Protein AF-A0A8H2XRE0-F1 (afdb_monomer)

InterPro domains:
  IPR002052 DNA methylase, N-6 adenine-specific, conserved site [PS00092] (327-333)
  IPR006789 Actin-related protein 2/3 complex subunit 5 [PF04699] (270-424)
  IPR006789 Actin-related protein 2/3 complex subunit 5 [PTHR12644] (266-423)
  IPR036743 Actin-related protein 2/3 complex subunit 5 superfamily [G3DSA:1.25.40.190] (262-424)
  IPR036743 Actin-related protein 2/3 complex subunit 5 superfamily [SSF69103] (270-424)
  IPR045340 Domain of unknown function DUF6533 [PF20151] (27-72)

Secondary structure (DSSP, 8-state):
--HHHHHSS-HHHHHHHHHHHHHHHHHHHHHHHHHHHHHHHHHHHHHIIIIITS---HHHHHHHHHHHHHHHHHH--S-HHHHHHHHHHHHHHHHHHHHHHHHHHH--SS--SS-HHHHHHHHHHHHHHHHHHHHHHHHH---EE---S-TTT--S--EEPPGGGGHHHHHHHHHHHHHHHHHHHHHHHHHTSTT--HHHHHHHHHHHHHHHHHHHHHHHHHHHHH-HHHHHHHHHS-HHHHHHHHHHHHHHHHHHHTS------S-S-GGGS--GGGG-TT---TTTSSPPPTTHHHHHHHHHHHHHHHHHHHHHTT-HHHHHHHHHSS---SSS-HHHHHHHHHHHHHHHHHS-TTTHHHHHHHS-HHHHHHHHHHHHHHHHHTTSTT----HHHHHHHHHHHHHHH-THHHHHHHH-----

Radius of gyration: 35.41 Å; Cα contacts (8 Å, |Δi|>4): 356; chains: 1; bounding box: 73×53×102 Å

Mean predicted aligned error: 18.06 Å

Solvent-accessible surface area (backbone atoms only — not comparable to full-atom values): 24155 Å² total; per-residue (Å²): 134,55,79,70,79,78,57,87,60,66,68,67,60,56,52,50,54,52,48,53,28,52,51,51,15,49,54,42,26,52,50,24,52,50,51,41,51,50,50,48,68,77,42,45,71,58,40,53,70,67,54,67,77,50,80,95,41,76,67,56,51,52,47,53,48,50,59,50,48,42,53,54,55,74,68,55,89,69,53,74,62,52,47,55,55,44,51,53,51,50,53,50,51,53,53,50,53,52,50,53,54,47,45,70,73,57,69,58,92,85,67,57,94,62,57,67,64,72,67,52,55,62,60,51,51,42,54,50,49,37,53,47,40,52,51,48,46,61,71,77,41,76,69,51,73,44,78,57,90,48,67,90,82,42,88,68,70,55,71,55,77,60,74,69,54,20,61,52,33,46,43,56,41,54,50,52,50,52,52,48,52,52,48,52,50,53,40,52,56,50,49,70,41,100,78,49,48,72,59,49,49,50,46,38,63,53,54,49,53,55,53,53,54,51,50,50,41,38,46,44,36,25,56,22,23,67,38,77,83,36,25,54,34,42,69,67,14,49,44,60,49,24,51,53,28,48,58,52,41,70,46,50,50,50,63,50,73,72,46,82,85,68,96,64,78,99,68,79,80,64,77,80,74,58,69,56,73,81,71,47,90,84,53,79,45,84,72,71,63,43,83,76,60,90,57,46,49,71,44,37,33,52,49,32,56,50,46,48,54,51,31,56,52,28,49,76,72,68,36,56,55,63,25,51,52,57,62,44,53,84,64,50,45,54,88,78,28,54,68,23,26,52,56,41,50,56,46,51,51,53,53,59,71,71,52,56,81,85,51,47,66,64,42,58,72,71,46,52,77,70,37,52,34,47,49,52,45,52,44,54,50,51,62,61,44,55,80,42,97,85,49,94,58,66,61,68,60,46,50,53,52,49,52,54,48,37,71,70,64,36,71,62,40,57,53,52,45,76,69,51,68,74,52,102

Organism: NCBI:txid456999

Nearest PDB structures (foldseek):
  8uxx-assembly1_G  TM=9.118E-01  e=9.040E-07  Schizosaccharomyces pombe
  6yw7-assembly1_G  TM=8.537E-01  e=2.217E-06  Homo sapiens
  7aqk-assembly1_g  TM=9.175E-01  e=1.703E-05  Mus musculus
  3dxm-assembly1_G  TM=8.546E-01  e=5.219E-06  Bos taurus
  7jpn-assembly1_G  TM=8.519E-01  e=5.219E-06  Bos taurus

pLDDT: mean 73.32, std 15.5, range [33.28, 95.5]

Structure (mmCIF, N/CA/C/O backbone):
data_AF-A0A8H2XRE0-F1
#
_entry.id   AF-A0A8H2XRE0-F1
#
loop_
_atom_site.group_PDB
_atom_site.id
_atom_site.type_symbol
_atom_site.label_atom_id
_atom_site.label_alt_id
_atom_site.label_comp_id
_atom_site.label_asym_id
_atom_site.label_entity_id
_atom_site.label_seq_id
_atom_site.pdbx_PDB_ins_code
_atom_site.Cartn_x
_atom_site.Cartn_y
_atom_site.Cartn_z
_atom_site.occupancy
_atom_site.B_iso_or_equiv
_atom_site.auth_seq_id
_atom_site.auth_comp_id
_atom_site.auth_asym_id
_atom_site.auth_atom_id
_atom_site.pdbx_PDB_model_num
ATOM 1 N N . MET A 1 1 ? 24.828 1.695 -52.191 1.00 40.62 1 MET A N 1
ATOM 2 C CA . MET A 1 1 ? 26.046 1.322 -51.448 1.00 40.62 1 MET A CA 1
ATOM 3 C C . MET A 1 1 ? 25.972 -0.175 -51.241 1.00 40.62 1 MET A C 1
ATOM 5 O O . MET A 1 1 ? 24.958 -0.620 -50.712 1.00 40.62 1 MET A O 1
ATOM 9 N N . SER A 1 2 ? 26.908 -0.949 -51.794 1.00 42.59 2 SER A N 1
ATOM 10 C CA . SER A 1 2 ? 26.864 -2.407 -51.640 1.00 42.59 2 SER A CA 1
ATOM 11 C C . SER A 1 2 ? 27.293 -2.788 -50.216 1.00 42.59 2 SER A C 1
ATOM 13 O O . SER A 1 2 ? 28.005 -2.027 -49.563 1.00 42.59 2 SER A O 1
ATOM 15 N N . LEU A 1 3 ? 26.858 -3.952 -49.721 1.00 45.78 3 LEU A N 1
ATOM 16 C CA . LEU A 1 3 ? 27.263 -4.498 -48.412 1.00 45.78 3 LEU A CA 1
ATOM 17 C C . LEU A 1 3 ? 28.796 -4.581 -48.257 1.00 45.78 3 LEU A C 1
ATOM 19 O O . LEU A 1 3 ? 29.295 -4.481 -47.144 1.00 45.78 3 LEU A O 1
ATOM 23 N N . ALA A 1 4 ? 29.539 -4.703 -49.361 1.00 45.53 4 ALA A N 1
ATOM 24 C CA . ALA A 1 4 ? 31.000 -4.718 -49.359 1.00 45.53 4 ALA A CA 1
ATOM 25 C C . ALA A 1 4 ? 31.615 -3.326 -49.103 1.00 45.53 4 ALA A C 1
ATOM 27 O O . ALA A 1 4 ? 32.637 -3.226 -48.429 1.00 45.53 4 ALA A O 1
ATOM 28 N N . ASP A 1 5 ? 30.963 -2.252 -49.564 1.00 48.69 5 ASP A N 1
ATOM 29 C CA . ASP A 1 5 ? 31.456 -0.872 -49.413 1.00 48.69 5 ASP A CA 1
ATOM 30 C C . ASP A 1 5 ? 31.244 -0.313 -47.994 1.00 48.69 5 ASP A C 1
ATOM 32 O O . ASP A 1 5 ? 31.845 0.692 -47.625 1.00 48.69 5 ASP A O 1
ATOM 36 N N . LEU A 1 6 ? 30.360 -0.933 -47.202 1.00 52.56 6 LEU A N 1
ATOM 37 C CA . LEU A 1 6 ? 29.949 -0.445 -45.880 1.00 52.56 6 LEU A CA 1
ATOM 38 C C . LEU A 1 6 ? 30.782 -1.032 -44.727 1.00 52.56 6 LEU A C 1
ATOM 40 O O . LEU A 1 6 ? 30.793 -0.447 -43.649 1.00 52.56 6 LEU A O 1
ATOM 44 N N . PHE A 1 7 ? 31.467 -2.162 -44.946 1.00 51.78 7 PHE A N 1
ATOM 45 C CA . PHE A 1 7 ? 32.030 -2.972 -43.856 1.00 51.78 7 PHE A CA 1
ATOM 46 C C . PHE A 1 7 ? 33.545 -3.207 -43.886 1.00 51.78 7 PHE A C 1
ATOM 48 O O . PHE A 1 7 ? 34.057 -3.713 -42.894 1.00 51.78 7 PHE A O 1
ATOM 55 N N . GLY A 1 8 ? 34.279 -2.843 -44.947 1.00 50.34 8 GLY A N 1
ATOM 56 C CA . GLY A 1 8 ? 35.757 -2.859 -44.942 1.00 50.34 8 GLY A CA 1
ATOM 57 C C . GLY A 1 8 ? 36.412 -4.156 -44.423 1.00 50.34 8 GLY A C 1
ATOM 58 O O . GLY A 1 8 ? 37.511 -4.102 -43.876 1.00 50.34 8 GLY A O 1
ATOM 59 N N . GLY A 1 9 ? 35.731 -5.302 -44.549 1.00 61.31 9 GLY A N 1
ATOM 60 C CA . GLY A 1 9 ? 36.065 -6.570 -43.896 1.00 61.31 9 GLY A CA 1
ATOM 61 C C . GLY A 1 9 ? 35.241 -7.747 -44.439 1.00 61.31 9 GLY A C 1
ATOM 62 O O . GLY A 1 9 ? 34.397 -7.570 -45.322 1.00 61.31 9 GLY A O 1
ATOM 63 N N . ASN A 1 10 ? 35.502 -8.959 -43.932 1.00 70.69 10 ASN A N 1
ATOM 64 C CA . ASN A 1 10 ? 34.833 -10.192 -44.362 1.00 70.69 10 ASN A CA 1
ATOM 65 C C . ASN A 1 10 ? 33.309 -10.093 -44.181 1.00 70.69 10 ASN A C 1
ATOM 67 O O . ASN A 1 10 ? 32.799 -9.948 -43.072 1.00 70.69 10 ASN A O 1
ATOM 71 N N . ILE A 1 11 ? 32.568 -10.244 -45.282 1.00 67.69 11 ILE A N 1
ATOM 72 C CA . ILE A 1 11 ? 31.096 -10.170 -45.331 1.00 67.69 11 ILE A CA 1
ATOM 73 C C . ILE A 1 11 ? 30.429 -11.139 -44.335 1.00 67.69 11 ILE A C 1
ATOM 75 O O . ILE A 1 11 ? 29.372 -10.833 -43.788 1.00 67.69 11 ILE A O 1
ATOM 79 N N . ILE A 1 12 ? 31.055 -12.289 -44.073 1.00 71.31 12 ILE A N 1
ATOM 80 C CA . ILE A 1 12 ? 30.556 -13.315 -43.146 1.00 71.31 12 ILE A CA 1
ATOM 81 C C . ILE A 1 12 ? 30.541 -12.797 -41.699 1.00 71.31 12 ILE A C 1
ATOM 83 O O . ILE A 1 12 ? 29.546 -12.981 -40.996 1.00 71.31 12 ILE A O 1
ATOM 87 N N . ASP A 1 13 ? 31.586 -12.089 -41.270 1.00 72.19 13 ASP A N 1
ATOM 88 C CA . ASP A 1 13 ? 31.694 -11.564 -39.902 1.00 72.19 13 ASP A CA 1
ATOM 89 C C . ASP A 1 13 ? 30.654 -10.462 -39.655 1.00 72.19 13 ASP A C 1
ATOM 91 O O . ASP A 1 13 ? 30.003 -10.419 -38.609 1.00 72.19 13 ASP A O 1
ATOM 95 N N . ALA A 1 14 ? 30.415 -9.620 -40.664 1.00 66.75 14 ALA A N 1
ATOM 96 C CA . ALA A 1 14 ? 29.380 -8.591 -40.617 1.00 66.75 14 ALA A CA 1
ATOM 97 C C . ALA A 1 14 ? 27.966 -9.193 -40.524 1.00 66.75 14 ALA A C 1
ATOM 99 O O . ALA A 1 14 ? 27.150 -8.747 -39.716 1.00 66.75 14 ALA A O 1
ATOM 100 N N . ILE A 1 15 ? 27.672 -10.235 -41.312 1.00 71.31 15 ILE A N 1
ATOM 101 C CA . ILE A 1 15 ? 26.375 -10.931 -41.273 1.00 71.31 15 ILE A CA 1
ATOM 102 C C . ILE A 1 15 ? 26.155 -11.603 -39.912 1.00 71.31 15 ILE A C 1
ATOM 104 O O . ILE A 1 15 ? 25.052 -11.526 -39.368 1.00 71.31 15 ILE A O 1
ATOM 108 N N . THR A 1 16 ? 27.195 -12.224 -39.350 1.00 76.31 16 THR A N 1
ATOM 109 C CA . THR A 1 16 ? 27.126 -12.908 -38.049 1.00 76.31 16 THR A CA 1
ATOM 110 C C . THR A 1 16 ? 26.882 -11.907 -36.917 1.00 76.31 16 THR A C 1
ATOM 112 O O . THR A 1 16 ? 25.952 -12.080 -36.136 1.00 76.31 16 THR A O 1
ATOM 115 N N . SER A 1 17 ? 27.604 -10.781 -36.908 1.00 73.38 17 SER A N 1
ATOM 116 C CA . SER A 1 17 ? 27.399 -9.691 -35.941 1.00 73.38 17 SER A CA 1
ATOM 117 C C . SER A 1 17 ? 25.974 -9.122 -35.981 1.00 73.38 17 SER A C 1
ATOM 119 O O . SER A 1 17 ? 25.333 -8.943 -34.943 1.00 73.38 17 SER A O 1
ATOM 121 N N . VAL A 1 18 ? 25.426 -8.885 -37.178 1.00 72.94 18 VAL A N 1
ATOM 122 C CA . VAL A 1 18 ? 24.044 -8.400 -37.336 1.00 72.94 18 VAL A CA 1
ATOM 123 C C . VAL A 1 18 ? 23.024 -9.451 -36.881 1.00 72.94 18 VAL A C 1
ATOM 125 O O . VAL A 1 18 ? 22.007 -9.095 -36.279 1.00 72.94 18 VAL A O 1
ATOM 128 N N . HIS A 1 19 ? 23.284 -10.738 -37.134 1.00 76.38 19 HIS A N 1
ATOM 129 C CA . HIS A 1 19 ? 22.433 -11.833 -36.668 1.00 76.38 19 HIS A CA 1
ATOM 130 C C . HIS A 1 19 ? 22.376 -11.896 -35.141 1.00 76.38 19 HIS A C 1
ATOM 132 O O . HIS A 1 19 ? 21.280 -11.900 -34.577 1.00 76.38 19 HIS A O 1
ATOM 138 N N . ASP A 1 20 ? 23.531 -11.878 -34.480 1.00 80.81 20 ASP A N 1
ATOM 139 C CA . ASP A 1 20 ? 23.627 -11.970 -33.023 1.00 80.81 20 ASP A CA 1
ATOM 140 C C . ASP A 1 20 ? 22.928 -10.792 -32.340 1.00 80.81 20 ASP A C 1
ATOM 142 O O . ASP A 1 20 ? 22.168 -10.977 -31.387 1.00 80.81 20 ASP A O 1
ATOM 146 N N . GLN A 1 21 ? 23.087 -9.583 -32.886 1.00 76.12 21 GLN A N 1
ATOM 147 C CA . GLN A 1 21 ? 22.381 -8.394 -32.409 1.00 76.12 21 GLN A CA 1
ATOM 148 C C . GLN A 1 21 ? 20.861 -8.532 -32.532 1.00 76.12 21 GLN A C 1
ATOM 150 O O . GLN A 1 21 ? 20.133 -8.237 -31.585 1.00 76.12 21 GLN A O 1
ATOM 155 N N . LEU A 1 22 ? 20.368 -9.000 -33.683 1.00 75.69 22 LEU A N 1
ATOM 156 C CA . LEU A 1 22 ? 18.937 -9.210 -33.911 1.00 75.69 22 LEU A CA 1
ATOM 157 C C . LEU A 1 22 ? 18.360 -10.283 -32.981 1.00 75.69 22 LEU A C 1
ATOM 159 O O . LEU A 1 22 ? 17.249 -10.107 -32.480 1.00 75.69 22 LEU A O 1
ATOM 163 N N . GLN A 1 23 ? 19.087 -11.378 -32.746 1.00 81.94 23 GLN A N 1
ATOM 164 C CA . GLN A 1 23 ? 18.659 -12.430 -31.821 1.00 81.94 23 GLN A CA 1
ATOM 165 C C . GLN A 1 23 ? 18.617 -11.922 -30.383 1.00 81.94 23 GLN A C 1
ATOM 167 O O . GLN A 1 23 ? 17.605 -12.090 -29.703 1.00 81.94 23 GLN A O 1
ATOM 172 N N . LEU A 1 24 ? 19.665 -11.222 -29.942 1.00 84.06 24 LEU A N 1
ATOM 173 C CA . LEU A 1 24 ? 19.719 -10.626 -28.612 1.00 84.06 24 LEU A CA 1
ATOM 174 C C . LEU A 1 24 ? 18.563 -9.640 -28.390 1.00 84.06 24 LEU A C 1
ATOM 176 O O . LEU A 1 24 ? 17.884 -9.707 -27.365 1.00 84.06 24 LEU A O 1
ATOM 180 N N . THR A 1 25 ? 18.279 -8.769 -29.366 1.00 81.50 25 THR A N 1
ATOM 181 C CA . THR A 1 25 ? 17.135 -7.849 -29.304 1.00 81.50 25 THR A CA 1
ATOM 182 C C . THR A 1 25 ? 15.808 -8.596 -29.202 1.00 81.50 25 THR A C 1
ATOM 184 O O . THR A 1 25 ? 14.961 -8.202 -28.403 1.00 81.50 25 THR A O 1
ATOM 187 N N . LYS A 1 26 ? 15.614 -9.678 -29.971 1.00 81.25 26 LYS A N 1
ATOM 188 C CA . LYS A 1 26 ? 14.390 -10.495 -29.923 1.00 81.25 26 LYS A CA 1
ATOM 189 C C . LYS A 1 26 ? 14.208 -11.157 -28.561 1.00 81.25 26 LYS A C 1
ATOM 191 O O . LYS A 1 26 ? 13.124 -11.060 -27.992 1.00 81.25 26 LYS A O 1
ATOM 196 N N . TYR A 1 27 ? 15.253 -11.782 -28.020 1.00 86.00 27 TYR A N 1
ATOM 197 C CA . TYR A 1 27 ? 15.189 -12.417 -26.704 1.00 86.00 27 TYR A CA 1
ATOM 198 C C . TYR A 1 27 ? 14.896 -11.401 -25.598 1.00 86.00 27 TYR A C 1
ATOM 200 O O . TYR A 1 27 ? 14.008 -11.633 -24.779 1.00 86.00 27 TYR A O 1
ATOM 208 N N . LEU A 1 28 ? 15.561 -10.241 -25.617 1.00 85.00 28 LEU A N 1
ATOM 209 C CA . LEU A 1 28 ? 15.295 -9.166 -24.659 1.00 85.00 28 LEU A CA 1
ATOM 210 C C . LEU A 1 28 ? 13.888 -8.581 -24.810 1.00 85.00 28 LEU A C 1
ATOM 212 O O . LEU A 1 28 ? 13.261 -8.267 -23.801 1.00 85.00 28 LEU A O 1
ATOM 216 N N . ALA A 1 29 ? 13.367 -8.455 -26.032 1.00 82.12 29 ALA A N 1
ATOM 217 C CA . ALA A 1 29 ? 12.005 -7.983 -26.267 1.00 82.12 29 ALA A CA 1
ATOM 218 C C . ALA A 1 29 ? 10.962 -8.974 -25.733 1.00 82.12 29 ALA A C 1
ATOM 220 O O . ALA A 1 29 ? 10.036 -8.568 -25.037 1.00 82.12 29 ALA A O 1
ATOM 221 N N . VAL A 1 30 ? 11.137 -10.278 -25.978 1.00 85.25 30 VAL A N 1
ATOM 222 C CA . VAL A 1 30 ? 10.251 -11.322 -25.432 1.00 85.25 30 VAL A CA 1
ATOM 223 C C . VAL A 1 30 ? 10.315 -11.347 -23.905 1.00 85.25 30 VAL A C 1
ATOM 225 O O . VAL A 1 30 ? 9.269 -11.393 -23.258 1.00 85.25 30 VAL A O 1
ATOM 228 N N . ALA A 1 31 ? 11.512 -11.250 -23.319 1.00 88.19 31 ALA A N 1
ATOM 229 C CA . ALA A 1 31 ? 11.674 -11.148 -21.870 1.00 88.19 31 ALA A CA 1
ATOM 230 C C . ALA A 1 31 ? 10.967 -9.902 -21.310 1.00 88.19 31 ALA A C 1
ATOM 232 O O . ALA A 1 31 ? 10.232 -9.996 -20.332 1.00 88.19 31 ALA A O 1
ATOM 233 N N . SER A 1 32 ? 11.113 -8.755 -21.977 1.00 85.75 32 SER A N 1
ATOM 234 C CA . SER A 1 32 ? 10.467 -7.491 -21.604 1.00 85.75 32 SER A CA 1
ATOM 235 C C . SER A 1 32 ? 8.939 -7.584 -21.664 1.00 85.75 32 SER A C 1
ATOM 237 O O . SER A 1 32 ? 8.268 -7.187 -20.715 1.00 85.75 32 SER A O 1
ATOM 239 N N . CYS A 1 33 ? 8.380 -8.166 -22.731 1.00 83.50 33 CYS A N 1
ATOM 240 C CA . CYS A 1 33 ? 6.945 -8.440 -22.840 1.00 83.50 33 CYS A CA 1
ATOM 241 C C . CYS A 1 33 ? 6.458 -9.355 -21.718 1.00 83.50 33 CYS A C 1
ATOM 243 O O . CYS A 1 33 ? 5.438 -9.078 -21.095 1.00 83.50 33 CYS A O 1
ATOM 245 N N . THR A 1 34 ? 7.189 -10.441 -21.464 1.00 87.12 34 THR A N 1
ATOM 246 C CA . THR A 1 34 ? 6.813 -11.442 -20.461 1.00 87.12 34 THR A CA 1
ATOM 247 C C . THR A 1 34 ? 6.813 -10.834 -19.064 1.00 87.12 34 THR A C 1
ATOM 249 O O . THR A 1 34 ? 5.867 -11.049 -18.317 1.00 87.12 34 THR A O 1
ATOM 252 N N . LEU A 1 35 ? 7.819 -10.020 -18.733 1.00 86.00 35 LEU A N 1
ATOM 253 C CA . LEU A 1 35 ? 7.891 -9.308 -17.457 1.00 86.00 35 LEU A CA 1
ATOM 254 C C . LEU A 1 35 ? 6.725 -8.336 -17.270 1.00 86.00 35 LEU A C 1
ATOM 256 O O . LEU A 1 35 ? 6.121 -8.320 -16.203 1.00 86.00 35 LEU A O 1
ATOM 260 N N . VAL A 1 36 ? 6.387 -7.553 -18.299 1.00 83.12 36 VAL A N 1
ATOM 261 C CA . VAL A 1 36 ? 5.260 -6.609 -18.227 1.00 83.12 36 VAL A CA 1
ATOM 262 C C . VAL A 1 36 ? 3.935 -7.348 -18.089 1.00 83.12 36 VAL A C 1
ATOM 264 O O . VAL A 1 36 ? 3.109 -6.943 -17.283 1.00 83.12 36 VAL A O 1
ATOM 267 N N . LEU A 1 37 ? 3.732 -8.435 -18.838 1.00 85.12 37 LEU A N 1
ATOM 268 C CA . LEU A 1 37 ? 2.520 -9.251 -18.744 1.00 85.12 37 LEU A CA 1
ATOM 269 C C . LEU A 1 37 ? 2.397 -9.943 -17.385 1.00 85.12 37 LEU A C 1
ATOM 271 O O . LEU A 1 37 ? 1.310 -9.957 -16.817 1.00 85.12 37 LEU A O 1
ATOM 275 N N . TYR A 1 38 ? 3.497 -10.490 -16.863 1.00 86.88 38 TYR A N 1
ATOM 276 C CA . TYR A 1 38 ? 3.541 -11.103 -15.538 1.00 86.88 38 TYR A CA 1
ATOM 277 C C . TYR A 1 38 ? 3.144 -10.093 -14.460 1.00 86.88 38 TYR A C 1
ATOM 279 O O . TYR A 1 38 ? 2.194 -10.338 -13.723 1.00 86.88 38 TYR A O 1
ATOM 287 N N . ASP A 1 39 ? 3.806 -8.932 -14.443 1.00 83.38 39 ASP A N 1
ATOM 288 C CA . ASP A 1 39 ? 3.502 -7.839 -13.518 1.00 83.38 39 ASP A CA 1
ATOM 289 C C . ASP A 1 39 ? 2.034 -7.410 -13.635 1.00 83.38 39 ASP A C 1
ATOM 291 O O . ASP A 1 39 ? 1.357 -7.272 -12.616 1.00 83.38 39 ASP A O 1
ATOM 295 N N . TRP A 1 40 ? 1.502 -7.320 -14.863 1.00 81.81 40 TRP A N 1
ATOM 296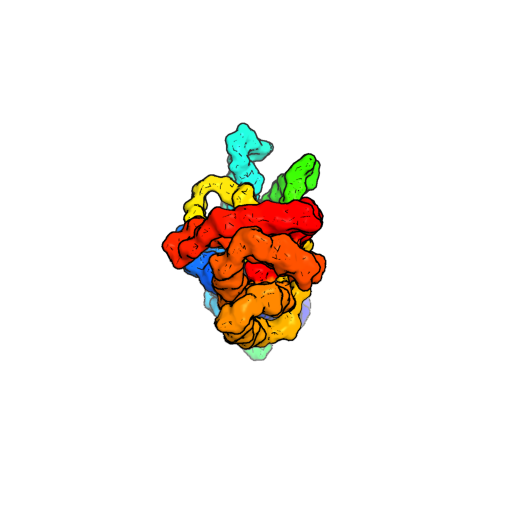 C CA . TRP A 1 40 ? 0.093 -7.011 -15.119 1.00 81.81 40 TRP A CA 1
ATOM 297 C C . TRP A 1 40 ? -0.863 -7.989 -14.450 1.00 81.81 40 TRP A C 1
ATOM 299 O O . TRP A 1 40 ? -1.761 -7.577 -13.724 1.00 81.81 40 TRP A O 1
ATOM 309 N N . LEU A 1 41 ? -0.654 -9.284 -14.682 1.00 85.31 41 LEU A N 1
ATOM 310 C CA . LEU A 1 41 ? -1.531 -10.333 -14.173 1.00 85.31 41 LEU A CA 1
ATOM 311 C C . LEU A 1 41 ? -1.473 -10.437 -12.649 1.00 85.31 41 LEU A C 1
ATOM 313 O O . LEU A 1 41 ? -2.508 -10.639 -12.024 1.00 85.31 41 LEU A O 1
ATOM 317 N N . THR A 1 42 ? -0.292 -10.267 -12.052 1.00 82.12 42 THR A N 1
ATOM 318 C CA . THR A 1 42 ? -0.113 -10.388 -10.595 1.00 82.12 42 THR A CA 1
ATOM 319 C C . THR A 1 42 ? -0.610 -9.190 -9.793 1.00 82.12 42 THR A C 1
ATOM 321 O O . THR A 1 42 ? -0.622 -9.258 -8.572 1.00 82.12 42 THR A O 1
ATOM 324 N N . THR A 1 43 ? -0.955 -8.080 -10.448 1.00 75.94 43 THR A N 1
ATOM 325 C CA . THR A 1 43 ? -1.324 -6.830 -9.760 1.00 75.94 43 THR A CA 1
ATOM 326 C C . THR A 1 43 ? -2.680 -6.268 -10.184 1.00 75.94 43 THR A C 1
ATOM 328 O O . THR A 1 43 ? -3.080 -5.197 -9.720 1.00 75.94 43 THR A O 1
ATOM 331 N N . LEU A 1 44 ? -3.383 -6.969 -11.077 1.00 80.38 44 LEU A N 1
ATOM 332 C CA . LEU A 1 44 ? -4.652 -6.534 -11.653 1.00 80.38 44 LEU A CA 1
ATOM 333 C C . LEU A 1 44 ? -5.765 -6.428 -10.601 1.00 80.38 44 LEU A C 1
ATOM 335 O O . LEU A 1 44 ? -6.559 -5.492 -10.636 1.00 80.38 44 LEU A O 1
ATOM 339 N N . ASP A 1 45 ? -5.816 -7.376 -9.671 1.00 75.44 45 ASP A N 1
ATOM 340 C CA . ASP A 1 45 ? -6.738 -7.399 -8.533 1.00 75.44 45 ASP A CA 1
ATOM 341 C C . ASP A 1 45 ? -6.630 -6.112 -7.704 1.00 75.44 45 ASP A C 1
ATOM 343 O O . ASP A 1 45 ? -7.618 -5.401 -7.505 1.00 75.44 45 ASP A O 1
ATOM 347 N N . LEU A 1 46 ? -5.402 -5.744 -7.345 1.00 66.12 46 LEU A N 1
ATOM 348 C CA . LEU A 1 46 ? -5.106 -4.535 -6.584 1.00 66.12 46 LEU A CA 1
ATOM 349 C C . LEU A 1 46 ? -5.389 -3.262 -7.401 1.00 66.12 46 LEU A C 1
ATOM 351 O O . LEU A 1 46 ? -5.867 -2.257 -6.878 1.00 66.12 46 LEU A O 1
ATOM 355 N N . GLU A 1 47 ? -5.105 -3.253 -8.704 1.00 72.69 47 GLU A N 1
ATOM 356 C CA . GLU A 1 47 ? -5.425 -2.099 -9.552 1.00 72.69 47 GLU A CA 1
ATOM 357 C C . GLU A 1 47 ? -6.916 -1.793 -9.617 1.00 72.69 47 GLU A C 1
ATOM 359 O O . GLU A 1 47 ? -7.314 -0.622 -9.586 1.00 72.69 47 GLU A O 1
ATOM 364 N N . ILE A 1 48 ? -7.726 -2.841 -9.765 1.00 76.19 48 ILE A N 1
ATOM 365 C CA . ILE A 1 48 ? -9.175 -2.717 -9.875 1.00 76.19 48 ILE A CA 1
ATOM 366 C C . ILE A 1 48 ? -9.730 -2.134 -8.577 1.00 76.19 48 ILE A C 1
ATOM 368 O O . ILE A 1 48 ? -10.529 -1.197 -8.626 1.00 76.19 48 ILE A O 1
ATOM 372 N N . GLU A 1 49 ? -9.259 -2.637 -7.437 1.00 72.81 49 GLU A N 1
ATOM 373 C CA . GLU A 1 49 ? -9.685 -2.178 -6.118 1.00 72.81 49 GLU A CA 1
ATOM 374 C C . GLU A 1 49 ? -9.331 -0.705 -5.880 1.00 72.81 49 GLU A C 1
ATOM 376 O O . GLU A 1 49 ? -10.182 0.092 -5.479 1.00 72.81 49 GLU A O 1
ATOM 381 N N . PHE A 1 50 ? -8.091 -0.311 -6.181 1.00 62.47 50 PHE A N 1
ATOM 382 C CA . PHE A 1 50 ? -7.584 0.969 -5.699 1.00 62.47 50 PHE A CA 1
ATOM 383 C C . PHE A 1 50 ? -7.450 2.081 -6.742 1.00 62.47 50 PHE A C 1
ATOM 385 O O . PHE A 1 50 ? -7.445 3.256 -6.379 1.00 62.47 50 PHE A O 1
ATOM 392 N N . ILE A 1 51 ? -7.300 1.761 -8.028 1.00 68.81 51 ILE A N 1
ATOM 393 C CA . ILE A 1 51 ? -7.005 2.762 -9.069 1.00 68.81 51 ILE A CA 1
ATOM 394 C C . ILE A 1 51 ? -8.230 3.008 -9.936 1.00 68.81 51 ILE A C 1
ATOM 396 O O . ILE A 1 51 ? -8.542 4.158 -10.262 1.00 68.81 51 ILE A O 1
ATOM 400 N N . TRP A 1 52 ? -8.959 1.953 -10.297 1.00 74.75 52 TRP A N 1
ATOM 401 C CA . TRP A 1 52 ? -10.013 2.055 -11.303 1.00 74.75 52 TRP A CA 1
ATOM 402 C C . TRP A 1 52 ? -11.220 2.867 -10.814 1.00 74.75 52 TRP A C 1
ATOM 404 O O . TRP A 1 52 ? -11.795 3.625 -11.604 1.00 74.75 52 TRP A O 1
ATOM 414 N N . GLY A 1 53 ? -11.531 2.793 -9.515 1.00 71.94 53 GLY A N 1
ATOM 415 C CA . GLY A 1 53 ? -12.614 3.539 -8.863 1.00 71.94 53 GLY A CA 1
ATOM 416 C C . GLY A 1 53 ? -12.299 4.999 -8.495 1.00 71.94 53 GLY A C 1
ATOM 417 O O . GLY A 1 53 ? -13.188 5.712 -8.033 1.00 71.94 53 GLY A O 1
ATOM 418 N N . THR A 1 54 ? -11.063 5.474 -8.688 1.00 67.25 54 THR A N 1
ATOM 419 C CA . THR A 1 54 ? -10.660 6.845 -8.304 1.00 67.25 54 THR A CA 1
ATOM 420 C C . THR A 1 54 ? -11.014 7.882 -9.376 1.00 67.25 54 THR A C 1
ATOM 422 O O . THR A 1 54 ? -11.024 7.556 -10.561 1.00 67.25 54 THR A O 1
ATOM 425 N N . PRO A 1 55 ? -11.292 9.156 -9.040 1.00 75.69 55 PRO A N 1
ATOM 426 C CA . PRO A 1 55 ? -11.533 10.184 -10.053 1.00 75.69 55 PRO A CA 1
ATOM 427 C C . PRO A 1 55 ? -10.306 10.391 -10.960 1.00 75.69 55 PRO A C 1
ATOM 429 O O . PRO A 1 55 ? -9.161 10.198 -10.549 1.00 75.69 55 PRO A O 1
ATOM 432 N N . TRP A 1 56 ? -10.538 10.802 -12.210 1.00 71.06 56 TRP A N 1
ATOM 433 C CA . TRP A 1 56 ? -9.465 11.061 -13.172 1.00 71.06 56 TRP A CA 1
ATOM 434 C C . TRP A 1 56 ? -8.601 12.248 -12.731 1.00 71.06 56 TRP A C 1
ATOM 436 O O . TRP A 1 56 ? -8.999 13.405 -12.836 1.00 71.06 56 TRP A O 1
ATOM 446 N N . THR A 1 57 ? -7.398 11.946 -12.249 1.00 67.44 57 THR A N 1
ATOM 447 C CA . THR A 1 57 ? -6.359 12.923 -11.899 1.00 67.44 57 THR A CA 1
ATOM 448 C C . THR A 1 57 ? -5.177 12.818 -12.862 1.00 67.44 57 THR A C 1
ATOM 450 O O . THR A 1 57 ? -5.000 11.804 -13.543 1.00 67.44 57 THR A O 1
ATOM 453 N N . LEU A 1 58 ? -4.315 13.843 -12.889 1.00 59.62 58 LEU A N 1
ATOM 454 C CA . LEU A 1 58 ? -3.080 13.822 -13.684 1.00 59.62 58 LEU A CA 1
ATOM 455 C C . LEU A 1 58 ? -2.195 12.607 -13.340 1.00 59.62 58 LEU A C 1
ATOM 457 O O . LEU A 1 58 ? -1.591 12.026 -14.234 1.00 59.62 58 LEU A O 1
ATOM 461 N N . GLY A 1 59 ? -2.172 12.189 -12.068 1.00 60.88 59 GLY A N 1
ATOM 462 C CA . GLY A 1 59 ? -1.443 11.000 -11.613 1.00 60.88 59 GLY A CA 1
ATOM 463 C C . GLY A 1 59 ? -2.025 9.683 -12.137 1.00 60.88 59 GLY A C 1
ATOM 464 O O . GLY A 1 59 ? -1.274 8.798 -12.536 1.00 60.88 59 GLY A O 1
ATOM 465 N N . ARG A 1 60 ? -3.359 9.560 -12.208 1.00 68.94 60 ARG A N 1
ATOM 466 C CA . ARG A 1 60 ? -4.023 8.388 -12.808 1.00 68.94 60 ARG A CA 1
ATOM 467 C C . ARG A 1 60 ? -3.755 8.302 -14.313 1.00 68.94 60 ARG A C 1
ATOM 469 O O . ARG A 1 60 ? -3.526 7.217 -14.844 1.00 68.94 60 ARG A O 1
ATOM 476 N N . LEU A 1 61 ? -3.755 9.445 -15.000 1.00 70.44 61 LEU A N 1
ATOM 477 C CA . LEU A 1 61 ? -3.454 9.505 -16.428 1.00 70.44 61 LEU A CA 1
ATOM 478 C C . LEU A 1 61 ? -2.011 9.067 -16.716 1.00 70.44 61 LEU A C 1
ATOM 480 O O . LEU A 1 61 ? -1.798 8.190 -17.549 1.00 70.44 61 LEU A O 1
ATOM 484 N N . THR A 1 62 ? -1.025 9.629 -16.009 1.00 66.50 62 THR A N 1
ATOM 485 C CA . THR A 1 62 ? 0.390 9.261 -16.193 1.00 66.50 62 THR A CA 1
ATOM 486 C C . THR A 1 62 ? 0.661 7.808 -15.818 1.00 66.50 62 THR A C 1
ATOM 488 O O . THR A 1 62 ? 1.463 7.154 -16.483 1.00 66.50 62 THR A O 1
ATOM 491 N N . TYR A 1 63 ? -0.052 7.277 -14.823 1.00 73.12 63 TYR A N 1
ATOM 492 C CA . TYR A 1 63 ? -0.018 5.863 -14.464 1.00 73.12 63 TYR A CA 1
ATOM 493 C C . TYR A 1 63 ? -0.475 4.959 -15.615 1.00 73.12 63 TYR A C 1
ATOM 495 O O . TYR A 1 63 ? 0.292 4.108 -16.066 1.00 73.12 63 TYR A O 1
ATOM 503 N N . HIS A 1 64 ? -1.688 5.166 -16.142 1.00 77.25 64 HIS A N 1
ATOM 504 C CA . HIS A 1 64 ? -2.200 4.340 -17.239 1.00 77.25 64 HIS A CA 1
ATOM 505 C C . HIS A 1 64 ? -1.367 4.505 -18.516 1.00 77.25 64 HIS A C 1
ATOM 507 O O . HIS A 1 64 ? -1.141 3.525 -19.222 1.00 77.25 64 HIS A O 1
ATOM 513 N N . MET A 1 65 ? -0.845 5.707 -18.786 1.00 75.62 65 MET A N 1
ATOM 514 C CA . MET A 1 65 ? 0.090 5.922 -19.892 1.00 75.62 65 MET A CA 1
ATOM 515 C C . MET A 1 65 ? 1.376 5.112 -19.706 1.00 75.62 65 MET A C 1
ATOM 517 O O . MET A 1 65 ? 1.733 4.360 -20.604 1.00 75.62 65 MET A O 1
ATOM 521 N N . ASN A 1 66 ? 2.041 5.189 -18.549 1.00 76.25 66 ASN A N 1
ATOM 522 C CA . ASN A 1 66 ? 3.272 4.429 -18.298 1.00 76.25 66 ASN A CA 1
ATOM 523 C C . ASN A 1 66 ? 3.047 2.906 -18.330 1.00 76.25 66 ASN A C 1
ATOM 525 O O . ASN A 1 66 ? 3.971 2.161 -18.640 1.00 76.25 66 ASN A O 1
ATOM 529 N N . ARG A 1 67 ? 1.822 2.458 -18.029 1.00 77.69 67 ARG A N 1
ATOM 530 C CA . ARG A 1 67 ? 1.453 1.044 -17.940 1.00 77.69 67 ARG A CA 1
ATOM 531 C C . ARG A 1 67 ? 1.033 0.424 -19.277 1.00 77.69 67 ARG A C 1
ATOM 533 O O . ARG A 1 67 ? 1.427 -0.693 -19.589 1.00 77.69 67 ARG A O 1
ATOM 540 N N . ILE A 1 68 ? 0.254 1.139 -20.086 1.00 81.94 68 ILE A N 1
ATOM 541 C CA . ILE A 1 68 ? -0.287 0.622 -21.356 1.00 81.94 68 ILE A CA 1
ATOM 542 C C . ILE A 1 68 ? 0.690 0.879 -22.517 1.00 81.94 68 ILE A C 1
ATOM 544 O O . ILE A 1 68 ? 0.793 0.076 -23.446 1.00 81.94 68 ILE A O 1
ATOM 548 N N . TRP A 1 69 ? 1.444 1.980 -22.471 1.00 80.00 69 TRP A N 1
ATOM 549 C CA . TRP A 1 69 ? 2.298 2.404 -23.581 1.00 80.00 69 TRP A CA 1
ATOM 550 C C . TRP A 1 69 ? 3.429 1.418 -23.926 1.00 80.00 69 TRP A C 1
ATOM 552 O O . TRP A 1 69 ? 3.581 1.122 -25.112 1.00 80.00 69 TRP A O 1
ATOM 562 N N . PRO A 1 70 ? 4.169 0.814 -22.972 1.00 77.94 70 PRO A N 1
ATOM 563 C CA . PRO A 1 70 ? 5.185 -0.195 -23.291 1.00 77.94 70 PRO A CA 1
ATOM 564 C C . PRO A 1 70 ? 4.627 -1.412 -24.036 1.00 77.94 70 PRO A C 1
ATOM 566 O O . PRO A 1 70 ? 5.277 -1.918 -24.947 1.00 77.94 70 PRO A O 1
ATOM 569 N N . ILE A 1 71 ? 3.407 -1.847 -23.707 1.00 78.31 71 ILE A N 1
ATOM 570 C CA . ILE A 1 71 ? 2.737 -2.976 -24.371 1.00 78.31 71 ILE A CA 1
ATOM 571 C C . ILE A 1 71 ? 2.384 -2.605 -25.811 1.00 78.31 71 ILE A C 1
ATOM 573 O O . ILE A 1 71 ? 2.623 -3.387 -26.729 1.00 78.31 71 ILE A O 1
ATOM 577 N N . ILE A 1 72 ? 1.868 -1.393 -26.026 1.00 80.44 72 ILE A N 1
ATOM 578 C CA . ILE A 1 72 ? 1.577 -0.881 -27.369 1.00 80.44 72 ILE A CA 1
ATOM 579 C C . ILE A 1 72 ? 2.864 -0.804 -28.203 1.00 80.44 72 ILE A C 1
ATOM 581 O O . ILE A 1 72 ? 2.861 -1.199 -29.368 1.00 80.44 72 ILE A O 1
ATOM 585 N N . LEU A 1 73 ? 3.974 -0.343 -27.618 1.00 73.94 73 LEU A N 1
ATOM 586 C CA . LEU A 1 73 ? 5.265 -0.269 -28.310 1.00 73.94 73 LEU A CA 1
ATOM 587 C C . LEU A 1 73 ? 5.830 -1.642 -28.672 1.00 73.94 73 LEU A C 1
ATOM 589 O O . LEU A 1 73 ? 6.382 -1.795 -29.758 1.00 73.94 73 LEU A O 1
ATOM 593 N N . LEU A 1 74 ? 5.696 -2.622 -27.779 1.00 72.56 74 LEU A N 1
ATOM 594 C CA . LEU A 1 74 ? 6.213 -3.974 -27.982 1.00 72.56 74 LEU A CA 1
ATOM 595 C C . LEU A 1 74 ? 5.311 -4.827 -28.893 1.00 72.56 74 LEU A C 1
ATOM 597 O O . LEU A 1 74 ? 5.805 -5.686 -29.621 1.00 72.56 74 LEU A O 1
ATOM 601 N N . GLY A 1 75 ? 3.995 -4.592 -28.876 1.00 66.75 75 GLY A N 1
ATOM 602 C CA . GLY A 1 75 ? 3.003 -5.353 -29.643 1.00 66.75 75 GLY A CA 1
ATOM 603 C C . GLY A 1 75 ? 2.772 -4.854 -31.074 1.00 66.75 75 GLY A C 1
ATOM 604 O O . GLY A 1 75 ? 2.264 -5.602 -31.914 1.00 66.75 75 GLY A O 1
ATOM 605 N N . CYS A 1 76 ? 3.139 -3.608 -31.390 1.00 64.75 76 CYS A N 1
ATOM 606 C CA . CYS A 1 76 ? 2.881 -3.028 -32.706 1.00 64.75 76 CYS A CA 1
ATOM 607 C C . CYS A 1 76 ? 3.982 -3.399 -33.714 1.00 64.75 76 CYS A C 1
ATOM 609 O O . CYS A 1 76 ? 5.095 -2.882 -33.675 1.00 64.75 76 CYS A O 1
ATOM 611 N N . LYS A 1 77 ? 3.652 -4.273 -34.675 1.00 57.12 77 LYS A N 1
ATOM 612 C CA . LYS A 1 77 ? 4.569 -4.711 -35.749 1.00 57.12 77 LYS A CA 1
ATOM 613 C C . LYS A 1 77 ? 4.892 -3.629 -36.792 1.00 57.12 77 LYS A C 1
ATOM 615 O O . LYS A 1 77 ? 5.773 -3.840 -37.625 1.00 57.12 77 LYS A O 1
ATOM 620 N N . ASN A 1 78 ? 4.192 -2.491 -36.782 1.00 54.62 78 ASN A N 1
ATOM 621 C CA . ASN A 1 78 ? 4.186 -1.567 -37.914 1.00 54.62 78 ASN A CA 1
ATOM 622 C C . ASN A 1 78 ? 4.984 -0.275 -37.668 1.00 54.62 78 ASN A C 1
ATOM 624 O O . ASN A 1 78 ? 4.594 0.623 -36.926 1.00 54.62 78 ASN A O 1
ATOM 628 N N . SER A 1 79 ? 6.057 -0.166 -38.453 1.00 59.59 79 SER A N 1
ATOM 629 C CA . SER A 1 79 ? 6.965 0.968 -38.642 1.00 59.59 79 SER A CA 1
ATOM 630 C C . SER A 1 79 ? 7.987 1.212 -37.522 1.00 59.59 79 SER A C 1
ATOM 632 O O . SER A 1 79 ? 7.670 1.539 -36.382 1.00 59.59 79 SER A O 1
ATOM 634 N N . ALA A 1 80 ? 9.267 1.167 -37.902 1.00 61.03 80 ALA A N 1
ATOM 635 C CA . ALA A 1 80 ? 10.382 1.639 -37.080 1.00 61.03 80 ALA A CA 1
ATOM 636 C C . ALA A 1 80 ? 10.198 3.099 -36.620 1.00 61.03 80 ALA A C 1
ATOM 638 O O . ALA A 1 80 ? 10.708 3.496 -35.577 1.00 61.03 80 ALA A O 1
ATOM 639 N N . PHE A 1 81 ? 9.425 3.888 -37.376 1.00 62.94 81 PHE A N 1
ATOM 640 C CA . PHE A 1 81 ? 9.014 5.235 -36.997 1.00 62.94 81 PHE A CA 1
ATOM 641 C C . PHE A 1 81 ? 8.124 5.242 -35.754 1.00 62.94 81 PHE A C 1
ATOM 643 O O . PHE A 1 81 ? 8.399 6.008 -34.836 1.00 62.94 81 PHE A O 1
ATOM 650 N N . PHE A 1 82 ? 7.105 4.382 -35.685 1.00 68.88 82 PHE A N 1
ATOM 651 C CA . PHE A 1 82 ? 6.243 4.268 -34.508 1.00 68.88 82 PHE A CA 1
ATOM 652 C C . PHE A 1 82 ? 7.052 3.908 -33.261 1.00 68.88 82 PHE A C 1
ATOM 654 O O . PHE A 1 82 ? 6.904 4.553 -32.228 1.00 68.88 82 PHE A O 1
ATOM 661 N N . TYR A 1 83 ? 7.983 2.961 -33.382 1.00 69.56 83 TYR A N 1
ATOM 662 C CA . TYR A 1 83 ? 8.866 2.589 -32.280 1.00 69.56 83 TYR A CA 1
ATOM 663 C C . TYR A 1 83 ? 9.822 3.735 -31.880 1.00 69.56 83 TYR A C 1
ATOM 665 O O . TYR A 1 83 ? 10.007 4.012 -30.696 1.00 69.56 83 TYR A O 1
ATOM 673 N N . ALA A 1 84 ? 10.381 4.476 -32.842 1.00 67.75 84 ALA A N 1
ATOM 674 C CA . ALA A 1 84 ? 11.270 5.607 -32.563 1.00 67.75 84 ALA A CA 1
ATOM 675 C C . ALA A 1 84 ? 10.551 6.792 -31.888 1.00 67.75 84 ALA A C 1
ATOM 677 O O . ALA A 1 84 ? 11.035 7.325 -30.894 1.00 67.75 84 ALA A O 1
ATOM 678 N N . TYR A 1 85 ? 9.381 7.208 -32.382 1.00 71.38 85 TYR A N 1
ATOM 679 C CA . TYR A 1 85 ? 8.608 8.280 -31.735 1.00 71.38 85 TYR A CA 1
ATOM 680 C C . TYR A 1 85 ? 7.969 7.811 -30.431 1.00 71.38 85 TYR A C 1
ATOM 682 O O . TYR A 1 85 ? 7.874 8.561 -29.462 1.00 71.38 85 TYR A O 1
ATOM 690 N N . GLY A 1 86 ? 7.558 6.552 -30.396 1.00 72.50 86 GLY A N 1
ATOM 691 C CA . GLY A 1 86 ? 6.940 5.943 -29.243 1.00 72.50 86 GLY A CA 1
ATOM 692 C C . GLY A 1 86 ? 7.894 5.775 -28.062 1.00 72.50 86 GLY A C 1
ATOM 693 O O . GLY A 1 86 ? 7.513 6.070 -26.930 1.00 72.50 86 GLY A O 1
ATOM 694 N N . THR A 1 87 ? 9.155 5.413 -28.309 1.00 72.25 87 THR A N 1
ATOM 695 C CA . THR A 1 87 ? 10.197 5.401 -27.269 1.00 72.25 87 THR A CA 1
ATOM 696 C C . THR A 1 87 ? 10.475 6.807 -26.734 1.00 72.25 87 THR A C 1
ATOM 698 O O . THR A 1 87 ? 10.612 6.967 -25.523 1.00 72.25 87 THR A O 1
ATOM 701 N N . LEU A 1 88 ? 10.462 7.849 -27.578 1.00 72.56 88 LEU A N 1
ATOM 702 C CA . LEU A 1 88 ? 10.578 9.241 -27.115 1.00 72.56 88 LEU A CA 1
ATOM 703 C C . LEU A 1 88 ? 9.446 9.621 -26.152 1.00 72.56 88 LEU A C 1
ATOM 705 O O . LEU A 1 88 ? 9.720 10.160 -25.082 1.00 72.56 88 LEU A O 1
ATOM 709 N N . ILE A 1 89 ? 8.199 9.292 -26.502 1.00 75.06 89 ILE A N 1
ATOM 710 C CA . ILE A 1 89 ? 7.030 9.534 -25.644 1.00 75.06 89 ILE A CA 1
ATOM 711 C C . ILE A 1 89 ? 7.160 8.768 -24.321 1.00 75.06 89 ILE A C 1
ATOM 713 O O . ILE A 1 89 ? 6.934 9.351 -23.263 1.00 75.06 89 ILE A O 1
ATOM 717 N N . GLN A 1 90 ? 7.593 7.503 -24.357 1.00 76.00 90 GLN A N 1
ATOM 718 C CA . GLN A 1 90 ? 7.788 6.696 -23.150 1.00 76.00 90 GLN A CA 1
ATOM 719 C C . GLN A 1 90 ? 8.783 7.358 -22.193 1.00 76.00 90 GLN A C 1
ATOM 721 O O . GLN A 1 90 ? 8.484 7.556 -21.020 1.00 76.00 90 GLN A O 1
ATOM 726 N N . PHE A 1 91 ? 9.953 7.762 -22.687 1.00 74.69 91 PHE A N 1
ATOM 727 C CA . PHE A 1 91 ? 10.941 8.427 -21.844 1.00 74.69 91 PHE A CA 1
ATOM 728 C C . PHE A 1 91 ? 10.470 9.788 -21.320 1.00 74.69 91 PHE A C 1
ATOM 730 O O . PHE A 1 91 ? 10.846 10.174 -20.218 1.00 74.69 91 PHE A O 1
ATOM 737 N N . SER A 1 92 ? 9.649 10.510 -22.082 1.00 73.94 92 SER A N 1
ATOM 738 C CA . SER A 1 92 ? 9.019 11.747 -21.621 1.00 73.94 92 SER A CA 1
ATOM 739 C C . SER A 1 92 ? 8.048 11.515 -20.462 1.00 73.94 92 SER A C 1
ATOM 741 O O . SER A 1 92 ? 8.034 12.298 -19.512 1.00 73.94 92 SER A O 1
ATOM 743 N N . VAL A 1 93 ? 7.262 10.434 -20.512 1.00 74.12 93 VAL A N 1
ATOM 744 C CA . VAL A 1 93 ? 6.375 10.028 -19.411 1.00 74.12 93 VAL A CA 1
ATOM 745 C C . VAL A 1 93 ? 7.199 9.671 -18.171 1.00 74.12 93 VAL A C 1
ATOM 747 O O . VAL A 1 93 ? 6.888 10.161 -17.086 1.00 74.12 93 VAL A O 1
ATOM 750 N N . ILE A 1 94 ? 8.287 8.907 -18.334 1.00 74.38 94 ILE A N 1
ATOM 751 C CA . ILE A 1 94 ? 9.210 8.549 -17.242 1.00 74.38 94 ILE A CA 1
ATOM 752 C C . ILE A 1 94 ? 9.767 9.812 -16.572 1.00 74.38 94 ILE A C 1
ATOM 754 O O . ILE A 1 94 ? 9.610 9.984 -15.363 1.00 74.38 94 ILE A O 1
ATOM 758 N N . SER A 1 95 ? 10.316 10.748 -17.349 1.00 73.50 95 SER A N 1
ATOM 759 C CA . SER A 1 95 ? 10.864 11.994 -16.800 1.00 73.50 95 SER A CA 1
ATOM 760 C C . SER A 1 95 ? 9.802 12.883 -16.147 1.00 73.50 95 SER A C 1
ATOM 762 O O . SER A 1 95 ? 10.065 13.516 -15.124 1.00 73.50 95 SER A O 1
ATOM 764 N N . GLY A 1 96 ? 8.577 12.904 -16.681 1.00 71.25 96 GLY A N 1
ATOM 765 C CA . GLY A 1 96 ? 7.455 13.623 -16.073 1.00 71.25 96 GLY A CA 1
ATOM 766 C C . GLY A 1 96 ? 7.065 13.064 -14.702 1.00 71.25 96 GLY A C 1
ATOM 767 O O . GLY A 1 96 ? 6.840 13.824 -13.760 1.00 71.25 96 GLY A O 1
ATOM 768 N N . VAL A 1 97 ? 7.048 11.738 -14.554 1.00 72.06 97 VAL A N 1
ATOM 769 C CA . VAL A 1 97 ? 6.790 11.076 -13.267 1.00 72.06 97 VAL A CA 1
ATOM 770 C C . VAL A 1 97 ? 7.848 11.456 -12.229 1.00 72.06 97 VAL A C 1
ATOM 772 O O . VAL A 1 97 ? 7.511 11.775 -11.086 1.00 72.06 97 VAL A O 1
ATOM 775 N N . PHE A 1 98 ? 9.123 11.450 -12.616 1.00 71.94 98 PHE A N 1
ATOM 776 C CA . PHE A 1 98 ? 10.228 11.828 -11.736 1.00 71.94 98 PHE A CA 1
ATOM 777 C C . PHE A 1 98 ? 10.117 13.275 -11.270 1.00 71.94 98 PHE A C 1
ATOM 779 O O . PHE A 1 98 ? 10.254 13.546 -10.076 1.00 71.94 98 PHE A O 1
ATOM 786 N N . LEU A 1 99 ? 9.783 14.188 -12.182 1.00 71.44 99 LEU A N 1
ATOM 787 C CA . LEU A 1 99 ? 9.556 15.593 -11.863 1.00 71.44 99 LEU A CA 1
ATOM 788 C C . LEU A 1 99 ? 8.436 15.773 -10.832 1.00 71.44 99 LEU A C 1
ATOM 790 O O . LEU A 1 99 ? 8.625 16.486 -9.848 1.00 71.44 99 LEU A O 1
ATOM 794 N N . VAL A 1 100 ? 7.293 15.105 -11.017 1.00 66.62 100 VAL A N 1
ATOM 795 C CA . VAL A 1 100 ? 6.156 15.185 -10.082 1.00 66.62 100 VAL A CA 1
ATOM 796 C C . VAL A 1 100 ? 6.534 14.646 -8.699 1.00 66.62 100 VAL A C 1
ATOM 798 O O . VAL A 1 100 ? 6.197 15.262 -7.688 1.00 66.62 100 VAL A O 1
ATOM 801 N N . ARG A 1 101 ? 7.279 13.534 -8.631 1.00 67.62 101 ARG A N 1
ATOM 802 C CA . ARG A 1 101 ? 7.764 12.964 -7.358 1.00 67.62 101 ARG A CA 1
ATOM 803 C C . ARG A 1 101 ? 8.762 13.884 -6.658 1.00 67.62 101 ARG A C 1
ATOM 805 O O . ARG A 1 101 ? 8.688 14.070 -5.446 1.00 67.62 101 ARG A O 1
ATOM 812 N N . CYS A 1 102 ? 9.671 14.482 -7.421 1.00 69.50 102 CYS A N 1
ATOM 813 C CA . CYS A 1 102 ? 10.645 15.440 -6.915 1.00 69.50 102 CYS A CA 1
ATOM 814 C C . CYS A 1 102 ? 9.946 16.702 -6.380 1.00 69.50 102 CYS A C 1
ATOM 816 O O . CYS A 1 102 ? 10.248 17.176 -5.286 1.00 69.50 102 CYS A O 1
ATOM 818 N N . TRP A 1 103 ? 8.936 17.191 -7.104 1.00 66.31 103 TRP A N 1
ATOM 819 C CA . TRP A 1 103 ? 8.107 18.321 -6.691 1.00 66.31 103 TRP A CA 1
ATOM 820 C C . TRP A 1 103 ? 7.352 18.051 -5.385 1.00 66.31 103 TRP A C 1
ATOM 822 O O . TRP A 1 103 ? 7.400 18.875 -4.472 1.00 66.31 103 TRP A O 1
ATOM 832 N N . ALA A 1 104 ? 6.729 16.878 -5.259 1.00 62.50 104 ALA A N 1
ATOM 833 C CA . ALA A 1 104 ? 6.026 16.484 -4.041 1.00 62.50 104 ALA A CA 1
ATOM 834 C C . ALA A 1 104 ? 6.945 16.454 -2.802 1.00 62.50 104 ALA A C 1
ATOM 836 O O . ALA A 1 104 ? 6.497 16.761 -1.701 1.00 62.50 104 ALA A O 1
ATOM 837 N N . LEU A 1 105 ? 8.232 16.131 -2.975 1.00 65.75 105 LEU A N 1
ATOM 838 C CA . LEU A 1 105 ? 9.205 16.047 -1.881 1.00 65.75 105 LEU A CA 1
ATOM 839 C C . LEU A 1 105 ? 9.752 17.420 -1.433 1.00 65.75 105 LEU A C 1
ATOM 841 O O . LEU A 1 105 ? 10.124 17.594 -0.272 1.00 65.75 105 LEU A O 1
ATOM 845 N N . TYR A 1 106 ? 9.821 18.395 -2.343 1.00 67.44 106 TYR A N 1
ATOM 846 C CA . TYR A 1 106 ? 10.419 19.716 -2.094 1.00 67.44 106 TYR A CA 1
ATOM 847 C C . TYR A 1 106 ? 9.404 20.855 -1.899 1.00 67.44 106 TYR A C 1
ATOM 849 O O . TYR A 1 106 ? 9.802 21.955 -1.518 1.00 67.44 106 TYR A O 1
ATOM 857 N N . GLY A 1 107 ? 8.113 20.617 -2.133 1.00 56.78 107 GLY A N 1
ATOM 858 C CA . GLY A 1 107 ? 7.054 21.632 -2.148 1.00 56.78 107 GLY A CA 1
ATOM 859 C C . GLY A 1 107 ? 6.596 22.210 -0.797 1.00 56.78 107 GLY A C 1
ATOM 860 O O . GLY A 1 107 ? 5.432 22.593 -0.703 1.00 56.78 107 GLY A O 1
ATOM 861 N N . ASP A 1 108 ? 7.442 22.289 0.241 1.00 54.31 108 ASP A N 1
ATOM 862 C CA . ASP A 1 108 ? 7.044 22.898 1.527 1.00 54.31 108 ASP A CA 1
ATOM 863 C C . ASP A 1 108 ? 7.193 24.439 1.520 1.00 54.31 108 ASP A C 1
ATOM 865 O O . ASP A 1 108 ? 8.157 25.010 1.007 1.00 54.31 108 ASP A O 1
ATOM 869 N N . ARG A 1 109 ? 6.193 25.129 2.079 1.00 52.75 109 ARG A N 1
ATOM 870 C CA . ARG A 1 109 ? 5.729 26.469 1.665 1.00 52.75 109 ARG A CA 1
ATOM 871 C C . ARG A 1 109 ? 6.476 27.661 2.279 1.00 52.75 109 ARG A C 1
ATOM 873 O O . ARG A 1 109 ? 6.079 28.795 2.029 1.00 52.75 109 ARG A O 1
ATOM 880 N N . ARG A 1 110 ? 7.519 27.473 3.098 1.00 51.12 110 ARG A N 1
ATOM 881 C CA . ARG A 1 110 ? 8.112 28.606 3.852 1.00 51.12 110 ARG A CA 1
ATOM 882 C C . ARG A 1 110 ? 9.469 29.095 3.362 1.00 51.12 110 ARG A C 1
ATOM 884 O O . ARG A 1 110 ? 9.693 30.295 3.426 1.00 51.12 110 ARG A O 1
ATOM 891 N N . VAL A 1 111 ? 10.315 28.234 2.799 1.00 47.97 111 VAL A N 1
ATOM 892 C CA . VAL A 1 111 ? 11.514 28.640 2.047 1.00 47.97 111 VAL A CA 1
ATOM 893 C C . VAL A 1 111 ? 11.863 27.497 1.086 1.00 47.97 111 VAL A C 1
ATOM 895 O O . VAL A 1 111 ? 12.249 26.427 1.561 1.00 47.97 111 VAL A O 1
ATOM 898 N N . PRO A 1 112 ? 11.726 27.651 -0.242 1.00 53.31 112 PRO A N 1
ATOM 899 C CA . PRO A 1 112 ? 12.230 26.635 -1.152 1.00 53.31 112 PRO A CA 1
ATOM 900 C C . PRO A 1 112 ? 13.763 26.631 -1.057 1.00 53.31 112 PRO A C 1
ATOM 902 O O . PRO A 1 112 ? 14.416 27.549 -1.541 1.00 53.31 112 PRO A O 1
ATOM 905 N N . GLU A 1 113 ? 14.349 25.607 -0.422 1.00 54.34 113 GLU A N 1
ATOM 906 C CA . GLU A 1 113 ? 15.815 25.417 -0.356 1.00 54.34 113 GLU A CA 1
ATOM 907 C C . GLU A 1 113 ? 16.446 25.349 -1.763 1.00 54.34 113 GLU A C 1
ATOM 909 O O . GLU A 1 113 ? 17.631 25.621 -1.931 1.00 54.34 113 GLU A O 1
ATOM 914 N N . VAL A 1 114 ? 15.640 25.020 -2.778 1.00 57.44 114 VAL A N 1
ATOM 915 C CA . VAL A 1 114 ? 15.977 25.094 -4.201 1.00 57.44 114 VAL A CA 1
ATOM 916 C C . VAL A 1 114 ? 14.862 25.881 -4.899 1.00 57.44 114 VAL A C 1
ATOM 918 O O . VAL A 1 114 ? 13.714 25.431 -4.862 1.00 57.44 114 VAL A O 1
ATOM 921 N N . PRO A 1 115 ? 15.138 27.040 -5.530 1.00 56.47 115 PRO A N 1
ATOM 922 C CA . PRO A 1 115 ? 14.105 27.814 -6.206 1.00 56.47 115 PRO A CA 1
ATOM 923 C C . PRO A 1 115 ? 13.450 26.963 -7.296 1.00 56.47 115 PRO A C 1
ATOM 925 O O . PRO A 1 115 ? 14.126 26.337 -8.108 1.00 56.47 115 PRO A O 1
ATOM 928 N N . MET A 1 116 ? 12.118 26.949 -7.325 1.00 52.62 116 MET A N 1
ATOM 929 C CA . MET A 1 116 ? 11.300 26.080 -8.180 1.00 52.62 116 MET A CA 1
ATOM 930 C C . MET A 1 116 ? 11.609 26.214 -9.689 1.00 52.62 116 MET A C 1
ATOM 932 O O . MET A 1 116 ? 11.445 25.260 -10.449 1.00 52.62 116 MET A O 1
ATOM 936 N N . GLY A 1 117 ? 12.162 27.357 -10.114 1.00 54.66 117 GLY A N 1
ATOM 937 C CA . GLY A 1 117 ? 12.694 27.573 -11.465 1.00 54.66 117 GLY A CA 1
ATOM 938 C C . GLY A 1 117 ? 13.944 26.747 -11.813 1.00 54.66 117 GLY A C 1
ATOM 939 O O . GLY A 1 117 ? 14.179 26.488 -12.987 1.00 54.66 117 GLY A O 1
ATOM 940 N N . PHE A 1 118 ? 14.708 26.265 -10.830 1.00 58.50 118 PHE A N 1
ATOM 941 C CA . PHE A 1 118 ? 15.895 25.420 -11.026 1.00 58.50 118 PHE A CA 1
ATOM 942 C C . PHE A 1 118 ? 15.545 23.939 -11.256 1.00 58.50 118 PHE A C 1
ATOM 944 O O . PHE A 1 118 ? 16.345 23.207 -11.822 1.00 58.50 118 PHE A O 1
ATOM 951 N N . VAL A 1 119 ? 14.341 23.498 -10.869 1.00 56.69 119 VAL A N 1
ATOM 952 C CA . VAL A 1 119 ? 13.828 22.134 -11.131 1.00 56.69 119 VAL A CA 1
ATOM 953 C C . VAL A 1 119 ? 12.946 22.106 -12.388 1.00 56.69 119 VAL A C 1
ATOM 955 O O . VAL A 1 119 ? 13.005 21.157 -13.169 1.00 56.69 119 VAL A O 1
ATOM 958 N N . LEU A 1 120 ? 12.177 23.176 -12.636 1.00 54.50 120 LEU A N 1
ATOM 959 C CA . LEU A 1 120 ? 11.355 23.331 -13.844 1.00 54.50 120 LEU A CA 1
ATOM 960 C C . LEU A 1 120 ? 12.157 23.804 -15.069 1.00 54.50 120 LEU A C 1
ATOM 962 O O . LEU A 1 120 ? 11.889 23.346 -16.178 1.00 54.50 120 LEU A O 1
ATOM 966 N N . GLY A 1 121 ? 13.164 24.666 -14.906 1.00 55.72 121 GLY A N 1
ATOM 967 C CA . GLY A 1 121 ? 14.007 25.169 -16.003 1.00 55.72 121 GLY A CA 1
ATOM 968 C C . GLY A 1 121 ? 14.728 24.062 -16.792 1.00 55.72 121 GLY A C 1
ATOM 969 O O . GLY A 1 121 ? 14.673 24.059 -18.025 1.00 55.72 121 GLY A O 1
ATOM 970 N N . PRO A 1 122 ? 15.307 23.046 -16.124 1.00 56.56 122 PRO A N 1
ATOM 971 C CA . PRO A 1 122 ? 15.871 21.868 -16.774 1.00 56.56 122 PRO A CA 1
ATOM 972 C C . PRO A 1 122 ? 14.836 20.846 -17.245 1.00 56.56 122 PRO A C 1
ATOM 974 O O . PRO A 1 122 ? 15.247 19.796 -17.704 1.00 56.56 122 PRO A O 1
ATOM 977 N N . SER A 1 123 ? 13.525 21.083 -17.139 1.00 58.47 123 SER A N 1
ATOM 978 C CA . SER A 1 123 ? 12.524 20.176 -17.723 1.00 58.47 123 SER A CA 1
ATOM 979 C C . SER A 1 123 ? 12.229 20.501 -19.189 1.00 58.47 123 SER A C 1
ATOM 981 O O . SER A 1 123 ? 11.803 19.623 -19.916 1.00 58.47 123 SER A O 1
ATOM 983 N N . MET A 1 124 ? 12.520 21.716 -19.672 1.00 59.00 124 MET A N 1
ATOM 984 C CA . MET A 1 124 ? 12.370 22.081 -21.092 1.00 59.00 124 MET A CA 1
ATOM 985 C C . MET A 1 124 ? 13.650 21.814 -21.899 1.00 59.00 124 MET A C 1
ATOM 987 O O . MET A 1 124 ? 13.584 21.423 -23.063 1.00 59.00 124 MET A O 1
ATOM 991 N N . LEU A 1 125 ? 14.826 21.968 -21.279 1.00 61.03 125 LEU A N 1
ATOM 992 C CA . LEU A 1 125 ? 16.133 21.773 -21.923 1.00 61.03 125 LEU A CA 1
ATOM 993 C C . LEU A 1 125 ? 16.356 20.340 -22.454 1.00 61.03 125 LEU A C 1
ATOM 995 O O . LEU A 1 125 ? 16.812 20.215 -23.587 1.00 61.03 125 LEU A O 1
ATOM 999 N N . PRO A 1 126 ? 15.982 19.259 -21.743 1.00 64.12 126 PRO A N 1
ATOM 1000 C CA . PRO A 1 126 ? 16.040 17.897 -22.255 1.00 64.12 126 PRO A CA 1
ATOM 1001 C C . PRO A 1 126 ? 15.052 17.626 -23.375 1.00 64.12 126 PRO A C 1
ATOM 1003 O O . PRO A 1 126 ? 15.351 16.850 -24.274 1.00 64.12 126 PRO A O 1
ATOM 1006 N N . TRP A 1 127 ? 13.890 18.279 -23.365 1.00 66.75 127 TRP A N 1
ATOM 1007 C CA . TRP A 1 127 ? 12.917 18.162 -24.449 1.00 66.75 127 TRP A CA 1
ATOM 1008 C C . TRP A 1 127 ? 13.429 18.846 -25.712 1.00 66.75 127 TRP A C 1
ATOM 1010 O O . TRP A 1 127 ? 13.396 18.247 -26.784 1.00 66.75 127 TRP A O 1
ATOM 1020 N N . MET A 1 128 ? 14.001 20.044 -25.575 1.00 64.19 128 MET A N 1
ATOM 1021 C CA . MET A 1 128 ? 14.658 20.762 -26.667 1.00 64.19 128 MET A CA 1
ATOM 1022 C C . MET A 1 128 ? 15.898 20.018 -27.168 1.00 64.19 128 MET A C 1
ATOM 1024 O O . MET A 1 128 ? 16.076 19.887 -28.372 1.00 64.19 128 MET A O 1
ATOM 1028 N N . PHE A 1 129 ? 16.720 19.460 -26.276 1.00 67.62 129 PHE A N 1
ATOM 1029 C CA . PHE A 1 129 ? 17.910 18.690 -26.636 1.00 67.62 129 PHE A CA 1
ATOM 1030 C C . PHE A 1 129 ? 17.563 17.335 -27.263 1.00 67.62 129 PHE A C 1
ATOM 1032 O O . PHE A 1 129 ? 18.226 16.917 -28.206 1.00 67.62 129 PHE A O 1
ATOM 1039 N N . ARG A 1 130 ? 16.508 16.642 -26.815 1.00 68.31 130 ARG A N 1
ATOM 1040 C CA . ARG A 1 130 ? 15.993 15.422 -27.471 1.00 68.31 130 ARG A CA 1
ATOM 1041 C C . ARG A 1 130 ? 15.380 15.720 -28.831 1.00 68.31 130 ARG A C 1
ATOM 1043 O O . ARG A 1 130 ? 15.624 14.997 -29.794 1.00 68.31 130 ARG A O 1
ATOM 1050 N N . TYR A 1 131 ? 14.598 16.789 -28.932 1.00 69.19 131 TYR A N 1
ATOM 1051 C CA . TYR A 1 131 ? 14.039 17.235 -30.203 1.00 69.19 131 TYR A CA 1
ATOM 1052 C C . TYR A 1 131 ? 15.157 17.624 -31.180 1.00 69.19 131 TYR A C 1
ATOM 1054 O O . TYR A 1 131 ? 15.164 17.183 -32.324 1.00 69.19 131 TYR A O 1
ATOM 1062 N N . PHE A 1 132 ? 16.166 18.351 -30.701 1.00 66.12 132 PHE A N 1
ATOM 1063 C CA . PHE A 1 132 ? 17.332 18.750 -31.481 1.00 66.12 132 PHE A CA 1
ATOM 1064 C C . PHE A 1 132 ? 18.227 17.563 -31.859 1.00 66.12 132 PHE A C 1
ATOM 1066 O O . PHE A 1 132 ? 18.563 17.421 -33.025 1.00 66.12 132 PHE A O 1
ATOM 1073 N N . SER A 1 133 ? 18.558 16.659 -30.932 1.00 63.50 133 SER A N 1
ATOM 1074 C CA . SER A 1 133 ? 19.350 15.450 -31.222 1.00 63.50 133 SER A CA 1
ATOM 1075 C C . SER A 1 133 ? 18.620 14.500 -32.169 1.00 63.50 133 SER A C 1
ATOM 1077 O O . SER A 1 133 ? 19.233 13.994 -33.101 1.00 63.50 133 SER A O 1
ATOM 1079 N N . SER A 1 134 ? 17.305 14.311 -32.027 1.00 64.75 134 SER A N 1
ATOM 1080 C CA . SER A 1 134 ? 16.519 13.529 -32.993 1.00 64.75 134 SER A CA 1
ATOM 1081 C C . SER A 1 134 ? 16.401 14.219 -34.359 1.00 64.75 134 SER A C 1
ATOM 1083 O O . SER A 1 134 ? 16.387 13.537 -35.383 1.00 64.75 134 SER A O 1
ATOM 1085 N N . ALA A 1 135 ? 16.377 15.555 -34.409 1.00 64.31 135 ALA A N 1
ATOM 1086 C CA . ALA A 1 135 ? 16.451 16.322 -35.652 1.00 64.31 135 ALA A CA 1
ATOM 1087 C C . ALA A 1 135 ? 17.843 16.245 -36.309 1.00 64.31 135 ALA A C 1
ATOM 1089 O O . ALA A 1 135 ? 17.925 16.093 -37.527 1.00 64.31 135 ALA A O 1
ATOM 1090 N N . LEU A 1 136 ? 18.924 16.276 -35.523 1.00 59.09 136 LEU A N 1
ATOM 1091 C CA . LEU A 1 136 ? 20.299 16.082 -35.991 1.00 59.09 136 LEU A CA 1
ATOM 1092 C C . LEU A 1 136 ? 20.516 14.659 -36.515 1.00 59.09 136 LEU A C 1
ATOM 1094 O O . LEU A 1 136 ? 21.017 14.491 -37.621 1.00 59.09 136 LEU A O 1
ATOM 1098 N N . VAL A 1 137 ? 20.045 13.639 -35.793 1.00 60.50 137 VAL A N 1
ATOM 1099 C CA . VAL A 1 137 ? 20.079 12.238 -36.242 1.00 60.50 137 VAL A CA 1
ATOM 1100 C C . VAL A 1 137 ? 19.286 12.073 -37.545 1.00 60.50 137 VAL A C 1
ATOM 1102 O O . VAL A 1 137 ? 19.789 11.472 -38.489 1.00 60.50 137 VAL A O 1
ATOM 1105 N N . LYS A 1 138 ? 18.091 12.665 -37.673 1.00 61.00 138 LYS A N 1
ATOM 1106 C CA . LYS A 1 138 ? 17.333 12.653 -38.943 1.00 61.00 138 LYS A CA 1
ATOM 1107 C C . LYS A 1 138 ? 18.064 13.349 -40.092 1.00 61.00 138 LYS A C 1
ATOM 1109 O O . LYS A 1 138 ? 17.901 12.944 -41.240 1.00 61.00 138 LYS A O 1
ATOM 1114 N N . ARG A 1 139 ? 18.824 14.407 -39.795 1.00 54.72 139 ARG A N 1
ATOM 1115 C CA . ARG A 1 139 ? 19.567 15.191 -40.787 1.00 54.72 139 ARG A CA 1
ATOM 1116 C C . ARG A 1 139 ? 20.825 14.466 -41.269 1.00 54.72 139 ARG A C 1
ATOM 1118 O O . ARG A 1 139 ? 21.122 14.540 -42.456 1.00 54.72 139 ARG A O 1
ATOM 1125 N N . GLU A 1 140 ? 21.525 13.761 -40.380 1.00 51.50 140 GLU A N 1
ATOM 1126 C CA . GLU A 1 140 ? 22.799 13.099 -40.699 1.00 51.50 140 GLU A CA 1
ATOM 1127 C C . GLU A 1 140 ? 22.674 11.613 -41.047 1.00 51.50 140 GLU A C 1
ATOM 1129 O O . GLU A 1 140 ? 23.523 11.071 -41.749 1.00 51.50 140 GLU A O 1
ATOM 1134 N N . SER A 1 141 ? 21.606 10.939 -40.620 1.00 51.75 141 SER A N 1
ATOM 1135 C CA . SER A 1 141 ? 21.458 9.497 -40.814 1.00 51.75 141 SER A CA 1
ATOM 1136 C C . SER A 1 141 ? 20.101 9.127 -41.395 1.00 51.75 141 SER A C 1
ATOM 1138 O O . SER A 1 141 ? 19.100 8.971 -40.697 1.00 51.75 141 SER A O 1
ATOM 1140 N N . LYS A 1 142 ? 20.079 8.910 -42.713 1.00 53.75 142 LYS A N 1
ATOM 1141 C CA . LYS A 1 142 ? 19.055 8.057 -43.319 1.00 53.75 142 LYS A CA 1
ATOM 1142 C C . LYS A 1 142 ? 19.272 6.661 -42.737 1.00 53.75 142 LYS A C 1
ATOM 1144 O O . LYS A 1 142 ? 20.287 6.044 -43.044 1.00 53.75 142 LYS A O 1
ATOM 1149 N N . ALA A 1 143 ? 18.367 6.187 -41.878 1.00 54.75 143 ALA A N 1
ATOM 1150 C CA . ALA A 1 143 ? 18.361 4.787 -41.465 1.00 54.75 143 ALA A CA 1
ATOM 1151 C C . ALA A 1 143 ? 18.423 3.928 -42.735 1.00 54.75 143 ALA A C 1
ATOM 1153 O O . ALA A 1 143 ? 17.573 4.061 -43.620 1.00 54.75 143 ALA A O 1
ATOM 1154 N N . ILE A 1 144 ? 19.481 3.133 -42.873 1.00 57.44 144 ILE A N 1
ATOM 1155 C CA . ILE A 1 144 ? 19.688 2.344 -44.081 1.00 57.44 144 ILE A CA 1
ATOM 1156 C C . ILE A 1 144 ? 18.830 1.096 -43.918 1.00 57.44 144 ILE A C 1
ATOM 1158 O O . ILE A 1 144 ? 19.170 0.184 -43.165 1.00 57.44 144 ILE A O 1
ATOM 1162 N N . TYR A 1 145 ? 17.685 1.089 -44.593 1.00 58.88 145 TYR A N 1
ATOM 1163 C CA . TYR A 1 145 ? 16.865 -0.105 -44.738 1.00 58.88 145 TYR A CA 1
ATOM 1164 C C . TYR A 1 145 ? 17.595 -1.044 -45.693 1.00 58.88 145 TYR A C 1
ATOM 1166 O O . TYR A 1 145 ? 17.637 -0.796 -46.900 1.00 58.88 145 TYR A O 1
ATOM 1174 N N . LEU A 1 146 ? 18.219 -2.092 -45.158 1.00 57.28 146 LEU A N 1
ATOM 1175 C CA . LEU A 1 146 ? 18.788 -3.125 -46.012 1.00 57.28 146 LEU A CA 1
ATOM 1176 C C . LEU A 1 146 ? 17.646 -3.996 -46.536 1.00 57.28 146 LEU A C 1
ATOM 1178 O O . LEU A 1 146 ? 16.863 -4.545 -45.759 1.00 57.28 146 LEU A O 1
ATOM 1182 N N . VAL A 1 147 ? 17.577 -4.150 -47.862 1.00 58.12 147 VAL A N 1
ATOM 1183 C CA . VAL A 1 147 ? 16.788 -5.222 -48.479 1.00 58.12 147 VAL A CA 1
ATOM 1184 C C . VAL A 1 147 ? 17.311 -6.526 -47.899 1.00 58.12 147 VAL A C 1
ATOM 1186 O O . VAL A 1 147 ? 18.506 -6.795 -48.000 1.00 58.12 147 VAL A O 1
ATOM 1189 N N . ASN A 1 148 ? 16.434 -7.282 -47.240 1.00 62.75 148 ASN A N 1
ATOM 1190 C CA . ASN A 1 148 ? 16.811 -8.494 -46.527 1.00 62.75 148 ASN A CA 1
ATOM 1191 C C . ASN A 1 148 ? 17.506 -9.475 -47.493 1.00 62.75 148 ASN A C 1
ATOM 1193 O O . ASN A 1 148 ? 16.840 -10.008 -48.382 1.00 62.75 148 ASN A O 1
ATOM 1197 N N . PRO A 1 149 ? 18.824 -9.706 -47.340 1.00 59.72 149 PRO A N 1
ATOM 1198 C CA . PRO A 1 149 ? 19.581 -10.506 -48.293 1.00 59.72 149 PRO A CA 1
ATOM 1199 C C . PRO A 1 149 ? 19.331 -12.013 -48.123 1.00 59.72 149 PRO A C 1
ATOM 1201 O O . PRO A 1 149 ? 19.599 -12.773 -49.048 1.00 59.72 149 PRO A O 1
ATOM 1204 N N . LEU A 1 150 ? 18.806 -12.455 -46.968 1.00 62.78 150 LEU A N 1
ATOM 1205 C CA . LEU A 1 150 ? 18.470 -13.854 -46.678 1.00 62.78 150 LEU A CA 1
ATOM 1206 C C . LEU A 1 150 ? 17.110 -13.952 -45.956 1.00 62.78 150 LEU A C 1
ATOM 1208 O O . LEU A 1 150 ? 17.068 -14.139 -44.738 1.00 62.78 150 LEU A O 1
ATOM 1212 N N . PRO A 1 151 ? 15.979 -13.879 -46.679 1.00 61.66 151 PRO A N 1
ATOM 1213 C CA . PRO A 1 151 ? 14.636 -13.951 -46.089 1.00 61.66 151 PRO A CA 1
ATOM 1214 C C . PRO A 1 151 ? 14.314 -15.297 -45.423 1.00 61.66 151 PRO A C 1
ATOM 1216 O O . PRO A 1 151 ? 13.403 -15.376 -44.603 1.00 61.66 151 PRO A O 1
ATOM 1219 N N . THR A 1 152 ? 15.063 -16.352 -45.750 1.00 60.12 152 THR A N 1
ATOM 1220 C CA . THR A 1 152 ? 14.961 -17.676 -45.119 1.00 60.12 152 THR A CA 1
ATOM 1221 C C . THR A 1 152 ? 15.655 -17.750 -43.757 1.00 60.12 152 THR A C 1
ATOM 1223 O O . THR A 1 152 ? 15.268 -18.570 -42.931 1.00 60.12 152 THR A O 1
ATOM 1226 N N . LEU A 1 153 ? 16.655 -16.896 -43.505 1.00 59.88 153 LEU A N 1
ATOM 1227 C CA . LEU A 1 153 ? 17.425 -16.853 -42.254 1.00 59.88 153 LEU A CA 1
ATOM 1228 C C . LEU A 1 153 ? 16.988 -15.685 -41.351 1.00 59.88 153 LEU A C 1
ATOM 1230 O O . LEU A 1 153 ? 17.008 -15.791 -40.125 1.00 59.88 153 LEU A O 1
ATOM 1234 N N . PHE A 1 154 ? 16.557 -14.573 -41.954 1.00 60.78 154 PHE A N 1
ATOM 1235 C CA . PHE A 1 154 ? 16.101 -13.373 -41.262 1.00 60.78 154 PHE A CA 1
ATOM 1236 C C . PHE A 1 154 ? 14.625 -13.110 -41.552 1.00 60.78 154 PHE A C 1
ATOM 1238 O O . PHE A 1 154 ? 14.229 -12.876 -42.689 1.00 60.78 154 PHE A O 1
ATOM 1245 N N . THR A 1 155 ? 13.803 -13.055 -40.510 1.00 60.75 155 THR A N 1
ATOM 1246 C CA . THR A 1 155 ? 12.444 -12.509 -40.585 1.00 60.75 155 THR A CA 1
ATOM 1247 C C . THR A 1 155 ? 12.474 -11.002 -40.312 1.00 60.75 155 THR A C 1
ATOM 1249 O O . THR A 1 155 ? 12.909 -10.576 -39.242 1.00 60.75 155 THR A O 1
ATOM 1252 N N . GLY A 1 156 ? 12.010 -10.192 -41.273 1.00 62.47 156 GLY A N 1
ATOM 1253 C CA . GLY A 1 156 ? 11.928 -8.724 -41.169 1.00 62.47 156 GLY A CA 1
ATOM 1254 C C . GLY A 1 156 ? 12.940 -7.954 -42.033 1.00 62.47 156 GLY A C 1
ATOM 1255 O O . GLY A 1 156 ? 13.665 -8.540 -42.834 1.00 62.47 156 GLY A O 1
ATOM 1256 N N . CYS A 1 157 ? 12.957 -6.623 -41.891 1.00 60.88 157 CYS A N 1
ATOM 1257 C CA . CYS A 1 157 ? 13.920 -5.727 -42.540 1.00 60.88 157 CYS A CA 1
ATOM 1258 C C . CYS A 1 157 ? 15.031 -5.376 -41.535 1.00 60.88 157 CYS A C 1
ATOM 1260 O O . CYS A 1 157 ? 14.713 -4.761 -40.514 1.00 60.88 157 CYS A O 1
ATOM 1262 N N . PRO A 1 158 ? 16.304 -5.742 -41.775 1.00 63.03 158 PRO A N 1
ATOM 1263 C CA . PRO A 1 158 ? 17.401 -5.325 -40.909 1.00 63.03 158 PRO A CA 1
ATOM 1264 C C . PRO A 1 158 ? 17.583 -3.803 -40.983 1.00 63.03 158 PRO A C 1
ATOM 1266 O O . PRO A 1 158 ? 17.648 -3.218 -42.068 1.00 63.03 158 PRO A O 1
ATOM 1269 N N . ILE A 1 159 ? 17.631 -3.165 -39.813 1.00 64.88 159 ILE A N 1
ATOM 1270 C CA . ILE A 1 159 ? 17.811 -1.719 -39.659 1.00 64.88 159 ILE A CA 1
ATOM 1271 C C . ILE A 1 159 ? 19.158 -1.500 -38.983 1.00 64.88 159 ILE A C 1
ATOM 1273 O O . ILE A 1 159 ? 19.345 -1.916 -37.840 1.00 64.88 159 ILE A O 1
ATOM 1277 N N . LEU A 1 160 ? 20.076 -0.816 -39.665 1.00 65.44 160 LEU A N 1
ATOM 1278 C CA . LEU A 1 160 ? 21.280 -0.311 -39.015 1.00 65.44 160 LEU A CA 1
ATOM 1279 C C . LEU A 1 160 ? 20.983 1.033 -38.354 1.00 65.44 160 LEU A C 1
ATOM 1281 O O . LEU A 1 160 ? 20.562 1.993 -39.005 1.00 65.44 160 LEU A O 1
ATOM 1285 N N . LEU A 1 161 ? 21.213 1.082 -37.043 1.00 66.81 161 LEU A N 1
ATOM 1286 C CA . LEU A 1 161 ? 21.076 2.296 -36.254 1.00 66.81 161 LEU A CA 1
ATOM 1287 C C . LEU A 1 161 ? 22.357 3.139 -36.348 1.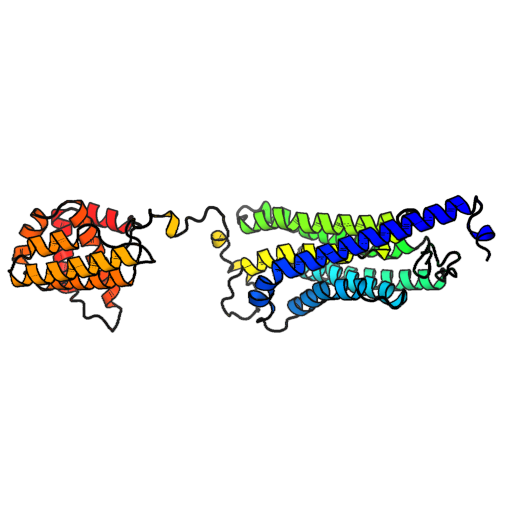00 66.81 161 LEU A C 1
ATOM 1289 O O . LEU A 1 161 ? 23.463 2.605 -36.192 1.00 66.81 161 LEU A O 1
ATOM 1293 N N . PRO A 1 162 ? 22.228 4.459 -36.550 1.00 69.81 162 PRO A N 1
ATOM 1294 C CA . PRO A 1 162 ? 23.368 5.360 -36.650 1.00 69.81 162 PRO A CA 1
ATOM 1295 C C . PRO A 1 162 ? 24.19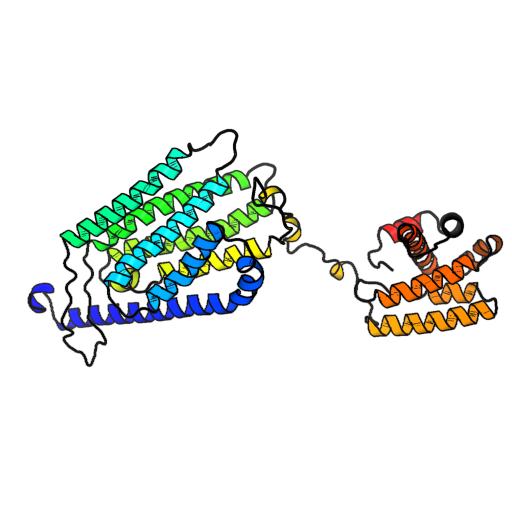4 5.391 -35.361 1.00 69.81 162 PRO A C 1
ATOM 1297 O O . PRO A 1 162 ? 23.660 5.269 -34.257 1.00 69.81 162 PRO A O 1
ATOM 1300 N N . SER A 1 163 ? 25.502 5.614 -35.496 1.00 70.06 163 SER A N 1
ATOM 1301 C CA . SER A 1 163 ? 26.444 5.696 -34.369 1.00 70.06 163 SER A CA 1
ATOM 1302 C C . SER A 1 163 ? 26.144 6.838 -33.397 1.00 70.06 163 SER A C 1
ATOM 1304 O O . SER A 1 163 ? 26.492 6.740 -32.228 1.00 70.06 163 SER A O 1
ATOM 1306 N N . GLY A 1 164 ? 25.446 7.887 -33.839 1.00 68.06 164 GLY A N 1
ATOM 1307 C CA . GLY A 1 164 ? 25.044 9.027 -33.008 1.00 68.06 164 GLY A CA 1
ATOM 1308 C C . GLY A 1 164 ? 23.814 8.805 -32.117 1.00 68.06 164 GLY A C 1
ATOM 1309 O O . GLY A 1 164 ? 23.390 9.740 -31.441 1.00 68.06 164 GLY A O 1
ATOM 1310 N N . MET A 1 165 ? 23.214 7.607 -32.094 1.00 71.06 165 MET A N 1
ATOM 1311 C CA . MET A 1 165 ? 21.951 7.367 -31.375 1.00 71.06 165 MET A CA 1
ATOM 1312 C C . MET A 1 165 ? 22.055 7.583 -29.854 1.00 71.06 165 MET A C 1
ATOM 1314 O O . MET A 1 165 ? 21.088 8.019 -29.230 1.00 71.06 165 MET A O 1
ATOM 1318 N N . TRP A 1 166 ? 23.228 7.349 -29.257 1.00 75.94 166 TRP A N 1
ATOM 1319 C CA . TRP A 1 166 ? 23.468 7.547 -27.820 1.00 75.94 166 TRP A CA 1
ATOM 1320 C C . TRP A 1 166 ? 23.195 8.984 -27.348 1.00 75.94 166 TRP A C 1
ATOM 1322 O O . TRP A 1 166 ? 22.781 9.187 -26.206 1.00 75.94 166 TRP A O 1
ATOM 1332 N N . MET A 1 167 ? 23.344 9.983 -28.229 1.00 75.38 167 MET A N 1
ATOM 1333 C CA . MET A 1 167 ? 23.085 11.390 -27.901 1.00 75.38 167 MET A CA 1
ATOM 1334 C C . MET A 1 167 ? 21.633 11.625 -27.465 1.00 75.38 167 MET A C 1
ATOM 1336 O O . MET A 1 167 ? 21.372 12.493 -26.636 1.00 75.38 167 MET A O 1
ATOM 1340 N N . VAL A 1 168 ? 20.688 10.816 -27.958 1.00 73.00 168 VAL A N 1
ATOM 1341 C CA . VAL A 1 168 ? 19.269 10.891 -27.568 1.00 73.00 168 VAL A CA 1
ATOM 1342 C C . VAL A 1 168 ? 19.066 10.478 -26.102 1.00 73.00 168 VAL A C 1
ATOM 1344 O O . VAL A 1 168 ? 18.164 10.991 -25.436 1.00 73.00 168 VAL A O 1
ATOM 1347 N N . TYR A 1 169 ? 19.924 9.597 -25.578 1.00 76.50 169 TYR A N 1
ATOM 1348 C CA . TYR A 1 169 ? 19.862 9.090 -24.203 1.00 76.50 169 TYR A CA 1
ATOM 1349 C C . TYR A 1 169 ? 20.736 9.875 -23.217 1.00 76.50 169 TYR A C 1
ATOM 1351 O O . TYR A 1 169 ? 20.508 9.821 -22.008 1.00 76.50 169 TYR A O 1
ATOM 1359 N N . LEU A 1 170 ? 21.696 10.663 -23.701 1.00 79.19 170 LEU A N 1
ATOM 1360 C CA . LEU A 1 170 ? 22.552 11.490 -22.847 1.00 79.19 170 LEU A CA 1
ATOM 1361 C C . LEU A 1 170 ? 21.733 12.480 -22.003 1.00 79.19 170 LEU A C 1
ATOM 1363 O O . LEU A 1 170 ? 21.943 12.627 -20.802 1.00 79.19 170 LEU A O 1
ATOM 1367 N N . SER A 1 171 ? 20.757 13.128 -22.631 1.00 77.31 171 SER A N 1
ATOM 1368 C CA . SER A 1 171 ? 19.900 14.115 -21.978 1.00 77.31 171 SER A CA 1
ATOM 1369 C C . SER A 1 171 ? 19.028 13.561 -20.844 1.00 77.31 171 SER A C 1
ATOM 1371 O O . SER A 1 171 ? 19.091 14.129 -19.752 1.00 77.31 171 SER A O 1
ATOM 1373 N N . PRO A 1 172 ? 18.266 12.455 -21.025 1.00 74.75 172 PRO A N 1
ATOM 1374 C CA . PRO A 1 172 ? 17.619 11.791 -19.896 1.00 74.75 172 PRO A CA 1
ATOM 1375 C C . PRO A 1 172 ? 18.615 11.402 -18.821 1.00 74.75 172 PRO A C 1
ATOM 1377 O O . PRO A 1 172 ? 18.334 11.602 -17.653 1.00 74.75 172 PRO A O 1
ATOM 1380 N N . THR A 1 173 ? 19.778 10.873 -19.201 1.00 79.50 173 THR A N 1
ATOM 1381 C CA . THR A 1 173 ? 20.755 10.391 -18.221 1.00 79.50 173 THR A CA 1
ATOM 1382 C C . THR A 1 173 ? 21.180 11.520 -17.287 1.00 79.50 173 THR A C 1
ATOM 1384 O O . THR A 1 173 ? 21.163 11.347 -16.072 1.00 79.50 173 THR A O 1
ATOM 1387 N N . ILE A 1 174 ? 21.482 12.703 -17.831 1.00 80.62 174 ILE A N 1
ATOM 1388 C CA . ILE A 1 174 ? 21.850 13.884 -17.038 1.00 80.62 174 ILE A CA 1
ATOM 1389 C C . ILE A 1 174 ? 20.674 14.352 -16.172 1.00 80.62 174 ILE A C 1
ATOM 1391 O O . ILE A 1 174 ? 20.845 14.578 -14.976 1.00 80.62 174 ILE A O 1
ATOM 1395 N N . TYR A 1 175 ? 19.481 14.482 -16.756 1.00 77.00 175 TYR A N 1
ATOM 1396 C CA . TYR A 1 175 ? 18.304 14.980 -16.042 1.00 77.00 175 TYR A CA 1
ATOM 1397 C C . TYR A 1 175 ? 17.886 14.063 -14.887 1.00 77.00 175 TYR A C 1
ATOM 1399 O O . TYR A 1 175 ? 17.713 14.518 -13.759 1.00 77.00 175 TYR A O 1
ATOM 1407 N N . GLU A 1 176 ? 17.781 12.764 -15.149 1.00 77.56 176 GLU A N 1
ATOM 1408 C CA . GLU A 1 176 ? 17.372 11.774 -14.155 1.00 77.56 176 GLU A CA 1
ATOM 1409 C C . GLU A 1 176 ? 18.436 11.605 -13.069 1.00 77.56 176 GLU A C 1
ATOM 1411 O O . GLU A 1 176 ? 18.090 11.447 -11.901 1.00 77.56 176 GLU A O 1
ATOM 1416 N N . SER A 1 177 ? 19.726 11.733 -13.411 1.00 83.88 177 SER A N 1
ATOM 1417 C CA . SER A 1 177 ? 20.805 11.783 -12.412 1.00 83.88 177 SER A CA 1
ATOM 1418 C C . SER A 1 177 ? 20.642 12.978 -11.474 1.00 83.88 177 SER A C 1
ATOM 1420 O O . SER A 1 177 ? 20.759 12.827 -10.261 1.00 83.88 177 SER A O 1
ATOM 1422 N N . LEU A 1 178 ? 20.338 14.164 -12.012 1.00 80.94 178 LEU A N 1
ATOM 1423 C CA . LEU A 1 178 ? 20.111 15.365 -11.204 1.00 80.94 178 LEU A CA 1
ATOM 1424 C C . LEU A 1 178 ? 18.898 15.198 -10.284 1.00 80.94 178 LEU A C 1
ATOM 1426 O O . LEU A 1 178 ? 18.993 15.473 -9.087 1.00 80.94 178 LEU A O 1
ATOM 1430 N N . VAL A 1 179 ? 17.775 14.707 -10.813 1.00 76.44 179 VAL A N 1
ATOM 1431 C CA . VAL A 1 179 ? 16.568 14.449 -10.017 1.00 76.44 179 VAL A CA 1
ATOM 1432 C C . VAL A 1 179 ? 16.828 13.378 -8.955 1.00 76.44 179 VAL A C 1
ATOM 1434 O O . VAL A 1 179 ? 16.406 13.545 -7.810 1.00 76.44 179 VAL A O 1
ATOM 1437 N N . PHE A 1 180 ? 17.564 12.317 -9.282 1.00 79.19 180 PHE A N 1
ATOM 1438 C CA . PHE A 1 180 ? 17.956 11.278 -8.332 1.00 79.19 180 PHE A CA 1
ATOM 1439 C C . PHE A 1 180 ? 18.829 11.823 -7.198 1.00 79.19 180 PHE A C 1
ATOM 1441 O O . PHE A 1 180 ? 18.584 11.515 -6.032 1.00 79.19 180 PHE A O 1
ATOM 1448 N N . ILE A 1 181 ? 19.822 12.657 -7.517 1.00 82.12 181 ILE A N 1
ATOM 1449 C CA . ILE A 1 181 ? 20.705 13.265 -6.514 1.00 82.12 181 ILE A CA 1
ATOM 1450 C C . ILE A 1 181 ? 19.896 14.164 -5.578 1.00 82.12 181 ILE A C 1
ATOM 1452 O O . ILE A 1 181 ? 20.031 14.049 -4.363 1.00 82.12 181 ILE A O 1
ATOM 1456 N N . LEU A 1 182 ? 19.017 15.012 -6.122 1.00 78.44 182 LEU A N 1
ATOM 1457 C CA . LEU A 1 182 ? 18.152 15.883 -5.322 1.00 78.44 182 LEU A CA 1
ATOM 1458 C C . LEU A 1 182 ? 17.217 15.064 -4.421 1.00 78.44 182 LEU A C 1
ATOM 1460 O O . LEU A 1 182 ? 17.200 15.239 -3.203 1.00 78.44 182 LEU A O 1
ATOM 1464 N N . THR A 1 183 ? 16.481 14.113 -4.996 1.00 75.19 183 THR A N 1
ATOM 1465 C CA . THR A 1 183 ? 15.554 13.265 -4.231 1.00 75.19 183 THR A CA 1
ATOM 1466 C C . THR A 1 183 ? 16.266 12.481 -3.132 1.00 75.19 183 THR A C 1
ATOM 1468 O O . THR A 1 183 ? 15.821 12.511 -1.984 1.00 75.19 183 THR A O 1
ATOM 1471 N N . SER A 1 184 ? 17.401 11.850 -3.441 1.00 78.31 184 SER A N 1
ATOM 1472 C CA . SER A 1 184 ? 18.197 11.084 -2.474 1.00 78.31 184 SER A CA 1
ATOM 1473 C C . SER A 1 184 ? 18.785 11.973 -1.383 1.00 78.31 184 SER A C 1
ATOM 1475 O O . SER A 1 184 ? 18.743 11.615 -0.208 1.00 78.31 184 SER A O 1
ATOM 1477 N N . TRP A 1 185 ? 19.281 13.161 -1.739 1.00 79.12 185 TRP A N 1
ATOM 1478 C CA . TRP A 1 185 ? 19.829 14.113 -0.775 1.00 79.12 185 TRP A CA 1
ATOM 1479 C C . TRP A 1 185 ? 18.764 14.610 0.207 1.00 79.12 185 TRP A C 1
ATOM 1481 O O . TRP A 1 185 ? 18.999 14.629 1.417 1.00 79.12 185 TRP A O 1
ATOM 1491 N N . LYS A 1 186 ? 17.569 14.963 -0.284 1.00 74.75 186 LYS A N 1
ATOM 1492 C CA . LYS A 1 186 ? 16.460 15.408 0.572 1.00 74.75 186 LYS A CA 1
ATOM 1493 C C . LYS A 1 186 ? 15.963 14.290 1.481 1.00 74.75 186 LYS A C 1
ATOM 1495 O O . LYS A 1 186 ? 15.768 14.529 2.671 1.00 74.75 186 LYS A O 1
ATOM 1500 N N . MET A 1 187 ? 15.820 13.081 0.940 1.00 71.56 187 MET A N 1
ATOM 1501 C CA . MET A 1 187 ? 15.463 11.885 1.703 1.00 71.56 187 MET A CA 1
ATOM 1502 C C . MET A 1 187 ? 16.489 11.598 2.809 1.00 71.56 187 MET A C 1
ATOM 1504 O O . MET A 1 187 ? 16.115 11.440 3.970 1.00 71.56 187 MET A O 1
ATOM 1508 N N . TRP A 1 188 ? 17.786 11.621 2.490 1.00 76.44 188 TRP A N 1
ATOM 1509 C CA . TRP A 1 188 ? 18.864 11.431 3.466 1.00 76.44 188 TRP A CA 1
ATOM 1510 C C . TRP A 1 188 ? 18.862 12.505 4.562 1.00 76.44 188 TRP A C 1
ATOM 1512 O O . TRP A 1 188 ? 18.967 12.188 5.748 1.00 76.44 188 TRP A O 1
ATOM 1522 N N . LYS A 1 189 ? 18.675 13.776 4.183 1.00 75.62 189 LYS A N 1
ATOM 1523 C CA . LYS A 1 189 ? 18.5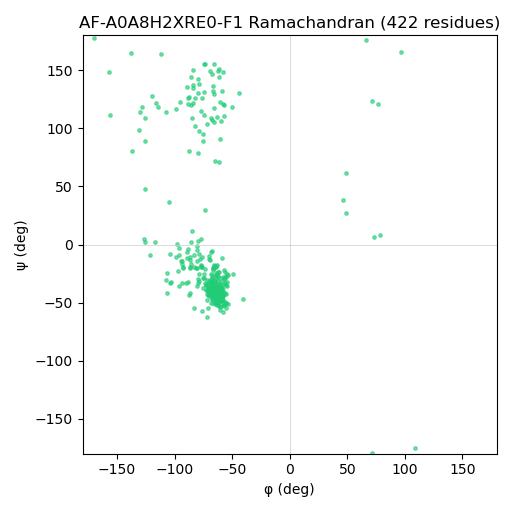76 14.899 5.125 1.00 75.62 189 LYS A CA 1
ATOM 1524 C C . LYS A 1 189 ? 17.382 14.746 6.074 1.00 75.62 189 LYS A C 1
ATOM 1526 O O . LYS A 1 189 ? 17.527 15.008 7.264 1.00 75.62 189 LYS A O 1
ATOM 1531 N N . MET A 1 190 ? 16.226 14.298 5.576 1.00 68.50 190 MET A N 1
ATOM 1532 C CA . MET A 1 190 ? 15.042 14.020 6.404 1.00 68.50 190 MET A CA 1
ATOM 1533 C C . MET A 1 190 ? 15.259 12.826 7.342 1.00 68.50 190 MET A C 1
ATOM 1535 O O . MET A 1 190 ? 14.852 12.884 8.497 1.00 68.50 190 MET A O 1
ATOM 1539 N N . SER A 1 191 ? 15.964 11.789 6.883 1.00 67.12 191 SER A N 1
ATOM 1540 C CA . SER A 1 191 ? 16.295 10.604 7.686 1.00 67.12 191 SER A CA 1
ATOM 1541 C C . SER A 1 191 ? 17.253 10.885 8.850 1.00 67.12 191 SER A C 1
ATOM 1543 O O . SER A 1 191 ? 17.319 10.079 9.772 1.00 67.12 191 SER A O 1
ATOM 1545 N N . ARG A 1 192 ? 18.015 11.987 8.816 1.00 68.25 192 ARG A N 1
ATOM 1546 C CA . ARG A 1 192 ? 18.936 12.402 9.892 1.00 68.25 192 ARG A CA 1
ATOM 1547 C C . ARG A 1 192 ? 18.359 13.459 10.844 1.00 68.25 192 ARG A C 1
ATOM 1549 O O . ARG A 1 192 ? 19.062 13.903 11.749 1.00 68.25 192 ARG A O 1
ATOM 1556 N N . GLY A 1 193 ? 17.117 13.901 10.642 1.00 64.25 193 GLY A N 1
ATOM 1557 C CA . GLY A 1 193 ? 16.455 14.825 11.565 1.00 64.25 193 GLY A CA 1
ATOM 1558 C C . GLY A 1 193 ? 16.129 14.153 12.904 1.00 64.25 193 GLY A C 1
ATOM 1559 O O . GLY A 1 193 ? 15.833 12.965 12.933 1.00 64.25 193 GLY A O 1
ATOM 1560 N N . HIS A 1 194 ? 16.125 14.917 14.005 1.00 46.62 194 HIS A N 1
ATOM 1561 C CA . HIS A 1 194 ? 15.839 14.419 15.367 1.00 46.62 194 HIS A CA 1
ATOM 1562 C C . HIS A 1 194 ? 14.450 13.751 15.533 1.00 46.62 194 HIS A C 1
ATOM 1564 O O . HIS A 1 194 ? 14.232 13.084 16.534 1.00 46.62 194 HIS A O 1
ATOM 1570 N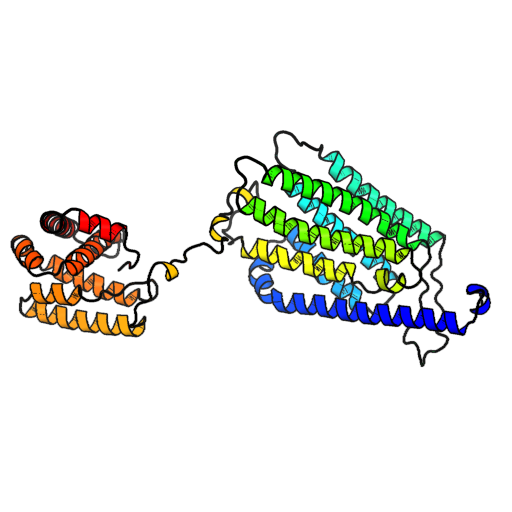 N . ASN A 1 195 ? 13.547 13.883 14.549 1.00 50.62 195 ASN A N 1
ATOM 1571 C CA . ASN A 1 195 ? 12.212 13.270 14.506 1.00 50.62 195 ASN A CA 1
ATOM 1572 C C . ASN A 1 195 ? 12.011 12.465 13.204 1.00 50.62 195 ASN A C 1
ATOM 1574 O O . ASN A 1 195 ? 11.037 12.680 12.477 1.00 50.62 195 ASN A O 1
ATOM 1578 N N . ALA A 1 196 ? 12.970 11.615 12.831 1.00 50.97 196 ALA A N 1
ATOM 1579 C CA . ALA A 1 196 ? 12.812 10.744 11.670 1.00 50.97 196 ALA A CA 1
ATOM 1580 C C . ALA A 1 196 ? 11.729 9.695 11.966 1.00 50.97 196 ALA A C 1
ATOM 1582 O O . ALA A 1 196 ? 11.926 8.805 12.787 1.00 50.97 196 ALA A O 1
ATOM 1583 N N . THR A 1 197 ? 10.571 9.817 11.315 1.00 54.16 197 THR A N 1
ATOM 1584 C CA . THR A 1 197 ? 9.513 8.808 11.414 1.00 54.16 197 THR A CA 1
ATOM 1585 C C . THR A 1 197 ? 9.968 7.508 10.739 1.00 54.16 197 THR A C 1
ATOM 1587 O O . THR A 1 197 ? 10.672 7.573 9.721 1.00 54.16 197 THR A O 1
ATOM 1590 N N . PRO A 1 198 ? 9.549 6.328 11.228 1.00 52.50 198 PRO A N 1
ATOM 1591 C CA . PRO A 1 198 ? 9.858 5.047 10.585 1.00 52.50 198 PRO A CA 1
ATOM 1592 C C . PRO A 1 198 ? 9.414 5.015 9.110 1.00 52.50 198 PRO A C 1
ATOM 1594 O O . PRO A 1 198 ? 10.094 4.424 8.267 1.00 52.50 198 PRO A O 1
ATOM 1597 N N . LEU A 1 199 ? 8.370 5.776 8.744 1.00 49.50 199 LEU A N 1
ATOM 1598 C CA . LEU A 1 199 ? 7.999 6.036 7.346 1.00 49.50 199 LEU A CA 1
ATOM 1599 C C . LEU A 1 199 ? 9.133 6.630 6.525 1.00 49.50 199 LEU A C 1
ATOM 1601 O O . LEU A 1 199 ? 9.388 6.171 5.417 1.00 49.50 199 LEU A O 1
ATOM 1605 N N . ALA A 1 200 ? 9.768 7.690 7.026 1.00 54.25 200 ALA A N 1
ATOM 1606 C CA . ALA A 1 200 ? 10.805 8.401 6.298 1.00 54.25 200 ALA A CA 1
ATOM 1607 C C . ALA A 1 200 ? 12.006 7.480 6.060 1.00 54.25 200 ALA A C 1
ATOM 1609 O O . ALA A 1 200 ? 12.578 7.503 4.975 1.00 54.25 200 ALA A O 1
ATOM 1610 N N . GLN A 1 201 ? 12.328 6.615 7.025 1.00 57.53 201 GLN A N 1
ATOM 1611 C CA . GLN A 1 201 ? 13.415 5.642 6.927 1.00 57.53 201 GLN A CA 1
ATOM 1612 C C . GLN A 1 201 ? 13.092 4.470 5.980 1.00 57.53 201 GLN A C 1
ATOM 1614 O O . GLN A 1 201 ? 13.939 4.053 5.191 1.00 57.53 201 GLN A O 1
ATOM 1619 N N . ARG A 1 202 ? 11.852 3.968 5.971 1.00 55.12 202 ARG A N 1
ATOM 1620 C CA . ARG A 1 202 ? 11.414 2.972 4.975 1.00 55.12 202 ARG A CA 1
ATOM 1621 C C . ARG A 1 202 ? 11.312 3.583 3.579 1.00 55.12 202 ARG A C 1
ATOM 1623 O O . ARG A 1 202 ? 11.685 2.947 2.594 1.00 55.12 202 ARG A O 1
ATOM 1630 N N . LEU A 1 203 ? 10.867 4.836 3.484 1.00 56.91 203 LEU A N 1
ATOM 1631 C CA . LEU A 1 203 ? 10.803 5.598 2.242 1.00 56.91 203 LEU A CA 1
ATOM 1632 C C . LEU A 1 203 ? 12.199 5.841 1.662 1.00 56.91 203 LEU A C 1
ATOM 1634 O O . LEU A 1 203 ? 12.350 5.754 0.447 1.00 56.91 203 LEU A O 1
ATOM 1638 N N . THR A 1 204 ? 13.218 6.088 2.491 1.00 62.22 204 THR A N 1
ATOM 1639 C CA . THR A 1 204 ? 14.602 6.241 2.023 1.00 62.22 204 THR A CA 1
ATOM 1640 C C . THR A 1 204 ? 15.198 4.910 1.579 1.00 62.22 204 THR A C 1
ATOM 1642 O O . THR A 1 204 ? 15.741 4.836 0.478 1.00 62.22 204 THR A O 1
ATOM 1645 N N . HIS A 1 205 ? 15.065 3.848 2.379 1.00 61.28 205 HIS A N 1
ATOM 1646 C CA . HIS A 1 205 ? 15.666 2.550 2.070 1.00 61.28 205 HIS A CA 1
ATOM 1647 C C . HIS A 1 205 ? 15.034 1.918 0.830 1.00 61.28 205 HIS A C 1
ATOM 1649 O O . HIS A 1 205 ? 15.720 1.570 -0.133 1.00 61.28 205 HIS A O 1
ATOM 1655 N N . ASN A 1 206 ? 13.702 1.852 0.810 1.00 60.88 206 ASN A N 1
ATOM 1656 C CA . ASN A 1 206 ? 12.996 1.321 -0.334 1.00 60.88 206 ASN A CA 1
ATOM 1657 C C . ASN A 1 206 ? 13.101 2.335 -1.475 1.00 60.88 206 ASN A C 1
ATOM 1659 O O . ASN A 1 206 ? 13.730 2.019 -2.487 1.00 60.88 206 ASN A O 1
ATOM 1663 N N . GLY A 1 207 ? 12.567 3.553 -1.337 1.00 64.25 207 GLY A N 1
ATOM 1664 C CA . GLY A 1 207 ? 12.474 4.575 -2.395 1.00 64.25 207 GLY A CA 1
ATOM 1665 C C . GLY A 1 207 ? 13.715 4.693 -3.284 1.00 64.25 207 GLY A C 1
ATOM 1666 O O . GLY A 1 207 ? 13.587 4.620 -4.506 1.00 64.25 207 GLY A O 1
ATOM 1667 N N . THR A 1 208 ? 14.907 4.738 -2.687 1.00 70.50 208 THR A N 1
ATOM 1668 C CA . THR A 1 208 ? 16.195 4.887 -3.389 1.00 70.50 208 THR A CA 1
ATOM 1669 C C . THR A 1 208 ? 16.519 3.725 -4.338 1.00 70.50 208 THR A C 1
ATOM 1671 O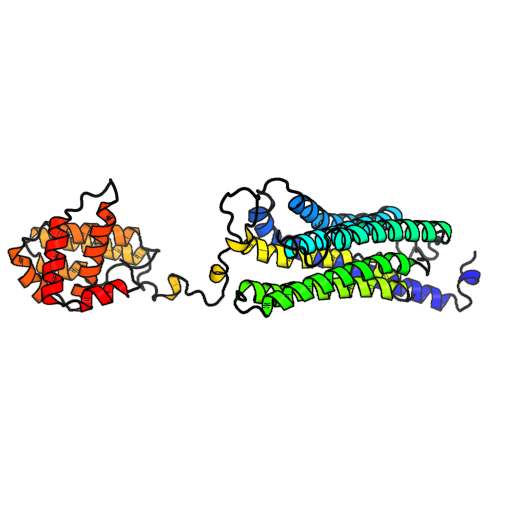 O . THR A 1 208 ? 17.011 3.967 -5.437 1.00 70.50 208 THR A O 1
ATOM 1674 N N . PHE A 1 209 ? 16.179 2.477 -3.992 1.00 73.25 209 PHE A N 1
ATOM 1675 C CA . PHE A 1 209 ? 16.474 1.298 -4.825 1.00 73.25 209 PHE A CA 1
ATOM 1676 C C . PHE A 1 209 ? 15.829 1.361 -6.221 1.00 73.25 209 PHE A C 1
ATOM 1678 O O . PHE A 1 209 ? 16.464 1.048 -7.226 1.00 73.25 209 PHE A O 1
ATOM 1685 N N . TYR A 1 210 ? 14.583 1.839 -6.298 1.00 72.62 210 TYR A N 1
ATOM 1686 C CA . TYR A 1 210 ? 13.871 2.059 -7.565 1.00 72.62 210 TYR A CA 1
ATOM 1687 C C . TYR A 1 210 ? 14.618 3.051 -8.456 1.00 72.62 210 TYR A C 1
ATOM 1689 O O . TYR A 1 210 ? 14.806 2.817 -9.648 1.00 72.62 210 TYR A O 1
ATOM 1697 N N . PHE A 1 211 ? 15.061 4.158 -7.862 1.00 74.38 211 PHE A N 1
ATOM 1698 C CA . PHE A 1 211 ? 15.757 5.197 -8.599 1.00 74.38 211 PHE A CA 1
ATOM 1699 C C . PHE A 1 211 ? 17.130 4.726 -9.086 1.00 74.38 211 PHE A C 1
ATOM 1701 O O . PHE A 1 211 ? 17.500 5.032 -10.216 1.00 74.38 211 PHE A O 1
ATOM 1708 N N . ILE A 1 212 ? 17.839 3.925 -8.283 1.00 80.38 212 ILE A N 1
ATOM 1709 C CA . ILE A 1 212 ? 19.100 3.285 -8.681 1.00 80.38 212 ILE A CA 1
ATOM 1710 C C . ILE A 1 212 ? 18.878 2.373 -9.890 1.00 80.38 212 ILE A C 1
ATOM 1712 O O . ILE A 1 212 ? 19.614 2.471 -10.871 1.00 80.38 212 ILE A O 1
ATOM 1716 N N . LEU A 1 213 ? 17.854 1.516 -9.849 1.00 79.56 213 LEU A N 1
ATOM 1717 C CA . LEU A 1 213 ? 17.561 0.578 -10.932 1.00 79.56 213 LEU A CA 1
ATOM 1718 C C . LEU A 1 213 ? 17.212 1.306 -12.239 1.00 79.56 213 LEU A C 1
ATOM 1720 O O . LEU A 1 213 ? 17.717 0.948 -13.301 1.00 79.56 213 LEU A O 1
ATOM 1724 N N . LEU A 1 214 ? 16.400 2.362 -12.178 1.00 75.69 214 LEU A N 1
ATOM 1725 C CA . LEU A 1 214 ? 16.062 3.151 -13.365 1.00 75.69 214 LEU A CA 1
ATOM 1726 C C . LEU A 1 214 ? 17.230 3.961 -13.909 1.00 75.69 214 LEU A C 1
ATOM 1728 O O . LEU A 1 214 ? 17.417 4.017 -15.124 1.00 75.69 214 LEU A O 1
ATOM 1732 N N . LEU A 1 215 ? 18.040 4.546 -13.028 1.00 80.56 215 LEU A N 1
ATOM 1733 C CA . LEU A 1 215 ? 19.255 5.235 -13.433 1.00 80.56 215 LEU A CA 1
ATOM 1734 C C . LEU A 1 215 ? 20.214 4.264 -14.136 1.00 80.56 215 LEU A C 1
ATOM 1736 O O . LEU A 1 215 ? 20.733 4.586 -15.203 1.00 80.56 215 LEU A O 1
ATOM 1740 N N . ALA A 1 216 ? 20.380 3.050 -13.603 1.00 85.56 216 ALA A N 1
ATOM 1741 C CA . ALA A 1 216 ? 21.193 2.005 -14.219 1.00 85.56 216 ALA A CA 1
ATOM 1742 C C . ALA A 1 216 ? 20.686 1.620 -15.619 1.00 85.56 216 ALA A C 1
ATOM 1744 O O . ALA A 1 216 ? 21.488 1.455 -16.536 1.00 85.56 216 ALA A O 1
ATOM 1745 N N . LEU A 1 217 ? 19.368 1.541 -15.821 1.00 82.12 217 LEU A N 1
ATOM 1746 C CA . LEU A 1 217 ? 18.774 1.229 -17.126 1.00 82.12 217 LEU A CA 1
ATOM 1747 C C . LEU A 1 217 ? 18.960 2.343 -18.157 1.00 82.12 217 LEU A C 1
ATOM 1749 O O . LEU A 1 217 ? 19.198 2.070 -19.333 1.00 82.12 217 LEU A O 1
ATOM 1753 N N . ILE A 1 218 ? 18.882 3.601 -17.728 1.00 79.75 218 ILE A N 1
ATOM 1754 C CA . ILE A 1 218 ? 19.100 4.753 -18.606 1.00 79.75 218 ILE A CA 1
ATOM 1755 C C . ILE A 1 218 ? 20.586 4.880 -18.969 1.00 79.75 218 ILE A C 1
ATOM 1757 O O . ILE A 1 218 ? 20.914 5.119 -20.132 1.00 79.75 218 ILE A O 1
ATOM 1761 N N . ILE A 1 219 ? 21.487 4.622 -18.015 1.00 86.12 219 ILE A N 1
ATOM 1762 C CA . ILE A 1 219 ? 22.930 4.519 -18.271 1.00 86.12 219 ILE A CA 1
ATOM 1763 C C . ILE A 1 219 ? 23.214 3.365 -19.237 1.00 86.12 219 ILE A C 1
ATOM 1765 O O . ILE A 1 219 ? 23.954 3.555 -20.200 1.00 86.12 219 ILE A O 1
ATOM 1769 N N . PHE A 1 220 ? 22.588 2.201 -19.043 1.00 87.12 220 PHE A N 1
ATOM 1770 C CA . PHE A 1 220 ? 22.702 1.066 -19.959 1.00 87.12 220 PHE A CA 1
ATOM 1771 C C . PHE A 1 220 ? 22.244 1.426 -21.378 1.00 87.12 220 PHE A C 1
ATOM 1773 O O . PHE A 1 220 ? 22.927 1.077 -22.335 1.00 87.12 220 PHE A O 1
ATOM 1780 N N . ALA A 1 221 ? 21.149 2.173 -21.540 1.00 82.12 221 ALA A N 1
ATOM 1781 C CA . ALA A 1 221 ? 20.707 2.648 -22.853 1.00 82.12 221 ALA A CA 1
ATOM 1782 C C . ALA A 1 221 ? 21.688 3.663 -23.476 1.00 82.12 221 ALA A C 1
ATOM 1784 O O . ALA A 1 221 ? 21.962 3.609 -24.676 1.00 82.12 221 ALA A O 1
ATOM 1785 N N . CYS A 1 222 ? 22.261 4.561 -22.670 1.00 84.75 222 CYS A N 1
ATOM 1786 C CA . CYS A 1 222 ? 23.232 5.550 -23.139 1.00 84.75 222 CYS A CA 1
ATOM 1787 C C . CYS A 1 222 ? 24.558 4.902 -23.572 1.00 84.75 222 CYS A C 1
ATOM 1789 O O . CYS A 1 222 ? 25.025 5.143 -24.685 1.00 84.75 222 CYS A O 1
ATOM 1791 N N . VAL A 1 223 ? 25.141 4.049 -22.726 1.00 87.69 223 VAL A N 1
ATOM 1792 C CA . VAL A 1 223 ? 26.393 3.318 -23.000 1.00 87.69 223 VAL A CA 1
ATOM 1793 C C . VAL A 1 223 ? 26.177 2.252 -24.076 1.00 87.69 223 VAL A C 1
ATOM 1795 O O . VAL A 1 223 ? 26.988 2.087 -24.984 1.00 87.69 223 VAL A O 1
ATOM 1798 N N . GLY A 1 224 ? 25.039 1.563 -24.040 1.00 84.31 224 GLY A N 1
ATOM 1799 C CA . GLY A 1 224 ? 24.660 0.599 -25.066 1.00 84.31 224 GLY A CA 1
ATOM 1800 C C . GLY A 1 224 ? 24.497 1.233 -26.444 1.00 84.31 224 GLY A C 1
ATOM 1801 O O . GLY A 1 224 ? 24.755 0.576 -27.445 1.00 84.31 224 GLY A O 1
ATOM 1802 N N . GLY A 1 225 ? 24.158 2.524 -26.516 1.00 79.12 225 GLY A N 1
ATOM 1803 C CA . GLY A 1 225 ? 24.095 3.273 -27.768 1.00 79.12 225 GLY A CA 1
ATOM 1804 C C . GLY A 1 225 ? 25.460 3.520 -28.426 1.00 79.12 225 GLY A C 1
ATOM 1805 O O . GLY A 1 225 ? 25.529 3.613 -29.654 1.00 79.12 225 GLY A O 1
ATOM 1806 N N . THR A 1 226 ? 26.546 3.615 -27.646 1.00 83.00 226 THR A N 1
ATOM 1807 C CA . THR A 1 226 ? 27.904 3.843 -28.180 1.00 83.00 226 THR A CA 1
ATOM 1808 C C . THR A 1 226 ? 28.519 2.554 -28.721 1.00 83.00 226 THR A C 1
ATOM 1810 O O . THR A 1 226 ? 29.221 2.577 -29.732 1.00 83.00 226 THR A O 1
ATOM 1813 N N . THR A 1 227 ? 28.190 1.419 -28.104 1.00 83.94 227 THR A N 1
ATOM 1814 C CA . THR A 1 227 ? 28.760 0.108 -28.430 1.00 83.94 227 THR A CA 1
ATOM 1815 C C . THR A 1 227 ? 27.996 -0.557 -29.573 1.00 83.94 227 THR A C 1
ATOM 1817 O O . THR A 1 227 ? 26.806 -0.835 -29.450 1.00 83.94 227 THR A O 1
ATOM 1820 N N . GLU A 1 228 ? 28.670 -0.851 -30.687 1.00 76.25 228 GLU A N 1
ATOM 1821 C CA . GLU A 1 228 ? 28.038 -1.419 -31.887 1.00 76.25 228 GLU A CA 1
ATOM 1822 C C . GLU A 1 228 ? 27.327 -2.753 -31.611 1.00 76.25 228 GLU A C 1
ATOM 1824 O O . GLU A 1 228 ? 26.166 -2.904 -31.981 1.00 76.25 228 GLU A O 1
ATOM 1829 N N . SER A 1 229 ? 27.960 -3.654 -30.852 1.00 77.75 229 SER A N 1
ATOM 1830 C CA . SER A 1 229 ? 27.456 -5.004 -30.556 1.00 77.75 229 SER A CA 1
ATOM 1831 C C . SER A 1 229 ? 26.160 -5.056 -29.742 1.00 77.75 229 SER A C 1
ATOM 1833 O O . SER A 1 229 ? 25.490 -6.082 -29.728 1.00 77.75 229 SER A O 1
ATOM 1835 N N . ILE A 1 230 ? 25.798 -3.980 -29.037 1.00 81.94 230 ILE A N 1
ATOM 1836 C CA . ILE A 1 230 ? 24.604 -3.936 -28.171 1.00 81.94 230 ILE A CA 1
ATOM 1837 C C . ILE A 1 230 ? 23.678 -2.758 -28.492 1.00 81.94 230 ILE A C 1
ATOM 1839 O O . ILE A 1 230 ? 22.664 -2.572 -27.817 1.00 81.94 230 ILE A O 1
ATOM 1843 N N . ARG A 1 231 ? 23.966 -1.973 -29.537 1.00 80.25 231 ARG A N 1
ATOM 1844 C CA . ARG A 1 231 ? 23.184 -0.779 -29.906 1.00 80.25 231 ARG A CA 1
ATOM 1845 C C . ARG A 1 231 ? 21.729 -1.108 -30.209 1.00 80.25 231 ARG A C 1
ATOM 1847 O O . ARG A 1 231 ? 20.816 -0.458 -29.698 1.00 80.25 231 ARG A O 1
ATOM 1854 N N . LEU A 1 232 ? 21.507 -2.151 -31.004 1.00 76.88 232 LEU A N 1
ATOM 1855 C CA . LEU A 1 232 ? 20.164 -2.599 -31.362 1.00 76.88 232 LEU A CA 1
ATOM 1856 C C . LEU A 1 232 ? 19.445 -3.261 -30.179 1.00 76.88 232 LEU A C 1
ATOM 1858 O O . LEU A 1 232 ? 18.234 -3.110 -30.035 1.00 76.88 232 LEU A O 1
ATOM 1862 N N . ALA A 1 233 ? 20.175 -3.960 -29.312 1.00 80.69 233 ALA A N 1
ATOM 1863 C CA . ALA A 1 233 ? 19.623 -4.622 -28.133 1.00 80.69 233 ALA A CA 1
ATOM 1864 C C . ALA A 1 233 ? 19.212 -3.620 -27.048 1.00 80.69 233 ALA A C 1
ATOM 1866 O O . ALA A 1 233 ? 18.131 -3.736 -26.477 1.00 80.69 233 ALA A O 1
ATOM 1867 N N . SER A 1 234 ? 20.028 -2.597 -26.801 1.00 81.00 234 SER A N 1
ATOM 1868 C CA . SER A 1 234 ? 19.766 -1.569 -25.789 1.00 81.00 234 SER A CA 1
ATOM 1869 C C . SER A 1 234 ? 18.622 -0.632 -26.187 1.00 81.00 234 SER A C 1
ATOM 1871 O O . SER A 1 234 ? 17.777 -0.305 -25.358 1.00 81.00 234 SER A O 1
ATOM 1873 N N . SER A 1 235 ? 18.548 -0.245 -27.464 1.00 74.94 235 SER A N 1
ATOM 1874 C CA . SER A 1 235 ? 17.540 0.703 -27.960 1.00 74.94 235 SER A CA 1
ATOM 1875 C C . SER A 1 235 ? 16.279 0.034 -28.518 1.00 74.94 235 SER A C 1
ATOM 1877 O O . SER A 1 235 ? 15.183 0.583 -28.416 1.00 74.94 235 SER A O 1
ATOM 1879 N N . GLY A 1 236 ? 16.413 -1.147 -29.123 1.00 74.12 236 GLY A N 1
ATOM 1880 C CA . GLY A 1 236 ? 15.350 -1.817 -29.880 1.00 74.12 236 GLY A CA 1
ATOM 1881 C C . GLY A 1 236 ? 14.550 -2.871 -29.113 1.00 74.12 236 GLY A C 1
ATOM 1882 O O . GLY A 1 236 ? 13.549 -3.344 -29.639 1.00 74.12 236 GLY A O 1
ATOM 1883 N N . SER A 1 237 ? 14.963 -3.256 -27.900 1.00 78.62 237 SER A N 1
ATOM 1884 C CA . SER A 1 237 ? 14.287 -4.314 -27.125 1.00 78.62 237 SER A CA 1
ATOM 1885 C C . SER A 1 237 ? 13.106 -3.833 -26.278 1.00 78.62 237 SER A C 1
ATOM 1887 O O . SER A 1 237 ? 12.321 -4.648 -25.809 1.00 78.62 237 SER A O 1
ATOM 1889 N N . GLY A 1 238 ? 12.993 -2.527 -26.024 1.00 76.88 238 GLY A N 1
ATOM 1890 C CA . GLY A 1 238 ? 11.971 -1.948 -25.147 1.00 76.88 238 GLY A CA 1
ATOM 1891 C C . GLY A 1 238 ? 12.197 -2.197 -23.650 1.00 76.88 238 GLY A C 1
ATOM 1892 O O . GLY A 1 238 ? 11.358 -1.801 -22.841 1.00 76.88 238 GLY A O 1
ATOM 1893 N N . ILE A 1 239 ? 13.338 -2.782 -23.262 1.00 79.81 239 ILE A N 1
ATOM 1894 C CA . ILE A 1 239 ? 13.635 -3.190 -21.879 1.00 79.81 239 ILE A CA 1
ATOM 1895 C C . ILE A 1 239 ? 13.571 -2.041 -20.866 1.00 79.81 239 ILE A C 1
ATOM 1897 O O . ILE A 1 239 ? 13.039 -2.212 -19.771 1.00 79.81 239 ILE A O 1
ATOM 1901 N N . ALA A 1 240 ? 14.036 -0.846 -21.240 1.00 76.38 240 ALA A N 1
ATOM 1902 C CA . ALA A 1 240 ? 13.973 0.333 -20.377 1.00 76.38 240 ALA A CA 1
ATOM 1903 C C . ALA A 1 240 ? 12.521 0.761 -20.091 1.00 76.38 240 ALA A C 1
ATOM 1905 O O . ALA A 1 240 ? 12.193 1.124 -18.964 1.00 76.38 240 ALA A O 1
ATOM 1906 N N . GLY A 1 241 ? 11.636 0.676 -21.091 1.00 75.38 241 GLY A N 1
ATOM 1907 C CA . GLY A 1 241 ? 10.210 0.973 -20.927 1.00 75.38 241 GLY A CA 1
ATOM 1908 C C . GLY A 1 241 ? 9.488 -0.095 -20.107 1.00 75.38 241 GLY A C 1
ATOM 1909 O O . GLY A 1 241 ? 8.730 0.241 -19.202 1.00 75.38 241 GLY A O 1
ATOM 1910 N N . ALA A 1 242 ? 9.778 -1.371 -20.374 1.00 78.06 242 ALA A N 1
ATOM 1911 C CA . ALA A 1 242 ?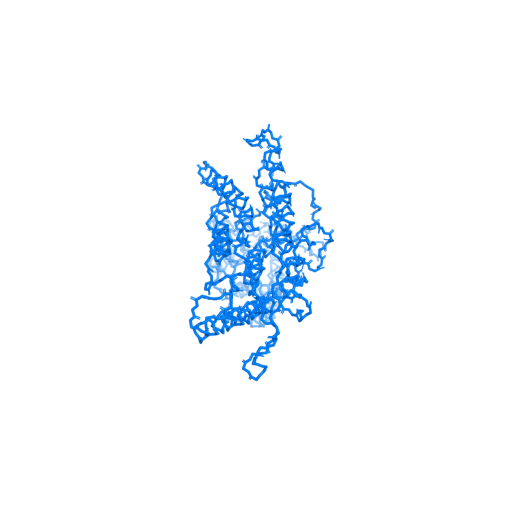 9.212 -2.505 -19.649 1.00 78.06 242 ALA A CA 1
ATOM 1912 C C . ALA A 1 242 ? 9.561 -2.466 -18.157 1.00 78.06 242 ALA A C 1
ATOM 1914 O O . ALA A 1 242 ? 8.673 -2.447 -17.307 1.00 78.06 242 ALA A O 1
ATOM 1915 N N . LEU A 1 243 ? 10.849 -2.356 -17.829 1.00 79.44 243 LEU A N 1
ATOM 1916 C CA . LEU A 1 243 ? 11.291 -2.281 -16.440 1.00 79.44 243 LEU A CA 1
ATOM 1917 C C . LEU A 1 243 ? 10.826 -0.990 -15.765 1.00 79.44 243 LEU A C 1
ATOM 1919 O O . LEU A 1 243 ? 10.484 -1.021 -14.587 1.00 79.44 243 LEU A O 1
ATOM 1923 N N . SER A 1 244 ? 10.716 0.129 -16.488 1.00 74.62 244 SER A N 1
ATOM 1924 C CA . SER A 1 244 ? 10.109 1.341 -15.932 1.00 74.62 244 SER A CA 1
ATOM 1925 C C . SER A 1 244 ? 8.622 1.210 -15.621 1.00 74.62 244 SER A C 1
ATOM 1927 O O . SER A 1 244 ? 8.146 1.905 -14.726 1.00 74.62 244 SER A O 1
ATOM 1929 N N . SER A 1 245 ? 7.881 0.352 -16.318 1.00 77.12 245 SER A N 1
ATOM 1930 C CA . SER A 1 245 ? 6.496 0.048 -15.953 1.00 77.12 245 SER A CA 1
ATOM 1931 C C . SER A 1 245 ? 6.457 -0.786 -14.673 1.00 77.12 245 SER A C 1
ATOM 1933 O O . SER A 1 245 ? 5.877 -0.351 -13.682 1.00 77.12 245 SER A O 1
ATOM 1935 N N . VAL A 1 246 ? 7.168 -1.918 -14.661 1.00 74.94 246 VAL A N 1
ATOM 1936 C CA . VAL A 1 246 ? 7.174 -2.896 -13.553 1.00 74.94 246 VAL A CA 1
ATOM 1937 C C . VAL A 1 246 ? 7.652 -2.280 -12.233 1.00 74.94 246 VAL A C 1
ATOM 1939 O O . VAL A 1 246 ? 7.073 -2.460 -11.160 1.00 74.94 246 VAL A O 1
ATOM 1942 N N . THR A 1 247 ? 8.721 -1.491 -12.300 1.00 67.31 247 THR A N 1
ATOM 1943 C CA . THR A 1 247 ? 9.330 -0.874 -11.113 1.00 67.31 247 THR A CA 1
ATOM 1944 C C . THR A 1 247 ? 8.507 0.298 -10.583 1.00 67.31 247 THR A C 1
ATOM 1946 O O . THR A 1 247 ? 8.516 0.575 -9.382 1.00 67.31 247 THR A O 1
ATOM 1949 N N . HIS A 1 248 ? 7.763 0.990 -11.453 1.00 61.62 248 HIS A N 1
ATOM 1950 C CA . HIS A 1 248 ? 6.830 2.029 -11.026 1.00 61.62 248 HIS A CA 1
ATOM 1951 C C . HIS A 1 248 ? 5.666 1.414 -10.245 1.00 61.62 248 HIS A C 1
ATOM 1953 O O . HIS A 1 248 ? 5.180 2.014 -9.285 1.00 61.62 248 HIS A O 1
ATOM 1959 N N . LEU A 1 249 ? 5.274 0.205 -10.645 1.00 49.66 249 LEU A N 1
ATOM 1960 C CA . LEU A 1 249 ? 4.104 -0.505 -10.181 1.00 49.66 249 LEU A CA 1
ATOM 1961 C C . LEU A 1 249 ? 4.249 -1.130 -8.803 1.00 49.66 249 LEU A C 1
ATOM 1963 O O . LEU A 1 249 ? 3.494 -0.790 -7.893 1.00 49.66 249 LEU A O 1
ATOM 1967 N N . THR A 1 250 ? 5.262 -1.983 -8.646 1.00 48.31 250 THR A N 1
ATOM 1968 C CA . THR A 1 250 ? 5.596 -2.713 -7.411 1.00 48.31 250 THR A CA 1
ATOM 1969 C C . THR A 1 250 ? 5.645 -1.803 -6.188 1.00 48.31 250 THR A C 1
ATOM 1971 O O . THR A 1 250 ? 5.382 -2.236 -5.064 1.00 48.31 250 THR A O 1
ATOM 1974 N N . ARG A 1 251 ? 5.903 -0.507 -6.401 1.00 51.53 251 ARG A N 1
ATOM 1975 C CA . ARG A 1 251 ? 5.890 0.484 -5.336 1.00 51.53 251 ARG A CA 1
ATOM 1976 C C . ARG A 1 251 ? 4.671 1.390 -5.280 1.00 51.53 251 ARG A C 1
ATOM 1978 O O . ARG A 1 251 ? 4.279 1.692 -4.161 1.00 51.53 251 ARG A O 1
ATOM 1985 N N . THR A 1 252 ? 4.016 1.774 -6.387 1.00 46.22 252 THR A N 1
ATOM 1986 C CA . THR A 1 252 ? 2.661 2.356 -6.271 1.00 46.22 252 THR A CA 1
ATOM 1987 C C . THR A 1 252 ? 1.716 1.399 -5.555 1.00 46.22 252 THR A C 1
ATOM 1989 O O . THR A 1 252 ? 0.924 1.875 -4.764 1.00 46.22 252 THR A O 1
ATOM 1992 N N . HIS A 1 253 ? 1.863 0.081 -5.724 1.00 38.41 253 HIS A N 1
ATOM 1993 C CA . HIS A 1 253 ? 1.111 -0.923 -4.967 1.00 38.41 253 HIS A CA 1
ATOM 1994 C C . HIS A 1 253 ? 1.419 -0.896 -3.473 1.00 38.41 253 HIS A C 1
ATOM 1996 O O . HIS A 1 253 ? 0.475 -0.887 -2.699 1.00 38.41 253 HIS A O 1
ATOM 2002 N N . HIS A 1 254 ? 2.684 -0.761 -3.053 1.00 37.19 254 HIS A N 1
ATOM 2003 C CA . HIS A 1 254 ? 2.966 -0.438 -1.652 1.00 37.19 254 HIS A CA 1
ATOM 2004 C C . HIS A 1 254 ? 2.272 0.883 -1.280 1.00 37.19 254 HIS A C 1
ATOM 2006 O O . HIS A 1 254 ? 1.388 0.882 -0.452 1.00 37.19 254 HIS A O 1
ATOM 2012 N N . TYR A 1 255 ? 2.520 2.013 -1.940 1.00 40.84 255 TYR A N 1
ATOM 2013 C CA . TYR A 1 255 ? 1.898 3.292 -1.540 1.00 40.84 255 TYR A CA 1
ATOM 2014 C C . TYR A 1 255 ? 0.355 3.311 -1.512 1.00 40.84 255 TYR A C 1
ATOM 2016 O O . TYR A 1 255 ? -0.221 4.076 -0.744 1.00 40.84 255 TYR A O 1
ATOM 2024 N N . ILE A 1 256 ? -0.299 2.508 -2.351 1.00 35.50 256 ILE A N 1
ATOM 2025 C CA . ILE A 1 256 ? -1.752 2.440 -2.508 1.00 35.50 256 ILE A CA 1
ATOM 2026 C C . ILE A 1 256 ? -2.382 1.452 -1.513 1.00 35.50 256 ILE A C 1
ATOM 2028 O O . ILE A 1 256 ? -3.352 1.815 -0.858 1.00 35.50 256 ILE A O 1
ATOM 2032 N N . VAL A 1 257 ? -1.796 0.264 -1.320 1.00 34.50 257 VAL A N 1
ATOM 2033 C CA . VAL A 1 257 ? -2.198 -0.681 -0.256 1.00 34.50 257 VAL A CA 1
ATOM 2034 C C . VAL A 1 257 ? -1.941 -0.073 1.132 1.00 34.50 257 VAL A C 1
ATOM 2036 O O . VAL A 1 257 ? -2.685 -0.319 2.075 1.00 34.50 257 VAL A O 1
ATOM 2039 N N . LEU A 1 258 ? -0.934 0.799 1.249 1.00 37.38 258 LEU A N 1
ATOM 2040 C CA . LEU A 1 258 ? -0.585 1.516 2.477 1.00 37.38 258 LEU A CA 1
ATOM 2041 C C . LEU A 1 258 ? -1.474 2.756 2.754 1.00 37.38 258 LEU A C 1
ATOM 2043 O O . LEU A 1 258 ? -1.273 3.429 3.765 1.00 37.38 258 LEU A O 1
ATOM 2047 N N . CYS A 1 259 ? -2.438 3.096 1.885 1.00 33.28 259 CYS A N 1
ATOM 2048 C CA . CYS A 1 259 ? -3.328 4.247 2.063 1.00 33.28 259 CYS A CA 1
ATOM 2049 C C . CYS A 1 259 ? -4.802 3.804 1.988 1.00 33.28 259 CYS A C 1
ATOM 2051 O O . CYS A 1 259 ? -5.391 3.816 0.905 1.00 33.28 259 CYS A O 1
ATOM 2053 N N . PRO A 1 260 ? -5.433 3.422 3.118 1.00 35.94 260 PRO A N 1
ATOM 2054 C CA . PRO A 1 260 ? -6.850 3.109 3.116 1.00 35.94 260 PRO A CA 1
ATOM 2055 C C . PRO A 1 260 ? -7.623 4.392 2.805 1.00 35.94 260 PRO A C 1
ATOM 2057 O O . PRO A 1 260 ? -7.553 5.390 3.526 1.00 35.94 260 PRO A O 1
ATOM 2060 N N . THR A 1 261 ? -8.343 4.369 1.688 1.00 38.91 261 THR A N 1
ATOM 2061 C CA . THR A 1 261 ? -9.171 5.453 1.165 1.00 38.91 261 THR A CA 1
ATOM 2062 C C . THR A 1 261 ? -10.278 5.817 2.153 1.00 38.91 261 THR A C 1
ATOM 2064 O O . THR A 1 261 ? -11.405 5.330 2.072 1.00 38.91 261 THR A O 1
ATOM 2067 N N . ARG A 1 262 ? -10.005 6.767 3.057 1.00 34.59 262 ARG A N 1
ATOM 2068 C CA . ARG A 1 262 ? -11.068 7.621 3.593 1.00 34.59 262 ARG A CA 1
ATOM 2069 C C . ARG A 1 262 ? -11.232 8.821 2.669 1.00 34.59 262 ARG A C 1
ATOM 2071 O O . ARG A 1 262 ? -10.276 9.493 2.299 1.00 34.59 262 ARG A O 1
ATOM 2078 N N . ARG A 1 263 ? -12.481 9.002 2.259 1.00 35.12 263 ARG A N 1
ATOM 2079 C CA . ARG A 1 263 ? -13.022 9.935 1.273 1.00 35.12 263 ARG A CA 1
ATOM 2080 C C . ARG A 1 263 ? -12.790 11.402 1.667 1.00 35.12 263 ARG A C 1
ATOM 2082 O O . ARG A 1 263 ? -13.751 12.080 1.989 1.00 35.12 263 ARG A O 1
ATOM 2089 N N . ASP A 1 264 ? -11.554 11.888 1.602 1.00 33.66 264 ASP A N 1
ATOM 2090 C CA . ASP A 1 264 ? -11.240 13.313 1.717 1.00 33.66 264 ASP A CA 1
ATOM 2091 C C . ASP A 1 264 ? -10.545 13.793 0.439 1.00 33.66 264 ASP A C 1
ATOM 2093 O O . ASP A 1 264 ? -9.591 13.201 -0.065 1.00 33.66 264 ASP A O 1
ATOM 2097 N N . THR A 1 265 ? -11.086 14.871 -0.118 1.00 34.03 265 THR A N 1
ATOM 2098 C CA . THR A 1 265 ? -10.602 15.593 -1.294 1.00 34.03 265 THR A CA 1
ATOM 2099 C C . THR A 1 265 ? -9.083 15.802 -1.256 1.00 34.03 265 THR A C 1
ATOM 2101 O O . THR A 1 265 ? -8.560 16.305 -0.263 1.00 34.03 265 THR A O 1
ATOM 2104 N N . MET A 1 266 ? -8.382 15.467 -2.353 1.00 34.06 266 MET A N 1
ATOM 2105 C CA . MET A 1 266 ? -6.958 15.777 -2.586 1.00 34.06 266 MET A CA 1
ATOM 2106 C C . MET A 1 266 ? -6.732 17.296 -2.688 1.00 34.06 266 MET A C 1
ATOM 2108 O O . MET A 1 266 ? -6.449 17.843 -3.751 1.00 34.06 266 MET A O 1
ATOM 2112 N N . THR A 1 267 ? -6.843 17.985 -1.562 1.00 38.56 267 THR A N 1
ATOM 2113 C CA . THR A 1 267 ? -6.373 19.350 -1.364 1.00 38.56 267 THR A CA 1
ATOM 2114 C C . THR A 1 267 ? -5.545 19.368 -0.091 1.00 38.56 267 THR A C 1
ATOM 2116 O O . THR A 1 267 ? -6.074 19.172 0.996 1.00 38.56 267 THR A O 1
ATOM 2119 N N . ASP A 1 268 ? -4.255 19.636 -0.280 1.00 41.41 268 ASP A N 1
ATOM 2120 C CA . ASP A 1 268 ? -3.262 19.997 0.732 1.00 41.41 268 ASP A CA 1
ATOM 2121 C C . ASP A 1 268 ? -2.805 18.881 1.708 1.00 41.41 268 ASP A C 1
ATOM 2123 O O . ASP A 1 268 ? -3.583 18.250 2.412 1.00 41.41 268 ASP A O 1
ATOM 2127 N N . THR A 1 269 ? -1.486 18.643 1.746 1.00 42.00 269 THR A N 1
ATOM 2128 C CA . THR A 1 269 ? -0.743 17.988 2.851 1.00 42.00 269 THR A CA 1
ATOM 2129 C C . THR A 1 269 ? -1.307 16.689 3.479 1.00 42.00 269 THR A C 1
ATOM 2131 O O . THR A 1 269 ? -1.132 16.432 4.670 1.00 42.00 269 THR A O 1
ATOM 2134 N N . ALA A 1 270 ? -1.883 15.785 2.680 1.00 44.75 270 ALA A N 1
ATOM 2135 C CA . ALA A 1 270 ? -2.419 14.502 3.167 1.00 44.75 270 ALA A CA 1
ATOM 2136 C C . ALA A 1 270 ? -1.366 13.510 3.721 1.00 44.75 270 ALA A C 1
ATOM 2138 O O . ALA A 1 270 ? -1.718 12.618 4.486 1.00 44.75 270 ALA A O 1
ATOM 2139 N N . PHE A 1 271 ? -0.072 13.671 3.412 1.00 47.03 271 PHE A N 1
ATOM 2140 C CA . PHE A 1 271 ? 0.981 12.728 3.832 1.00 47.03 271 PHE A CA 1
ATOM 2141 C C . PHE A 1 271 ? 1.233 12.681 5.349 1.00 47.03 271 PHE A C 1
ATOM 2143 O O . PHE A 1 271 ? 1.792 11.707 5.837 1.00 47.03 271 PHE A O 1
ATOM 2150 N N . ARG A 1 272 ? 0.836 13.721 6.101 1.00 45.78 272 ARG A N 1
ATOM 2151 C CA . ARG A 1 272 ? 0.981 13.779 7.572 1.00 45.78 272 ARG A CA 1
ATOM 2152 C C . ARG A 1 272 ? -0.184 13.133 8.324 1.00 45.78 272 ARG A C 1
ATOM 2154 O O . ARG A 1 272 ? -0.103 12.980 9.534 1.00 45.78 272 ARG A O 1
ATOM 2161 N N . LYS A 1 273 ? -1.270 12.805 7.618 1.00 48.38 273 LYS A N 1
ATOM 2162 C CA . LYS A 1 273 ? -2.440 12.096 8.160 1.00 48.38 273 LYS A CA 1
ATOM 2163 C C . LYS A 1 273 ? -2.380 10.590 7.898 1.00 48.38 273 LYS A C 1
ATOM 2165 O O . LYS A 1 273 ? -3.288 9.873 8.306 1.00 48.38 273 LYS A O 1
ATOM 2170 N N . ILE A 1 274 ? -1.355 10.130 7.181 1.00 50.72 274 ILE A N 1
ATOM 2171 C CA . ILE A 1 274 ? -1.129 8.709 6.943 1.00 50.72 274 ILE A CA 1
ATOM 2172 C C . ILE A 1 274 ? -0.542 8.144 8.232 1.00 50.72 274 ILE A C 1
ATOM 2174 O O . ILE A 1 274 ? 0.537 8.554 8.653 1.00 50.72 274 ILE A O 1
ATOM 2178 N N . ASP A 1 275 ? -1.296 7.254 8.864 1.00 54.19 275 ASP A N 1
ATOM 2179 C CA . ASP A 1 275 ? -0.886 6.516 10.051 1.00 54.19 275 ASP A CA 1
ATOM 2180 C C . ASP A 1 275 ? 0.032 5.372 9.616 1.00 54.19 275 ASP A C 1
ATOM 2182 O O . ASP A 1 275 ? -0.415 4.354 9.087 1.00 54.19 275 ASP A O 1
ATOM 2186 N N . VAL A 1 276 ? 1.335 5.611 9.730 1.00 52.50 276 VAL A N 1
ATOM 2187 C CA . VAL A 1 276 ? 2.374 4.702 9.230 1.00 52.50 276 VAL A CA 1
ATOM 2188 C C . VAL A 1 27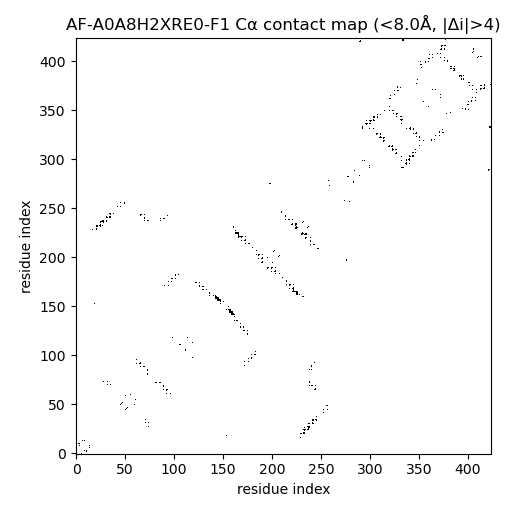6 ? 2.607 3.556 10.197 1.00 52.50 276 VAL A C 1
ATOM 2190 O O . VAL A 1 276 ? 3.073 2.496 9.785 1.00 52.50 276 VAL A O 1
ATOM 2193 N N . ASP A 1 277 ? 2.211 3.744 11.449 1.00 52.09 277 ASP A N 1
ATOM 2194 C CA . ASP A 1 277 ? 2.338 2.745 12.499 1.00 52.09 277 ASP A CA 1
ATOM 2195 C C . ASP A 1 277 ? 1.440 1.537 12.183 1.00 52.09 277 ASP A C 1
ATOM 2197 O O . ASP A 1 277 ? 1.736 0.434 12.615 1.00 52.09 277 ASP A O 1
ATOM 2201 N N . LYS A 1 278 ? 0.421 1.698 11.317 1.00 53.03 278 LYS A N 1
ATOM 2202 C CA . LYS A 1 278 ? -0.375 0.599 10.730 1.00 53.03 278 LYS A CA 1
ATOM 2203 C C . LYS A 1 278 ? 0.371 -0.298 9.740 1.00 53.03 278 LYS A C 1
ATOM 2205 O O . LYS A 1 278 ? -0.200 -1.275 9.265 1.00 53.03 278 LYS A O 1
ATOM 2210 N N . LEU A 1 279 ? 1.604 0.043 9.384 1.00 46.75 279 LEU A N 1
ATOM 2211 C CA . LEU A 1 279 ? 2.365 -0.590 8.306 1.00 46.75 279 LEU A CA 1
ATOM 2212 C C . LEU A 1 279 ? 3.631 -1.292 8.811 1.00 46.75 279 LEU A C 1
ATOM 2214 O O . LEU A 1 279 ? 4.428 -1.779 8.005 1.00 46.75 279 LEU A O 1
ATOM 2218 N N . GLU A 1 280 ? 3.872 -1.301 10.121 1.00 51.41 280 GLU A N 1
ATOM 2219 C CA . GLU A 1 280 ? 4.968 -2.046 10.731 1.00 51.41 280 GLU A CA 1
ATOM 2220 C C . GLU A 1 280 ? 4.615 -3.535 10.868 1.00 51.41 280 GLU A C 1
ATOM 2222 O O . GLU A 1 280 ? 3.495 -3.882 11.212 1.00 51.41 280 GLU A O 1
ATOM 2227 N N . GLU A 1 281 ? 5.560 -4.435 10.574 1.00 48.41 281 GLU A N 1
ATOM 2228 C CA . GLU A 1 281 ? 5.367 -5.880 10.810 1.00 48.41 281 GLU A CA 1
ATOM 2229 C C . GLU A 1 281 ? 5.251 -6.204 12.312 1.00 48.41 281 GLU A C 1
ATOM 2231 O O . GLU A 1 281 ? 4.719 -7.247 12.668 1.00 48.41 281 GLU A O 1
ATOM 2236 N N . ASP A 1 282 ? 5.678 -5.284 13.185 1.00 54.03 282 ASP A N 1
ATOM 2237 C CA . ASP A 1 282 ? 5.635 -5.407 14.647 1.00 54.03 282 ASP A CA 1
ATOM 2238 C C . ASP A 1 282 ? 4.282 -4.987 15.262 1.00 54.03 282 ASP A C 1
ATOM 2240 O O . ASP A 1 282 ? 4.165 -4.809 16.478 1.00 54.03 282 ASP A O 1
ATOM 2244 N N . ILE A 1 283 ? 3.240 -4.798 14.444 1.00 55.94 283 ILE A N 1
ATOM 2245 C CA . ILE A 1 283 ? 1.896 -4.524 14.955 1.00 55.94 283 ILE A CA 1
ATOM 2246 C C . ILE A 1 283 ? 1.332 -5.821 15.508 1.00 55.94 283 ILE A C 1
ATOM 2248 O O . ILE A 1 283 ? 0.981 -6.725 14.755 1.00 55.94 283 ILE A O 1
ATOM 2252 N N . LEU A 1 284 ? 1.172 -5.866 16.827 1.00 55.41 284 LEU A N 1
ATOM 2253 C CA . LEU A 1 284 ? 0.343 -6.875 17.471 1.00 55.41 284 LEU A CA 1
ATOM 2254 C C . LEU A 1 284 ? -1.083 -6.738 16.927 1.00 55.41 284 LEU A C 1
ATOM 2256 O O . LEU A 1 284 ? -1.793 -5.778 17.253 1.00 55.41 284 LEU A O 1
ATOM 2260 N N . LEU A 1 285 ? -1.501 -7.676 16.077 1.00 63.00 285 LEU A N 1
ATOM 2261 C CA . LEU A 1 285 ? -2.879 -7.741 15.614 1.00 63.00 285 LEU A CA 1
ATOM 2262 C C . LEU A 1 285 ? -3.776 -8.071 16.807 1.00 63.00 285 LEU A C 1
ATOM 2264 O O . LEU A 1 285 ? -3.353 -8.686 17.785 1.00 63.00 285 LEU A O 1
ATOM 2268 N N . ALA A 1 286 ? -5.055 -7.699 16.732 1.00 63.06 286 ALA A N 1
ATOM 2269 C CA . ALA A 1 286 ? -6.009 -8.056 17.783 1.00 63.06 286 ALA A CA 1
ATOM 2270 C C . ALA A 1 286 ? -6.066 -9.579 18.023 1.00 63.06 286 ALA A C 1
ATOM 2272 O O . ALA A 1 286 ? -6.327 -10.004 19.143 1.00 63.06 286 ALA A O 1
ATOM 2273 N N . THR A 1 287 ? -5.778 -10.375 16.990 1.00 63.12 287 THR A N 1
ATOM 2274 C CA . THR A 1 287 ? -5.660 -11.840 17.024 1.00 63.12 287 THR A CA 1
ATOM 2275 C C . THR A 1 287 ? -4.391 -12.350 17.709 1.00 63.12 287 THR A C 1
ATOM 2277 O O . THR A 1 287 ? -4.385 -13.487 18.158 1.00 63.12 287 THR A O 1
ATOM 2280 N N . ASP A 1 288 ? -3.343 -11.529 17.829 1.00 65.88 288 ASP A N 1
ATOM 2281 C CA . ASP A 1 288 ? -2.065 -11.907 18.458 1.00 65.88 288 ASP A CA 1
ATOM 2282 C C . ASP A 1 288 ? -2.063 -11.629 19.970 1.00 65.88 288 ASP A C 1
ATOM 2284 O O . ASP A 1 288 ? -1.167 -12.050 20.701 1.00 65.88 288 ASP A O 1
ATOM 2288 N N . LEU A 1 289 ? -3.062 -10.885 20.456 1.00 68.38 289 LEU A N 1
ATOM 2289 C CA . LEU A 1 289 ? -3.173 -10.463 21.853 1.00 68.38 289 LEU A CA 1
ATOM 2290 C C . LEU A 1 289 ? -3.749 -11.547 22.777 1.00 68.38 289 LEU A C 1
ATOM 2292 O O . LEU A 1 289 ? -3.692 -11.388 23.998 1.00 68.38 289 LEU A O 1
ATOM 2296 N N . TYR A 1 290 ? -4.345 -12.604 22.224 1.00 75.56 290 TYR A N 1
ATOM 2297 C CA . TYR A 1 290 ? -4.932 -13.706 22.981 1.00 75.56 290 TYR A CA 1
ATOM 2298 C C . TYR A 1 290 ? -5.012 -14.983 22.138 1.00 75.56 290 TYR A C 1
ATOM 2300 O O . TYR A 1 290 ? -5.243 -14.924 20.935 1.00 75.56 290 TYR A O 1
ATOM 2308 N N . ASP A 1 291 ? -4.894 -16.144 22.783 1.00 75.69 291 ASP A N 1
ATOM 2309 C CA . ASP A 1 291 ? -5.118 -17.427 22.112 1.00 75.69 291 ASP A CA 1
ATOM 2310 C C . ASP A 1 291 ? -6.593 -17.578 21.712 1.00 75.69 291 ASP A C 1
ATOM 2312 O O . ASP A 1 291 ? -7.464 -17.360 22.566 1.00 75.69 291 ASP A O 1
ATOM 2316 N N . PRO A 1 292 ? -6.901 -17.975 20.464 1.00 76.81 292 PRO A N 1
ATOM 2317 C CA . PRO A 1 292 ? -8.275 -18.160 20.010 1.00 76.81 292 PRO A CA 1
ATOM 2318 C C . PRO A 1 292 ? -9.019 -19.185 20.875 1.00 76.81 292 PRO A C 1
ATOM 2320 O O . PRO A 1 292 ? -8.426 -20.128 21.402 1.00 76.81 292 PRO A O 1
ATOM 2323 N N . ASP A 1 293 ? -10.331 -18.993 21.025 1.00 79.00 293 ASP A N 1
ATOM 2324 C CA . ASP A 1 293 ? -11.174 -19.904 21.801 1.00 79.00 293 ASP A CA 1
ATOM 2325 C C . ASP A 1 293 ? -11.117 -21.319 21.189 1.00 79.00 293 ASP A C 1
ATOM 2327 O O . ASP A 1 293 ? -11.463 -21.488 20.013 1.00 79.00 293 ASP A O 1
ATOM 2331 N N . PRO A 1 294 ? -10.714 -22.354 21.953 1.00 80.56 294 PRO A N 1
ATOM 2332 C CA . PRO A 1 294 ? -10.554 -23.711 21.431 1.00 80.56 294 PRO A CA 1
ATOM 2333 C C . PRO A 1 294 ? -11.864 -24.327 20.918 1.00 80.56 294 PRO A C 1
ATOM 2335 O O . PRO A 1 294 ? -11.826 -25.306 20.174 1.00 80.56 294 PRO A O 1
ATOM 2338 N N . ARG A 1 295 ? -13.027 -23.777 21.298 1.00 81.94 295 ARG A N 1
ATOM 2339 C CA . ARG A 1 295 ? -14.349 -24.243 20.846 1.00 81.94 295 ARG A CA 1
ATOM 2340 C C . ARG A 1 295 ? -14.688 -23.788 19.421 1.00 81.94 295 ARG A C 1
ATOM 2342 O O . ARG A 1 295 ? -15.583 -24.369 18.806 1.00 81.94 295 ARG A O 1
ATOM 2349 N N . GLY A 1 296 ? -14.014 -22.759 18.901 1.00 83.94 296 GLY A N 1
ATOM 2350 C CA . GLY A 1 296 ? -14.402 -22.073 17.665 1.00 83.94 296 GLY A CA 1
ATOM 2351 C C . GLY A 1 296 ? -15.745 -21.322 17.777 1.00 83.94 296 GLY A C 1
ATOM 2352 O O . GLY A 1 296 ? -16.426 -21.409 18.804 1.00 83.94 296 GLY A O 1
ATOM 2353 N N . PRO A 1 297 ? -16.165 -20.585 16.731 1.00 83.81 297 PRO A N 1
ATOM 2354 C CA . PRO A 1 297 ? -17.363 -19.737 16.781 1.00 83.81 297 PRO A CA 1
ATOM 2355 C C . PRO A 1 297 ? -18.660 -20.543 16.967 1.00 83.81 297 PRO A C 1
ATOM 2357 O O . PRO A 1 297 ? -19.489 -20.201 17.813 1.00 83.81 297 PRO A O 1
ATOM 2360 N N . ASP A 1 298 ? -18.810 -21.657 16.244 1.00 86.44 298 ASP A N 1
ATOM 2361 C CA . ASP A 1 298 ? -20.005 -22.508 16.318 1.00 86.44 298 ASP A CA 1
ATOM 2362 C C . ASP A 1 298 ? -20.098 -23.265 17.653 1.00 86.44 298 ASP A C 1
ATOM 2364 O O . ASP A 1 298 ? -21.180 -23.391 18.236 1.00 86.44 298 ASP A O 1
ATOM 2368 N N . GLY A 1 299 ? -18.959 -23.738 18.174 1.00 88.44 299 GLY A N 1
ATOM 2369 C CA . GLY A 1 299 ? -18.892 -24.433 19.459 1.00 88.44 299 GLY A CA 1
ATOM 2370 C C . GLY A 1 299 ? -19.154 -23.502 20.641 1.00 88.44 299 GLY A C 1
ATOM 2371 O O . GLY A 1 299 ? -19.912 -23.859 21.544 1.00 88.44 299 GLY A O 1
ATOM 2372 N N . ALA A 1 300 ? -18.606 -22.282 20.609 1.00 89.31 300 ALA A N 1
ATOM 2373 C CA . ALA A 1 300 ? -18.868 -21.261 21.622 1.00 89.31 300 ALA A CA 1
ATOM 2374 C C . ALA A 1 300 ? -20.350 -20.848 21.649 1.00 89.31 300 ALA A C 1
ATOM 2376 O O . ALA A 1 300 ? -20.927 -20.670 22.723 1.00 89.31 300 ALA A O 1
ATOM 2377 N N . LEU A 1 301 ? -21.000 -20.750 20.484 1.00 90.38 301 LEU A N 1
ATOM 2378 C CA . LEU A 1 301 ? -22.429 -20.447 20.391 1.00 90.38 301 LEU A CA 1
ATOM 2379 C C . LEU A 1 301 ? -23.308 -21.580 20.937 1.00 90.38 301 LEU A C 1
ATOM 2381 O O . LEU A 1 301 ? -24.289 -21.315 21.639 1.00 90.38 301 LEU A O 1
ATOM 2385 N N . ALA A 1 302 ? -22.972 -22.834 20.625 1.00 92.12 302 ALA A N 1
ATOM 2386 C CA . ALA A 1 302 ? -23.685 -23.999 21.143 1.00 92.12 302 ALA A CA 1
ATOM 2387 C C . ALA A 1 302 ? -23.566 -24.105 22.674 1.00 92.12 302 ALA A C 1
ATOM 2389 O O . ALA A 1 302 ? -24.573 -24.323 23.355 1.00 92.12 302 ALA A O 1
ATOM 2390 N N . ASP A 1 303 ? -22.365 -23.882 23.217 1.00 91.75 303 ASP A N 1
ATOM 2391 C CA . ASP A 1 303 ? -22.119 -23.859 24.662 1.00 91.75 303 ASP A CA 1
ATOM 2392 C C . ASP A 1 303 ? -22.873 -22.707 25.347 1.00 91.75 303 ASP A C 1
ATOM 2394 O O . ASP A 1 303 ? -23.593 -22.932 26.321 1.00 91.75 303 ASP A O 1
ATOM 2398 N N . ALA A 1 304 ? -22.819 -21.493 24.784 1.00 92.81 304 ALA A N 1
ATOM 2399 C CA . ALA A 1 304 ? -23.556 -20.338 25.298 1.00 92.81 304 ALA A CA 1
ATOM 2400 C C . ALA A 1 304 ? -25.070 -20.605 25.361 1.00 92.81 304 ALA A C 1
ATOM 2402 O O . ALA A 1 304 ? -25.695 -20.412 26.405 1.00 92.81 304 ALA A O 1
ATOM 2403 N N . LYS A 1 305 ? -25.668 -21.130 24.279 1.00 93.44 305 LYS A N 1
ATOM 2404 C CA . LYS A 1 305 ? -27.102 -21.480 24.237 1.00 93.44 305 LYS A CA 1
ATOM 2405 C C . LYS A 1 305 ? -27.458 -22.567 25.262 1.00 93.44 305 LYS A C 1
ATOM 2407 O O . LYS A 1 305 ? -28.501 -22.467 25.915 1.00 93.44 305 LYS A O 1
ATOM 2412 N N . SER A 1 306 ? -26.592 -23.567 25.441 1.00 93.88 306 SER A N 1
ATOM 2413 C CA . SER A 1 306 ? -26.758 -24.623 26.450 1.00 93.88 306 SER A CA 1
ATOM 2414 C C . SER A 1 306 ? -26.738 -24.060 27.876 1.00 93.88 306 SER A C 1
ATOM 2416 O O . SER A 1 306 ? -27.687 -24.273 28.640 1.00 93.88 306 SER A O 1
ATOM 2418 N N . LYS A 1 307 ? -25.709 -23.273 28.222 1.00 93.94 307 LYS A N 1
ATOM 2419 C CA . LYS A 1 307 ? -25.570 -22.629 29.537 1.00 93.94 307 LYS A CA 1
ATOM 2420 C C . LYS A 1 307 ? -26.741 -21.696 29.832 1.00 93.94 307 LYS A C 1
ATOM 2422 O O . LYS A 1 307 ? -27.315 -21.777 30.914 1.00 93.94 307 LYS A O 1
ATOM 2427 N N . THR A 1 308 ? -27.198 -20.896 28.867 1.00 92.12 308 THR A N 1
ATOM 2428 C CA . THR A 1 308 ? -28.393 -20.048 29.026 1.00 92.12 308 THR A CA 1
ATOM 2429 C C . THR A 1 308 ? -29.650 -20.854 29.375 1.00 92.12 308 THR A C 1
ATOM 2431 O O . THR A 1 308 ? -30.441 -20.430 30.223 1.00 92.12 308 THR A O 1
ATOM 2434 N N . GLY A 1 309 ? -29.853 -22.024 28.759 1.00 92.25 309 GLY A N 1
ATOM 2435 C CA . GLY A 1 309 ? -30.973 -22.912 29.091 1.00 92.25 309 GLY A CA 1
ATOM 2436 C C . GLY A 1 309 ? -30.902 -23.447 30.526 1.00 92.25 309 GLY A C 1
ATOM 2437 O O . GLY A 1 309 ? -31.904 -23.454 31.251 1.00 92.25 309 GLY A O 1
ATOM 2438 N N . GLN A 1 310 ? -29.702 -23.829 30.966 1.00 93.50 310 GLN A N 1
ATOM 2439 C CA . GLN A 1 310 ? -29.451 -24.295 32.331 1.00 93.50 310 GLN A CA 1
ATOM 2440 C C . GLN A 1 310 ? -29.637 -23.174 33.363 1.00 93.50 310 GLN A C 1
ATOM 2442 O O . GLN A 1 310 ? -30.306 -23.388 34.371 1.00 93.50 310 GLN A O 1
ATOM 2447 N N . VAL A 1 311 ? -29.161 -21.959 33.072 1.00 93.56 311 VAL A N 1
ATOM 2448 C CA . VAL A 1 311 ? -29.341 -20.763 33.915 1.00 93.56 311 VAL A CA 1
ATOM 2449 C C . VAL A 1 311 ? -30.817 -20.452 34.130 1.00 93.56 311 VAL A C 1
ATOM 2451 O O . VAL A 1 311 ? -31.246 -20.275 35.267 1.00 93.56 311 VAL A O 1
ATOM 2454 N N . ARG A 1 312 ? -31.633 -20.448 33.068 1.00 91.88 312 ARG A N 1
ATOM 2455 C CA . ARG A 1 312 ? -33.087 -20.231 33.201 1.00 91.88 312 ARG A CA 1
ATOM 2456 C C . ARG A 1 312 ? -33.742 -21.287 34.093 1.00 91.88 312 ARG A C 1
ATOM 2458 O O . ARG A 1 312 ? -34.618 -20.963 34.893 1.00 91.88 312 ARG A O 1
ATOM 2465 N N . THR A 1 313 ? -33.288 -22.534 33.989 1.00 93.62 313 THR A N 1
ATOM 2466 C CA . THR A 1 313 ? -33.771 -23.633 34.833 1.00 93.62 313 THR A CA 1
ATOM 2467 C C . THR A 1 313 ? -33.346 -23.449 36.294 1.00 93.62 313 THR A C 1
ATOM 2469 O O . THR A 1 313 ? -34.176 -23.607 37.187 1.00 93.62 313 THR A O 1
ATOM 2472 N N . ALA A 1 314 ? -32.093 -23.077 36.558 1.00 91.94 314 ALA A N 1
ATOM 2473 C CA . ALA A 1 314 ? -31.584 -22.822 37.906 1.00 91.94 314 ALA A CA 1
ATOM 2474 C C . ALA A 1 314 ? -32.309 -21.643 38.579 1.00 91.94 314 ALA A C 1
ATOM 2476 O O . ALA A 1 314 ? -32.782 -21.769 39.709 1.00 91.94 314 ALA A O 1
ATOM 2477 N N . LEU A 1 315 ? -32.540 -20.556 37.839 1.00 91.44 315 LEU A N 1
ATOM 2478 C CA . LEU A 1 315 ? -33.307 -19.409 38.325 1.00 91.44 315 LEU A CA 1
ATOM 2479 C C . LEU A 1 315 ? -34.758 -19.769 38.658 1.00 91.44 315 LEU A C 1
ATOM 2481 O O . LEU A 1 315 ? -35.276 -19.319 39.676 1.00 91.44 315 LEU A O 1
ATOM 2485 N N . SER A 1 316 ? -35.405 -20.633 37.865 1.00 90.75 316 SER A N 1
ATOM 2486 C CA . SER A 1 316 ? -36.763 -21.112 38.175 1.00 90.75 316 SER A CA 1
ATOM 2487 C C . SER A 1 316 ? -36.838 -21.930 39.472 1.00 90.75 316 SER A C 1
ATOM 2489 O O . SER A 1 316 ? -37.884 -21.972 40.115 1.00 90.75 316 SER A O 1
ATOM 2491 N N . LYS A 1 317 ? -35.719 -22.543 39.882 1.00 90.94 317 LYS A N 1
ATOM 2492 C CA . LYS A 1 317 ? -35.574 -23.282 41.145 1.00 90.94 317 LYS A CA 1
ATOM 2493 C C . LYS A 1 317 ? -35.149 -22.390 42.319 1.00 90.94 317 LYS A C 1
ATOM 2495 O O . LYS A 1 317 ? -35.063 -22.885 43.438 1.00 90.94 317 LYS A O 1
ATOM 2500 N N . GLY A 1 318 ? -34.881 -21.104 42.078 1.00 88.25 318 GLY A N 1
ATOM 2501 C CA . GLY A 1 318 ? -34.355 -20.169 43.076 1.00 88.25 318 GLY A CA 1
ATOM 2502 C C . GLY A 1 318 ? -32.849 -20.296 43.339 1.00 88.25 318 GLY A C 1
ATOM 2503 O O . GLY A 1 318 ? -32.345 -19.647 44.252 1.00 88.25 318 GLY A O 1
ATOM 2504 N N . ASP A 1 319 ? -32.122 -21.094 42.552 1.00 90.00 319 ASP A N 1
ATOM 2505 C CA . ASP A 1 319 ? -30.672 -21.267 42.686 1.00 90.00 319 ASP A CA 1
ATOM 2506 C C . ASP A 1 319 ? -29.916 -20.201 41.880 1.00 90.00 319 ASP A C 1
ATOM 2508 O O . ASP A 1 319 ? -29.473 -20.416 40.751 1.00 90.00 319 ASP A O 1
ATOM 2512 N N . VAL A 1 320 ? -29.814 -19.006 42.463 1.00 90.25 320 VAL A N 1
ATOM 2513 C CA . VAL A 1 320 ? -29.109 -17.862 41.864 1.00 90.25 320 VAL A CA 1
ATOM 2514 C C . VAL A 1 320 ? -27.588 -18.054 41.908 1.00 90.25 320 VAL A C 1
ATOM 2516 O O . VAL A 1 320 ? -26.895 -17.661 40.970 1.00 90.25 320 VAL A O 1
ATOM 2519 N N . GLN A 1 321 ? -27.068 -18.683 42.968 1.00 90.56 321 GLN A N 1
ATOM 2520 C CA . GLN A 1 321 ? -25.632 -18.929 43.152 1.00 90.56 321 GLN A CA 1
ATOM 2521 C C . GLN A 1 321 ? -25.095 -19.885 42.084 1.00 90.56 321 GLN A C 1
ATOM 2523 O O . GLN A 1 321 ? -24.147 -19.543 41.376 1.00 90.56 321 GLN A O 1
ATOM 2528 N N . GLY A 1 322 ? -25.746 -21.039 41.906 1.00 89.25 322 GLY A N 1
ATOM 2529 C CA . GLY A 1 322 ? -25.382 -22.009 40.877 1.00 89.25 322 GLY A CA 1
ATOM 2530 C C . GLY A 1 322 ? -25.562 -21.454 39.466 1.00 89.25 322 GLY A C 1
ATOM 2531 O O . GLY A 1 322 ? -24.710 -21.673 38.605 1.00 89.25 322 GLY A O 1
ATOM 2532 N N . ALA A 1 323 ? -26.617 -20.664 39.233 1.00 93.12 323 ALA A N 1
ATOM 2533 C CA . ALA A 1 323 ? -26.838 -19.996 37.952 1.00 93.12 323 ALA A CA 1
ATOM 2534 C C . ALA A 1 323 ? -25.699 -19.027 37.594 1.00 93.12 323 ALA A C 1
ATOM 2536 O O . ALA A 1 323 ? -25.220 -19.040 36.458 1.00 93.12 323 ALA A O 1
ATOM 2537 N N . LEU A 1 324 ? -25.263 -18.199 38.552 1.00 92.81 324 LEU A N 1
ATOM 2538 C CA . LEU A 1 324 ? -24.200 -17.224 38.321 1.00 92.81 324 LEU A CA 1
ATOM 2539 C C . LEU A 1 324 ? -22.835 -17.903 38.149 1.00 92.81 324 LEU A C 1
ATOM 2541 O O . LEU A 1 324 ? -22.102 -17.559 37.229 1.00 92.81 324 LEU A O 1
ATOM 2545 N N . SER A 1 325 ? -22.514 -18.899 38.976 1.00 92.94 325 SER A N 1
ATOM 2546 C CA . SER A 1 325 ? -21.261 -19.655 38.845 1.00 92.94 325 SER A CA 1
ATOM 2547 C C . SER A 1 325 ? -21.172 -20.368 37.484 1.00 92.94 325 SER A C 1
ATOM 2549 O O . SER A 1 325 ? -20.164 -20.272 36.782 1.00 92.94 325 SER A O 1
ATOM 2551 N N . LEU A 1 326 ? -22.267 -20.992 37.031 1.00 93.00 326 LEU A N 1
ATOM 2552 C CA . LEU A 1 326 ? -22.308 -21.698 35.749 1.00 93.00 326 LEU A CA 1
ATOM 2553 C C . LEU A 1 326 ? -22.082 -20.770 34.546 1.00 93.00 326 LEU A C 1
ATOM 2555 O O . LEU A 1 326 ? -21.327 -21.117 33.640 1.00 93.00 326 LEU A O 1
ATOM 2559 N N . ILE A 1 327 ? -22.743 -19.607 34.513 1.00 94.06 327 ILE A N 1
ATOM 2560 C CA . ILE A 1 327 ? -22.665 -18.701 33.355 1.00 94.06 327 ILE A CA 1
ATOM 2561 C C . ILE A 1 327 ? -21.328 -17.956 33.270 1.00 94.06 327 ILE A C 1
ATOM 2563 O O . ILE A 1 327 ? -20.927 -17.555 32.181 1.00 94.06 327 ILE A O 1
ATOM 2567 N N . LEU A 1 328 ? -20.643 -17.781 34.404 1.00 93.62 328 LEU A N 1
ATOM 2568 C CA . LEU A 1 328 ? -19.322 -17.153 34.474 1.00 93.62 328 LEU A CA 1
ATOM 2569 C C . LEU A 1 328 ? -18.175 -18.127 34.162 1.00 93.62 328 LEU A C 1
ATOM 2571 O O . LEU A 1 328 ? -17.040 -17.684 34.017 1.00 93.62 328 LEU A O 1
ATOM 2575 N N . THR A 1 329 ? -18.452 -19.428 34.048 1.00 90.75 329 THR A N 1
ATOM 2576 C CA . THR A 1 329 ? -17.442 -20.440 33.715 1.00 90.75 329 THR A CA 1
ATOM 2577 C C . THR A 1 329 ? -17.224 -20.493 32.200 1.00 90.75 329 THR A C 1
ATOM 2579 O O . THR A 1 329 ? -18.180 -20.667 31.438 1.00 90.75 329 THR A O 1
ATOM 2582 N N . ASP A 1 330 ? -15.971 -20.362 31.758 1.00 88.12 330 ASP A N 1
ATOM 2583 C CA . ASP A 1 330 ? -15.548 -20.349 30.347 1.00 88.12 330 ASP A CA 1
ATOM 2584 C C . ASP A 1 330 ? -16.372 -19.398 29.450 1.00 88.12 330 ASP A C 1
ATOM 2586 O O . ASP A 1 330 ? -17.042 -19.855 28.507 1.00 88.12 330 ASP A O 1
ATOM 2590 N N . PRO A 1 331 ? -16.365 -18.076 29.717 1.00 90.06 331 PRO A N 1
ATOM 2591 C CA . PRO A 1 331 ? -17.115 -17.112 28.917 1.00 90.06 331 PRO A CA 1
ATOM 2592 C C . PRO A 1 331 ? -16.619 -17.104 27.457 1.00 90.06 331 PRO A C 1
ATOM 2594 O O . PRO A 1 331 ? -15.419 -17.266 27.222 1.00 90.06 331 PRO A O 1
ATOM 2597 N N . PRO A 1 332 ? -17.501 -16.919 26.458 1.00 91.00 332 PRO A N 1
ATOM 2598 C CA . PRO A 1 332 ? -17.071 -16.752 25.073 1.00 91.00 332 PRO A CA 1
ATOM 2599 C C . PRO A 1 332 ? -16.300 -15.435 24.923 1.00 91.00 332 PRO A C 1
ATOM 2601 O O . PRO A 1 332 ? -16.721 -14.403 25.448 1.00 91.00 332 PRO A O 1
ATOM 2604 N N . TYR A 1 333 ? -15.187 -15.462 24.195 1.00 86.88 333 TYR A N 1
ATOM 2605 C CA . TYR A 1 333 ? -14.360 -14.285 23.932 1.00 86.88 333 TYR A CA 1
ATOM 2606 C C . TYR A 1 333 ? -13.884 -14.254 22.473 1.00 86.88 333 TYR A C 1
ATOM 2608 O O . TYR A 1 333 ? -13.956 -15.245 21.750 1.00 86.88 333 TYR A O 1
ATOM 2616 N N . GLY A 1 334 ? -13.403 -13.089 22.038 1.00 80.25 334 GLY A N 1
ATOM 2617 C CA . GLY A 1 334 ? -12.870 -12.876 20.689 1.00 80.25 334 GLY A CA 1
ATOM 2618 C C . GLY A 1 334 ? -13.874 -12.284 19.696 1.00 80.25 334 GLY A C 1
ATOM 2619 O O . GLY A 1 334 ? -15.072 -12.195 19.970 1.00 80.25 334 GLY A O 1
ATOM 2620 N N . SER A 1 335 ? -13.377 -11.800 18.556 1.00 76.94 335 SER A N 1
ATOM 2621 C CA . SER A 1 335 ? -14.175 -11.065 17.554 1.00 76.94 335 SER A CA 1
ATOM 2622 C C . SER A 1 335 ? -15.077 -11.954 16.697 1.00 76.94 335 SER A C 1
ATOM 2624 O O . SER A 1 335 ? -16.025 -11.467 16.096 1.00 76.94 335 SER A O 1
ATOM 2626 N N . GLU A 1 336 ? -14.795 -13.253 16.627 1.00 78.81 336 GLU A N 1
ATOM 2627 C CA . GLU A 1 336 ? -15.551 -14.195 15.790 1.00 78.81 336 GLU A CA 1
ATOM 2628 C C . GLU A 1 336 ? -16.836 -14.700 16.471 1.00 78.81 336 GLU A C 1
ATOM 2630 O O . GLU A 1 336 ? -17.762 -15.145 15.799 1.00 78.81 336 GLU A O 1
ATOM 2635 N N . ALA A 1 337 ? -16.930 -14.592 17.801 1.00 83.75 337 ALA A N 1
ATOM 2636 C CA . ALA A 1 337 ? -18.013 -15.157 18.611 1.00 83.75 337 ALA A CA 1
ATOM 2637 C C . ALA A 1 337 ? -19.030 -14.103 19.107 1.00 83.75 337 ALA A C 1
ATOM 2639 O O . ALA A 1 337 ? -19.536 -14.200 20.226 1.00 83.75 337 ALA A O 1
ATOM 2640 N N . GLU A 1 338 ? -19.343 -13.077 18.303 1.00 86.38 338 GLU A N 1
ATOM 2641 C CA . GLU A 1 338 ? -20.244 -11.978 18.710 1.00 86.38 338 GLU A CA 1
ATOM 2642 C C . GLU A 1 338 ? -21.645 -12.451 19.133 1.00 86.38 338 GLU A C 1
ATOM 2644 O O . GLU A 1 338 ? -22.166 -12.002 20.156 1.00 86.38 338 GLU A O 1
ATOM 2649 N N . GLU A 1 339 ? -22.245 -13.406 18.410 1.00 88.38 339 GLU A N 1
ATOM 2650 C CA . GLU A 1 339 ? -23.572 -13.937 18.766 1.00 88.38 339 GLU A CA 1
ATOM 2651 C C . GLU A 1 339 ? -23.539 -14.673 20.117 1.00 88.38 339 GLU A C 1
ATOM 2653 O O . GLU A 1 339 ? -24.418 -14.474 20.960 1.00 88.38 339 GLU A O 1
ATOM 2658 N N . ALA A 1 340 ? -22.498 -15.475 20.368 1.00 89.50 340 ALA A N 1
ATOM 2659 C CA . ALA A 1 340 ? -22.331 -16.196 21.630 1.00 89.50 340 ALA A CA 1
ATOM 2660 C C . ALA A 1 340 ? -22.164 -15.221 22.806 1.00 89.50 340 ALA A C 1
ATOM 2662 O O . ALA A 1 340 ? -22.823 -15.362 23.839 1.00 89.50 340 ALA A O 1
ATOM 2663 N N . LYS A 1 341 ? -21.345 -14.178 22.620 1.00 91.25 341 LYS A N 1
ATOM 2664 C CA . LYS A 1 341 ? -21.148 -13.100 23.596 1.00 91.25 341 LYS A CA 1
ATOM 2665 C C . LYS A 1 341 ? -22.447 -12.371 23.909 1.00 91.25 341 LYS A C 1
ATOM 2667 O O . LYS A 1 341 ? -22.727 -12.128 25.084 1.00 91.25 341 LYS A O 1
ATOM 2672 N N . ALA A 1 342 ? -23.259 -12.045 22.903 1.00 89.75 342 ALA A N 1
ATOM 2673 C CA . ALA A 1 342 ? -24.551 -11.392 23.106 1.00 89.75 342 ALA A CA 1
ATOM 2674 C C . ALA A 1 342 ? -25.501 -12.258 23.954 1.00 89.75 342 ALA A C 1
ATOM 2676 O O . ALA A 1 342 ? -26.032 -11.785 24.961 1.00 89.75 342 ALA A O 1
ATOM 2677 N N . VAL A 1 343 ? -25.644 -13.546 23.614 1.00 91.38 343 VAL A N 1
ATOM 2678 C CA . VAL A 1 343 ? -26.507 -14.501 24.338 1.00 91.38 343 VAL A CA 1
ATOM 2679 C C . VAL A 1 343 ? -26.074 -14.665 25.800 1.00 91.38 343 VAL A C 1
ATOM 2681 O O . VAL A 1 343 ? -26.912 -14.595 26.711 1.00 91.38 343 VAL A O 1
ATOM 2684 N N . THR A 1 344 ? -24.773 -14.833 26.045 1.00 92.94 344 THR A N 1
ATOM 2685 C CA . THR A 1 344 ? -24.227 -14.951 27.404 1.00 92.94 344 THR A CA 1
ATOM 2686 C C . THR A 1 344 ? -24.418 -13.654 28.188 1.00 92.94 344 THR A C 1
ATOM 2688 O O . THR A 1 344 ? -24.907 -13.698 29.314 1.00 92.94 344 THR A O 1
ATOM 2691 N N . THR A 1 345 ? -24.146 -12.491 27.583 1.00 91.94 345 THR A N 1
ATOM 2692 C CA . THR A 1 345 ? -24.299 -11.176 28.238 1.00 91.94 345 THR A CA 1
ATOM 2693 C C . THR A 1 345 ? -25.740 -10.942 28.697 1.00 91.94 345 THR A C 1
ATOM 2695 O O . THR A 1 345 ? -25.974 -10.595 29.855 1.00 91.94 345 THR A O 1
ATOM 2698 N N . SER A 1 346 ? -26.726 -11.206 27.832 1.00 90.44 346 SER A N 1
ATOM 2699 C CA . SER A 1 346 ? -28.143 -11.095 28.204 1.00 90.44 346 SER A CA 1
ATOM 2700 C C . SER A 1 346 ? -28.523 -12.041 29.347 1.00 90.44 346 SER A C 1
ATOM 2702 O O . SER A 1 346 ? -29.327 -11.686 30.208 1.00 90.44 346 SER A O 1
ATOM 2704 N N . SER A 1 347 ? -27.934 -13.239 29.379 1.00 91.81 347 SER A N 1
ATOM 2705 C CA . SER A 1 347 ? -28.184 -14.230 30.431 1.00 91.81 347 SER A CA 1
ATOM 2706 C C . SER A 1 347 ? -27.585 -13.804 31.772 1.00 91.81 347 SER A C 1
ATOM 2708 O O . SER A 1 347 ? -28.255 -13.919 32.796 1.00 91.81 347 SER A O 1
ATOM 2710 N N . VAL A 1 348 ? -26.367 -13.251 31.768 1.00 93.31 348 VAL A N 1
ATOM 2711 C CA . VAL A 1 348 ? -25.725 -12.685 32.964 1.00 93.31 348 VAL A CA 1
ATOM 2712 C C . VAL A 1 348 ? -26.575 -11.548 33.530 1.00 93.31 348 VAL A C 1
ATOM 2714 O O . VAL A 1 348 ? -26.889 -11.556 34.716 1.00 93.31 348 VAL A O 1
ATOM 2717 N N . PHE A 1 349 ? -27.031 -10.604 32.701 1.00 90.62 349 PHE A N 1
ATOM 2718 C CA . PHE A 1 349 ? -27.832 -9.470 33.187 1.00 90.62 349 PHE A CA 1
ATOM 2719 C C . PHE A 1 349 ? -29.185 -9.889 33.752 1.00 90.62 349 PHE A C 1
ATOM 2721 O O . PHE A 1 349 ? -29.662 -9.281 34.713 1.00 90.62 349 PHE A O 1
ATOM 2728 N N . LEU A 1 350 ? -29.777 -10.952 33.207 1.00 89.75 350 LEU A N 1
ATOM 2729 C CA . LEU A 1 350 ? -30.987 -11.545 33.758 1.00 89.75 350 LEU A CA 1
ATOM 2730 C C . LEU A 1 350 ? -30.740 -12.066 35.185 1.00 89.75 350 LEU A C 1
ATOM 2732 O O . LEU A 1 350 ? -31.536 -11.775 36.078 1.00 89.75 350 LEU A O 1
ATOM 2736 N N . VAL A 1 351 ? -29.614 -12.747 35.432 1.00 92.44 351 VAL A N 1
ATOM 2737 C CA . VAL A 1 351 ? -29.222 -13.194 36.783 1.00 92.44 351 VAL A CA 1
ATOM 2738 C C . VAL A 1 351 ? -28.986 -11.993 37.708 1.00 92.44 351 VAL A C 1
ATOM 2740 O O . VAL A 1 351 ? -29.580 -11.932 38.788 1.00 92.44 351 VAL A O 1
ATOM 2743 N N . LEU A 1 352 ? -28.203 -10.997 37.274 1.00 91.88 352 LEU A N 1
ATOM 2744 C CA . LEU A 1 352 ? -27.879 -9.810 38.083 1.00 91.88 352 LEU A CA 1
ATOM 2745 C C . LEU A 1 352 ? -29.123 -9.012 38.486 1.00 91.88 352 LEU A C 1
ATOM 2747 O O . LEU A 1 352 ? -29.218 -8.572 39.630 1.00 91.88 352 LEU A O 1
ATOM 2751 N N . THR A 1 353 ? -30.087 -8.868 37.573 1.00 89.00 353 THR A N 1
ATOM 2752 C CA . THR A 1 353 ? -31.345 -8.139 37.813 1.00 89.00 353 THR A CA 1
ATOM 2753 C C . THR A 1 353 ? -32.310 -8.929 38.701 1.00 89.00 353 THR A C 1
ATOM 2755 O O . THR A 1 353 ? -33.095 -8.339 39.437 1.00 89.00 353 THR A O 1
ATOM 2758 N N . SER A 1 354 ? -32.248 -10.265 38.667 1.00 88.19 354 SER A N 1
ATOM 2759 C CA . SER A 1 354 ? -33.075 -11.135 39.518 1.00 88.19 354 SER A CA 1
ATOM 2760 C C . SER A 1 354 ? -32.576 -11.253 40.966 1.00 88.19 354 SER A C 1
ATOM 2762 O O . SER A 1 354 ? -33.297 -11.754 41.830 1.00 88.19 354 SER A O 1
ATOM 2764 N N . THR A 1 355 ? -31.354 -10.791 41.244 1.00 90.62 355 THR A N 1
ATOM 2765 C CA . THR A 1 355 ? -30.704 -10.941 42.549 1.00 90.62 355 THR A CA 1
ATOM 2766 C C . THR A 1 355 ? -31.025 -9.770 43.475 1.00 90.62 355 THR A C 1
ATOM 2768 O O . THR A 1 355 ? -30.940 -8.607 43.083 1.00 90.62 355 THR A O 1
ATOM 2771 N N . LYS A 1 356 ? -31.346 -10.057 44.741 1.00 90.25 356 LYS A N 1
ATOM 2772 C CA . LYS A 1 356 ? -31.546 -9.023 45.766 1.00 90.25 356 LYS A CA 1
ATOM 2773 C C . LYS A 1 356 ? -30.204 -8.525 46.299 1.00 90.25 356 LYS A C 1
ATOM 2775 O O . LYS A 1 356 ? -29.299 -9.318 46.542 1.00 90.25 356 LYS A O 1
ATOM 2780 N N . ALA A 1 357 ? -30.105 -7.226 46.583 1.00 88.38 357 ALA A N 1
ATOM 2781 C CA . ALA A 1 357 ? -28.871 -6.603 47.078 1.00 88.38 357 ALA A CA 1
ATOM 2782 C C . ALA A 1 357 ? -28.318 -7.238 48.373 1.00 88.38 357 ALA A C 1
ATOM 2784 O O . ALA A 1 357 ? -27.108 -7.259 48.578 1.00 88.38 357 ALA A O 1
ATOM 2785 N N . THR A 1 358 ? -29.188 -7.790 49.226 1.00 90.69 358 THR A N 1
ATOM 2786 C CA . THR A 1 358 ? -28.806 -8.475 50.475 1.00 90.69 358 THR A CA 1
ATOM 2787 C C . THR A 1 358 ? -28.065 -9.787 50.251 1.00 90.69 358 THR A C 1
ATOM 2789 O O . THR A 1 358 ? -27.298 -10.205 51.114 1.00 90.69 358 THR A O 1
ATOM 2792 N N . ASP A 1 359 ? -28.281 -10.429 49.104 1.00 91.06 359 ASP A N 1
ATOM 2793 C CA . ASP A 1 359 ? -27.783 -11.777 48.830 1.00 91.06 359 ASP A CA 1
ATOM 2794 C C . ASP A 1 359 ? -26.432 -11.739 48.094 1.00 91.06 359 ASP A C 1
ATOM 2796 O O . ASP A 1 359 ? -25.711 -12.738 48.069 1.00 91.06 359 ASP A O 1
ATOM 2800 N N . ILE A 1 360 ? -26.052 -10.570 47.557 1.00 93.38 360 ILE A N 1
ATOM 2801 C CA . ILE A 1 360 ? -24.815 -10.350 46.794 1.00 93.38 360 ILE A CA 1
ATOM 2802 C C . ILE A 1 360 ? -23.568 -10.816 47.564 1.00 93.38 360 ILE A C 1
ATOM 2804 O O . ILE A 1 360 ? -22.817 -11.609 46.999 1.00 93.38 360 ILE A O 1
ATOM 2808 N N . PRO A 1 361 ? -23.325 -10.425 48.835 1.00 92.62 361 PRO A N 1
ATOM 2809 C CA . PRO A 1 361 ? -22.103 -10.829 49.535 1.00 92.62 361 PRO A CA 1
ATOM 2810 C C . PRO A 1 361 ? -21.984 -12.349 49.695 1.00 92.62 361 PRO A C 1
ATOM 2812 O O . PRO A 1 361 ? -20.896 -12.905 49.570 1.00 92.62 361 PRO A O 1
ATOM 2815 N N . ASN A 1 362 ? -23.102 -13.042 49.927 1.00 92.12 362 ASN A N 1
ATOM 2816 C CA . ASN A 1 362 ? -23.115 -14.500 50.052 1.00 92.12 362 ASN A CA 1
ATOM 2817 C C . ASN A 1 362 ? -22.804 -15.176 48.713 1.00 92.12 362 ASN A C 1
ATOM 2819 O O . ASN A 1 362 ? -22.060 -16.151 48.680 1.00 92.12 362 ASN A O 1
ATOM 2823 N N . ILE A 1 363 ? -23.331 -14.635 47.611 1.00 93.31 363 ILE A N 1
ATOM 2824 C CA . ILE A 1 363 ? -23.031 -15.125 46.263 1.00 93.31 363 ILE A CA 1
ATOM 2825 C C . ILE A 1 363 ? -21.551 -14.901 45.935 1.00 93.31 363 ILE A C 1
ATOM 2827 O O . ILE A 1 363 ? -20.887 -15.830 45.489 1.00 93.31 363 ILE A O 1
ATOM 2831 N N . LEU A 1 364 ? -20.999 -13.717 46.218 1.00 93.38 364 LEU A N 1
ATOM 2832 C CA . LEU A 1 364 ? -19.588 -13.407 45.961 1.00 93.38 364 LEU A CA 1
ATOM 2833 C C . LEU A 1 364 ? -18.625 -14.346 46.705 1.00 93.38 364 LEU A C 1
ATOM 2835 O O . LEU A 1 364 ? -17.631 -14.768 46.121 1.00 93.38 364 LEU A O 1
ATOM 2839 N N . ASN A 1 365 ? -18.956 -14.738 47.941 1.00 91.56 365 ASN A N 1
ATOM 2840 C CA . ASN A 1 365 ? -18.188 -15.727 48.710 1.00 91.56 365 ASN A CA 1
ATOM 2841 C C . ASN A 1 365 ? -18.182 -17.130 48.077 1.00 91.56 365 ASN A C 1
ATOM 2843 O O . ASN A 1 365 ? -17.260 -17.901 48.326 1.00 91.56 365 ASN A O 1
ATOM 2847 N N . SER A 1 366 ? -19.214 -17.474 47.300 1.00 89.56 366 SER A N 1
ATOM 2848 C CA . SER A 1 366 ? -19.325 -18.777 46.628 1.00 89.56 366 SER A CA 1
ATOM 2849 C C . SER A 1 366 ? -18.628 -18.833 45.266 1.00 89.56 366 SER A C 1
ATOM 2851 O O . SER A 1 366 ? -18.450 -19.919 44.722 1.00 89.56 366 SER A O 1
ATOM 2853 N N . LEU A 1 367 ? -18.253 -17.676 44.712 1.00 92.00 367 LEU A N 1
ATOM 2854 C CA . LEU A 1 367 ? -17.597 -17.577 43.412 1.00 92.00 367 LEU A CA 1
ATOM 2855 C C . LEU A 1 367 ? -16.082 -17.746 43.545 1.00 92.00 367 LEU A C 1
ATOM 2857 O O . LEU A 1 367 ? -15.464 -17.263 44.496 1.00 92.00 367 LEU A O 1
ATOM 2861 N N . GLU A 1 368 ? -15.483 -18.384 42.547 1.00 90.88 368 GLU A N 1
ATOM 2862 C CA . GLU A 1 368 ? -14.031 -18.517 42.451 1.00 90.88 368 GLU A CA 1
ATOM 2863 C C . GLU A 1 368 ? -13.368 -17.181 42.053 1.00 90.88 368 GLU A C 1
ATOM 2865 O O . GLU A 1 368 ? -14.001 -16.349 41.394 1.00 90.88 368 GLU A O 1
ATOM 2870 N N . PRO A 1 369 ? -12.080 -16.957 42.387 1.00 88.81 369 PRO A N 1
ATOM 2871 C CA . PRO A 1 369 ? -11.386 -15.707 42.061 1.00 88.81 369 PRO A CA 1
ATOM 2872 C C . PRO A 1 369 ? -11.420 -15.330 40.569 1.00 88.81 369 PRO A C 1
ATOM 2874 O O . PRO A 1 369 ? -11.547 -14.156 40.230 1.00 88.81 369 PRO A O 1
ATOM 2877 N N . GLU A 1 370 ? -11.363 -16.311 39.663 1.00 88.94 370 GLU A N 1
ATOM 2878 C CA . GLU A 1 370 ? -11.464 -16.082 38.210 1.00 88.94 370 GLU A CA 1
ATOM 2879 C C . GLU A 1 370 ? -12.880 -15.652 37.780 1.00 88.94 370 GLU A C 1
ATOM 2881 O O . GLU A 1 370 ? -13.062 -14.852 36.854 1.00 88.94 370 GLU A O 1
ATOM 2886 N N . GLN A 1 371 ? -13.905 -16.135 38.489 1.00 92.50 371 GLN A N 1
ATOM 2887 C CA . GLN A 1 371 ? -15.298 -15.757 38.258 1.00 92.50 371 GLN A CA 1
ATOM 2888 C C . GLN A 1 371 ? -15.572 -14.325 38.733 1.00 92.50 371 GLN A C 1
ATOM 2890 O O . GLN A 1 371 ? -16.388 -13.635 38.123 1.00 92.50 371 GLN A O 1
ATOM 2895 N N . HIS A 1 372 ? -14.868 -13.837 39.763 1.00 93.56 372 HIS A N 1
ATOM 2896 C CA . HIS A 1 372 ? -14.920 -12.424 40.170 1.00 93.56 372 HIS A CA 1
ATOM 2897 C C . HIS A 1 372 ? -14.435 -11.500 39.054 1.00 93.56 372 HIS A C 1
ATOM 2899 O O . HIS A 1 372 ? -15.104 -10.517 38.733 1.00 93.56 372 HIS A O 1
ATOM 2905 N N . ASP A 1 373 ? -13.310 -11.835 38.423 1.00 93.06 373 ASP A N 1
ATOM 2906 C CA . ASP A 1 373 ? -12.769 -11.048 37.313 1.00 93.06 373 ASP A CA 1
ATOM 2907 C C . ASP A 1 373 ? -13.707 -11.088 36.099 1.00 93.06 373 ASP A C 1
ATOM 2909 O O . ASP A 1 373 ? -14.005 -10.054 35.499 1.00 93.06 373 ASP A O 1
ATOM 2913 N N . THR A 1 374 ? -14.247 -12.266 35.774 1.00 93.44 374 THR A N 1
ATOM 2914 C CA . THR A 1 374 ? -15.212 -12.441 34.677 1.00 93.44 374 THR A CA 1
ATOM 2915 C C . THR A 1 374 ? -16.505 -11.663 34.923 1.00 93.44 374 THR A C 1
ATOM 2917 O O . THR A 1 374 ? -17.013 -10.998 34.016 1.00 93.44 374 THR A O 1
ATOM 2920 N N . LEU A 1 375 ? -17.015 -11.671 36.157 1.00 94.75 375 LEU A N 1
ATOM 2921 C CA . LEU A 1 375 ? -18.168 -10.868 36.551 1.00 94.75 375 LEU A CA 1
ATOM 2922 C C . LEU A 1 375 ? -17.883 -9.374 36.364 1.00 94.75 375 LEU A C 1
ATOM 2924 O O . LEU A 1 375 ? -18.701 -8.668 35.773 1.00 94.75 375 LEU A O 1
ATOM 2928 N N . MET A 1 376 ? -16.708 -8.903 36.791 1.00 95.50 376 MET A N 1
ATOM 2929 C CA . MET A 1 376 ? -16.304 -7.506 36.623 1.00 95.50 376 MET A CA 1
ATOM 2930 C C . MET A 1 376 ? -16.265 -7.091 35.140 1.00 95.50 376 MET A C 1
ATOM 2932 O O . MET A 1 376 ? -16.732 -6.001 34.802 1.00 95.50 376 MET A O 1
ATOM 2936 N N . LYS A 1 377 ? -15.816 -7.969 34.226 1.00 93.75 377 LYS A N 1
ATOM 2937 C CA . LYS A 1 377 ? -15.879 -7.709 32.772 1.00 93.75 377 LYS A CA 1
ATOM 2938 C C . LYS A 1 377 ? -17.312 -7.468 32.289 1.00 93.75 377 LYS A C 1
ATOM 2940 O O . LYS A 1 377 ? -17.565 -6.502 31.568 1.00 93.75 377 LYS A O 1
ATOM 2945 N N . TYR A 1 378 ? -18.258 -8.315 32.701 1.00 93.50 378 TYR A N 1
ATOM 2946 C CA . TYR A 1 378 ? -19.663 -8.170 32.311 1.00 93.50 378 TYR A CA 1
ATOM 2947 C C . TYR A 1 378 ? -20.321 -6.922 32.914 1.00 93.50 378 TYR A C 1
ATOM 2949 O O . TYR A 1 378 ? -21.158 -6.310 32.250 1.00 93.50 378 TYR A O 1
ATOM 2957 N N . LEU A 1 379 ? -19.925 -6.493 34.119 1.00 93.69 379 LEU A N 1
ATOM 2958 C CA . LEU A 1 379 ? -20.399 -5.233 34.704 1.00 93.69 379 LEU A CA 1
ATOM 2959 C C . LEU A 1 379 ? -19.981 -4.028 33.851 1.00 9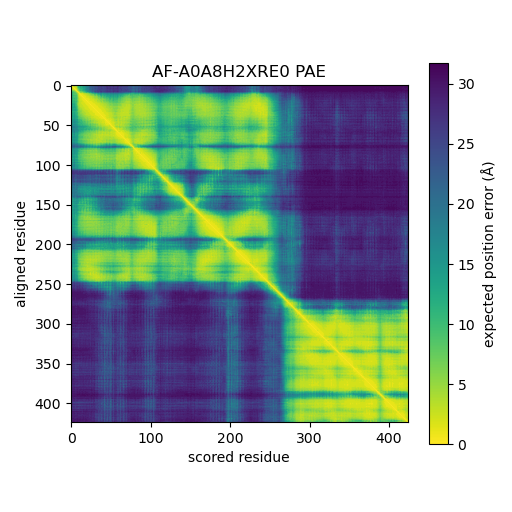3.69 379 LEU A C 1
ATOM 2961 O O . LEU A 1 379 ? -20.831 -3.209 33.499 1.00 93.69 379 LEU A O 1
ATOM 2965 N N . TYR A 1 380 ? -18.705 -3.942 33.457 1.00 92.75 380 TYR A N 1
ATOM 2966 C CA . TYR A 1 380 ? -18.230 -2.874 32.570 1.00 92.75 380 TYR A CA 1
ATOM 2967 C C . TYR A 1 380 ? -18.878 -2.931 31.187 1.00 92.75 380 TYR A C 1
ATOM 2969 O O . TYR A 1 380 ? -19.272 -1.893 30.651 1.00 92.75 380 TYR A O 1
ATOM 2977 N N . LYS A 1 381 ? -19.067 -4.135 30.635 1.00 89.31 381 LYS A N 1
ATOM 2978 C CA . LYS A 1 381 ? -19.800 -4.319 29.379 1.00 89.31 381 LYS A CA 1
ATOM 2979 C C . LYS A 1 381 ? -21.231 -3.786 29.479 1.00 89.31 381 LYS A C 1
ATOM 2981 O O . LYS A 1 381 ? -21.674 -3.052 28.601 1.00 89.31 381 LYS A O 1
ATOM 2986 N N . GLY A 1 382 ? -21.930 -4.085 30.572 1.00 88.31 382 GLY A N 1
ATOM 2987 C CA . GLY A 1 382 ? -23.285 -3.587 30.814 1.00 88.31 382 GLY A CA 1
ATOM 2988 C C . GLY A 1 382 ? -23.354 -2.073 30.942 1.00 88.31 382 GLY A C 1
ATOM 2989 O O . GLY A 1 382 ? -24.276 -1.459 30.412 1.00 88.31 382 GLY A O 1
ATOM 2990 N N . MET A 1 383 ? -22.359 -1.455 31.580 1.00 88.50 383 MET A N 1
ATOM 2991 C CA . MET A 1 383 ? -22.264 0.004 31.654 1.00 88.50 383 MET A CA 1
ATOM 2992 C C . MET A 1 383 ? -21.988 0.642 30.285 1.00 88.50 383 MET A C 1
ATOM 2994 O O . MET A 1 383 ? -22.541 1.698 29.991 1.00 88.50 383 MET A O 1
ATOM 2998 N N . ALA A 1 384 ? -21.204 -0.004 29.418 1.00 86.38 384 ALA A N 1
ATOM 2999 C CA . ALA A 1 384 ? -20.955 0.480 28.058 1.00 86.38 384 ALA A CA 1
ATOM 3000 C C . ALA A 1 384 ? -22.205 0.405 27.157 1.00 86.38 384 ALA A C 1
ATOM 3002 O O . ALA A 1 384 ? -22.442 1.315 26.361 1.00 86.38 384 ALA A O 1
ATOM 3003 N N . MET A 1 385 ? -23.029 -0.638 27.321 1.00 82.69 385 MET A N 1
ATOM 3004 C CA . MET A 1 385 ? -24.258 -0.858 26.543 1.00 82.69 385 MET A CA 1
ATOM 3005 C C . MET A 1 385 ? -25.385 0.143 26.851 1.00 82.69 385 MET A C 1
ATOM 3007 O O . MET A 1 385 ? -26.326 0.242 26.075 1.00 82.69 385 MET A O 1
ATOM 3011 N N . GLN A 1 386 ? -25.289 0.929 27.931 1.00 71.25 386 GLN A N 1
ATOM 3012 C CA . GLN A 1 386 ? -26.290 1.954 28.284 1.00 71.25 386 GLN A CA 1
ATOM 3013 C C . GLN A 1 386 ? -26.430 3.061 27.234 1.00 71.25 386 GLN A C 1
ATOM 3015 O O . GLN A 1 386 ? -27.461 3.724 27.169 1.00 71.25 386 GLN A O 1
ATOM 3020 N N . ASN A 1 387 ? -25.392 3.275 26.423 1.00 66.44 387 ASN A N 1
ATOM 3021 C CA . ASN A 1 387 ? -25.425 4.263 25.349 1.00 66.44 387 ASN A CA 1
ATOM 3022 C C . ASN A 1 387 ? -26.173 3.757 24.103 1.00 66.44 387 ASN A C 1
ATOM 3024 O O . ASN A 1 387 ? -26.406 4.544 23.184 1.00 66.44 387 ASN A O 1
ATOM 3028 N N . GLU A 1 388 ? -26.548 2.472 24.050 1.00 70.81 388 GLU A N 1
ATOM 3029 C CA . GLU A 1 388 ? -27.352 1.934 22.957 1.00 70.81 388 GLU A CA 1
ATOM 3030 C C . GLU A 1 388 ? -28.856 2.085 23.242 1.00 70.81 388 GLU A C 1
ATOM 3032 O O . GLU A 1 388 ? -29.349 1.599 24.260 1.00 70.81 388 GLU A O 1
ATOM 3037 N N . PRO A 1 389 ? -29.632 2.697 22.326 1.00 57.88 389 PRO A N 1
ATOM 3038 C CA . PRO A 1 389 ? -31.060 2.961 22.529 1.00 57.88 389 PRO A CA 1
ATOM 3039 C C . PRO A 1 389 ? -31.940 1.698 22.582 1.00 57.88 389 PRO A C 1
ATOM 3041 O O . PRO A 1 389 ? -33.141 1.800 22.814 1.00 57.88 389 PRO A O 1
ATOM 3044 N N . THR A 1 390 ? -31.375 0.515 22.336 1.00 58.75 390 THR A N 1
ATOM 3045 C CA . THR A 1 390 ? -32.087 -0.764 22.211 1.00 58.75 390 THR A CA 1
ATOM 3046 C C . THR A 1 390 ? -32.056 -1.629 23.470 1.00 58.75 390 THR A C 1
ATOM 3048 O O . THR A 1 390 ? -32.786 -2.618 23.518 1.00 58.75 390 THR A O 1
ATOM 3051 N N . VAL A 1 391 ? -31.238 -1.302 24.480 1.00 62.47 391 VAL A N 1
ATOM 3052 C CA . VAL A 1 391 ? -31.043 -2.163 25.659 1.00 62.47 391 VAL A CA 1
ATOM 3053 C C . VAL A 1 391 ? -31.310 -1.395 26.953 1.00 62.47 391 VAL A C 1
ATOM 3055 O O . VAL A 1 391 ? -30.516 -0.561 27.380 1.00 62.47 391 VAL A O 1
ATOM 3058 N N . GLU A 1 392 ? -32.415 -1.720 27.626 1.00 65.38 392 GLU A N 1
ATOM 3059 C CA . GLU A 1 392 ? -32.717 -1.206 28.965 1.00 65.38 392 GLU A CA 1
ATOM 3060 C C . GLU A 1 392 ? -31.848 -1.919 30.013 1.00 65.38 392 GLU A C 1
ATOM 3062 O O . GLU A 1 392 ? -32.215 -2.954 30.571 1.00 65.38 392 GLU A O 1
ATOM 3067 N N . VAL A 1 393 ? -30.658 -1.377 30.272 1.00 72.25 393 VAL A N 1
ATOM 3068 C CA . VAL A 1 393 ? -29.775 -1.858 31.340 1.00 72.25 393 VAL A CA 1
ATOM 3069 C C . VAL A 1 393 ? -29.991 -1.020 32.596 1.00 72.25 393 VAL A C 1
ATOM 3071 O O . VAL A 1 393 ? -29.791 0.193 32.588 1.00 72.25 393 VAL A O 1
ATOM 3074 N N . ASN A 1 394 ? -30.355 -1.661 33.708 1.00 81.12 394 ASN A N 1
ATOM 3075 C CA . ASN A 1 394 ? -30.495 -0.967 34.986 1.00 81.12 394 ASN A CA 1
ATOM 3076 C C . ASN A 1 394 ? -29.115 -0.651 35.598 1.00 81.12 394 ASN A C 1
ATOM 3078 O O . ASN A 1 394 ? -28.525 -1.472 36.306 1.00 81.12 394 ASN A O 1
ATOM 3082 N N . SER A 1 395 ? -28.619 0.565 35.353 1.00 81.69 395 SER A N 1
ATOM 3083 C CA . SER A 1 395 ? -27.315 1.048 35.829 1.00 81.69 395 SER A CA 1
ATOM 3084 C C . SER A 1 395 ? -27.154 0.974 37.345 1.00 81.69 395 SER A C 1
ATOM 3086 O O . SER A 1 395 ? -26.053 0.727 37.830 1.00 81.69 395 SER A O 1
ATOM 3088 N N . SER A 1 396 ? -28.239 1.170 38.101 1.00 87.81 396 SER A N 1
ATOM 3089 C CA . SER A 1 396 ? -28.181 1.184 39.567 1.00 87.81 396 SER A CA 1
ATOM 3090 C C . SER A 1 396 ? -27.796 -0.184 40.132 1.00 87.81 396 SER A C 1
ATOM 3092 O O . SER A 1 396 ? -26.930 -0.265 40.999 1.00 87.81 396 SER A O 1
ATOM 3094 N N . ILE A 1 397 ? -28.349 -1.259 39.560 1.00 90.62 397 ILE A N 1
ATOM 3095 C CA . ILE A 1 397 ? -28.041 -2.639 39.950 1.00 90.62 397 ILE A CA 1
ATOM 3096 C C . ILE A 1 397 ? -26.580 -2.960 39.622 1.00 90.62 397 ILE A C 1
ATOM 3098 O O . ILE A 1 397 ? -25.871 -3.501 40.468 1.00 90.62 397 ILE A O 1
ATOM 3102 N N . LEU A 1 398 ? -26.101 -2.578 38.432 1.00 91.88 398 LEU A N 1
ATOM 3103 C CA . LEU A 1 398 ? -24.704 -2.801 38.042 1.00 91.88 398 LEU A CA 1
ATOM 3104 C C . LEU A 1 398 ? -23.718 -2.084 38.970 1.00 91.88 398 LEU A C 1
ATOM 3106 O O . LEU A 1 398 ? -22.697 -2.664 39.333 1.00 91.88 398 LEU A O 1
ATOM 3110 N N . LEU A 1 399 ? -24.029 -0.852 39.385 1.00 92.88 399 LEU A N 1
ATOM 3111 C CA . LEU A 1 399 ? -23.197 -0.100 40.325 1.00 92.88 399 LEU A CA 1
ATOM 3112 C C . LEU A 1 399 ? -23.193 -0.731 41.722 1.00 92.88 399 LEU A C 1
ATOM 3114 O O . LEU A 1 399 ? -22.133 -0.814 42.334 1.00 92.88 399 LEU A O 1
ATOM 3118 N N . THR A 1 400 ? -24.334 -1.242 42.201 1.00 93.88 400 THR A N 1
ATOM 3119 C CA . THR A 1 400 ? -24.392 -1.987 43.472 1.00 93.88 400 THR A CA 1
ATOM 3120 C C . THR A 1 400 ? -23.536 -3.254 43.418 1.00 93.88 400 THR A C 1
ATOM 3122 O O . THR A 1 400 ? -22.768 -3.520 44.341 1.00 93.88 400 THR A O 1
ATOM 3125 N N . TRP A 1 401 ? -23.615 -4.023 42.328 1.00 95.06 401 TRP A N 1
ATOM 3126 C CA . TRP A 1 401 ? -22.763 -5.199 42.133 1.00 95.06 401 TRP A CA 1
ATOM 3127 C C . TRP A 1 401 ? -21.280 -4.832 42.054 1.00 95.06 401 TRP A C 1
ATOM 3129 O O . TRP A 1 401 ? -20.457 -5.502 42.672 1.00 95.06 401 TRP A O 1
ATOM 3139 N N . HIS A 1 402 ? -20.941 -3.754 41.344 1.00 95.44 402 HIS A N 1
ATOM 3140 C CA . HIS A 1 402 ? -19.568 -3.268 41.232 1.00 95.44 402 HIS A CA 1
ATOM 3141 C C . HIS A 1 402 ? -18.998 -2.851 42.594 1.00 95.44 402 HIS A C 1
ATOM 3143 O O . HIS A 1 402 ? -17.876 -3.232 42.925 1.00 95.44 402 HIS A O 1
ATOM 3149 N N . GLU A 1 403 ? -19.758 -2.096 43.397 1.00 95.25 403 GLU A N 1
ATOM 3150 C CA . GLU A 1 403 ? -19.374 -1.708 44.761 1.00 95.25 403 GLU A CA 1
ATOM 3151 C C . GLU A 1 403 ? -19.050 -2.946 45.605 1.00 95.25 403 GLU A C 1
ATOM 3153 O O . GLU A 1 403 ? -17.936 -3.070 46.110 1.00 95.25 403 GLU A O 1
ATOM 3158 N N . LYS A 1 404 ? -19.979 -3.909 45.683 1.00 94.50 404 LYS A N 1
ATOM 3159 C CA . LYS A 1 404 ? -19.811 -5.111 46.518 1.00 94.50 404 LYS A CA 1
ATOM 3160 C C . LYS A 1 404 ? -18.704 -6.039 46.035 1.00 94.50 404 LYS A C 1
ATOM 3162 O O . LYS A 1 404 ? -17.969 -6.584 46.854 1.00 94.50 404 LYS A O 1
ATOM 3167 N N . LEU A 1 405 ? -18.539 -6.184 44.724 1.00 94.94 405 LEU A N 1
ATOM 3168 C CA . LEU A 1 405 ? -17.444 -6.960 44.149 1.00 94.94 405 LEU A CA 1
ATOM 3169 C C . LEU A 1 405 ? -16.083 -6.319 44.445 1.00 94.94 405 LEU A C 1
ATOM 3171 O O . LEU A 1 405 ? -15.139 -7.026 44.785 1.00 94.94 405 LEU A O 1
ATOM 3175 N N . THR A 1 406 ? -15.991 -4.990 44.377 1.00 94.62 406 THR A N 1
ATOM 3176 C CA . THR A 1 406 ? -14.748 -4.256 44.664 1.00 94.62 406 THR A CA 1
ATOM 3177 C C . THR A 1 406 ? -14.406 -4.274 46.155 1.00 94.62 406 THR A C 1
ATOM 3179 O O . THR A 1 406 ? -13.235 -4.403 46.504 1.00 94.62 406 THR A O 1
ATOM 3182 N N . GLU A 1 407 ? -15.404 -4.188 47.043 1.00 93.38 407 GLU A N 1
ATOM 3183 C CA . GLU A 1 407 ? -15.215 -4.359 48.493 1.00 93.38 407 GLU A CA 1
ATOM 3184 C C . GLU A 1 407 ? -14.662 -5.751 48.834 1.00 93.38 407 GLU A C 1
ATOM 3186 O O . GLU A 1 407 ? -13.825 -5.878 49.725 1.00 93.38 407 GLU A O 1
ATOM 3191 N N . PHE A 1 408 ? -15.106 -6.786 48.111 1.00 91.38 408 PHE A N 1
ATOM 3192 C CA . PHE A 1 408 ? -14.728 -8.174 48.368 1.00 91.38 408 PHE A CA 1
ATOM 3193 C C . PHE A 1 408 ? -13.387 -8.575 47.732 1.00 91.38 408 PHE A C 1
ATOM 3195 O O . PHE A 1 408 ? -12.487 -9.051 48.420 1.00 91.38 408 PHE A O 1
ATOM 3202 N N . ALA A 1 409 ? -13.237 -8.378 46.419 1.00 89.50 409 ALA A N 1
ATOM 3203 C CA . ALA A 1 409 ? -12.066 -8.808 45.646 1.00 89.50 409 ALA A CA 1
ATOM 3204 C C . ALA A 1 409 ? -10.941 -7.752 45.598 1.00 89.50 409 ALA A C 1
ATOM 3206 O O . ALA A 1 409 ? -9.851 -8.010 45.073 1.00 89.50 409 ALA A O 1
ATOM 3207 N N . GLY A 1 410 ? -11.193 -6.552 46.131 1.00 92.19 410 GLY A N 1
ATOM 3208 C CA . GLY A 1 410 ? -10.289 -5.410 46.065 1.00 92.19 410 GLY A CA 1
ATOM 3209 C C . GLY A 1 410 ? -10.186 -4.801 44.663 1.00 92.19 410 GLY A C 1
ATOM 3210 O O . GLY A 1 410 ? -10.773 -5.268 43.688 1.00 92.19 410 GLY A O 1
ATOM 3211 N N . THR A 1 411 ? -9.370 -3.757 44.527 1.00 91.56 411 THR A N 1
ATOM 3212 C CA . THR A 1 411 ? -9.163 -3.051 43.247 1.00 91.56 411 THR A CA 1
ATOM 3213 C C . THR A 1 411 ? -8.392 -3.871 42.207 1.00 91.56 411 THR A C 1
ATOM 3215 O O . THR A 1 411 ? -8.386 -3.518 41.029 1.00 91.56 411 THR A O 1
ATOM 3218 N N . GLY A 1 412 ? -7.768 -4.984 42.609 1.00 89.56 412 GLY A N 1
ATOM 3219 C CA . GLY A 1 412 ? -7.032 -5.871 41.707 1.00 89.56 412 GLY A CA 1
ATOM 3220 C C . GLY A 1 412 ? -7.906 -6.480 40.607 1.00 89.56 412 GLY A C 1
ATOM 3221 O O . GLY A 1 412 ? -7.427 -6.617 39.483 1.00 89.56 412 GLY A O 1
ATOM 3222 N N . CYS A 1 413 ? -9.182 -6.774 40.892 1.00 90.56 413 CYS A N 1
ATOM 3223 C CA . CYS A 1 413 ? -10.112 -7.290 39.880 1.00 90.56 413 CYS A CA 1
ATOM 3224 C C . CYS A 1 413 ? -10.363 -6.268 38.758 1.00 90.56 413 CYS A C 1
ATOM 3226 O O . CYS A 1 413 ? -10.349 -6.622 37.583 1.00 90.56 413 CYS A O 1
ATOM 3228 N N . ILE A 1 414 ? -10.470 -4.977 39.097 1.00 93.00 414 ILE A N 1
ATOM 3229 C CA . ILE A 1 414 ? -10.624 -3.888 38.121 1.00 93.00 414 ILE A CA 1
ATOM 3230 C C . ILE A 1 414 ? -9.386 -3.801 37.226 1.00 93.00 414 ILE A C 1
ATOM 3232 O O . ILE A 1 414 ? -9.507 -3.739 36.005 1.00 93.00 414 ILE A O 1
ATOM 3236 N N . VAL A 1 415 ? -8.187 -3.829 37.820 1.00 92.38 415 VAL A N 1
ATOM 3237 C CA . VAL A 1 415 ? -6.933 -3.757 37.054 1.00 92.38 415 VAL A CA 1
ATOM 3238 C C . VAL A 1 415 ? -6.829 -4.929 36.082 1.00 92.38 415 VAL A C 1
ATOM 3240 O O . VAL A 1 415 ? -6.525 -4.703 34.913 1.00 92.38 415 VAL A O 1
ATOM 3243 N N . ARG A 1 416 ? -7.146 -6.154 36.526 1.00 90.94 416 ARG A N 1
ATOM 3244 C CA . ARG A 1 416 ? -7.111 -7.344 35.665 1.00 90.94 416 ARG A CA 1
ATOM 3245 C C . ARG A 1 416 ? -8.061 -7.214 34.480 1.00 90.94 416 ARG A C 1
ATOM 3247 O O . ARG A 1 416 ? -7.631 -7.459 33.357 1.00 90.94 416 ARG A O 1
ATOM 3254 N N . VAL A 1 417 ? -9.283 -6.721 34.692 1.00 91.00 417 VAL A N 1
ATOM 3255 C CA . VAL A 1 417 ? -10.229 -6.438 33.598 1.00 91.00 417 VAL A CA 1
ATOM 3256 C C . VAL A 1 417 ? -9.690 -5.405 32.611 1.00 91.00 417 VAL A C 1
ATOM 3258 O O . VAL A 1 417 ? -9.803 -5.607 31.407 1.00 91.00 417 VAL A O 1
ATOM 3261 N N . MET A 1 418 ? -9.072 -4.326 33.094 1.00 88.19 418 MET A N 1
ATOM 3262 C CA . MET A 1 418 ? -8.523 -3.269 32.231 1.00 88.19 418 MET A CA 1
ATOM 3263 C C . MET A 1 418 ? -7.324 -3.743 31.397 1.00 88.19 418 MET A C 1
ATOM 3265 O O . MET A 1 418 ? -7.044 -3.177 30.340 1.00 88.19 418 MET A O 1
ATOM 3269 N N . THR A 1 419 ? -6.603 -4.760 31.873 1.00 87.75 419 THR A N 1
ATOM 3270 C CA . THR A 1 419 ? -5.438 -5.335 31.185 1.00 87.75 419 THR A CA 1
ATOM 3271 C C . THR A 1 419 ? -5.768 -6.525 30.290 1.00 87.75 419 THR A C 1
ATOM 3273 O O . THR A 1 419 ? -4.967 -6.861 29.417 1.00 87.75 419 THR A O 1
ATOM 3276 N N . ASP A 1 420 ? -6.914 -7.173 30.497 1.00 84.94 420 ASP A N 1
ATOM 3277 C CA . ASP A 1 420 ? -7.269 -8.395 29.785 1.00 84.94 420 ASP A CA 1
ATOM 3278 C C . ASP A 1 420 ? -7.687 -8.107 28.335 1.00 84.94 420 ASP A C 1
ATOM 3280 O O . ASP A 1 420 ? -8.506 -7.233 28.047 1.00 84.94 420 ASP A O 1
ATOM 3284 N N . ARG A 1 421 ? -7.109 -8.867 27.403 1.00 82.00 421 ARG A N 1
ATOM 3285 C CA . ARG A 1 421 ? -7.382 -8.775 25.965 1.00 82.00 421 ARG A CA 1
ATOM 3286 C C . ARG A 1 421 ? -8.464 -9.754 25.502 1.00 82.00 421 ARG A C 1
ATOM 3288 O O . ARG A 1 421 ? -9.016 -9.565 24.421 1.00 82.00 421 ARG A O 1
ATOM 3295 N N . ARG A 1 422 ? -8.829 -10.743 26.326 1.00 80.31 422 ARG A N 1
ATOM 3296 C CA . ARG A 1 422 ? -9.971 -11.648 26.119 1.00 80.31 422 ARG A CA 1
ATOM 3297 C C . ARG A 1 422 ? -11.261 -10.934 26.529 1.00 80.31 422 ARG A C 1
ATOM 3299 O O . ARG A 1 422 ? -11.774 -11.112 27.641 1.00 80.31 422 ARG A O 1
ATOM 3306 N N . VAL A 1 423 ? -11.742 -10.073 25.634 1.00 79.69 423 VAL A N 1
ATOM 3307 C CA . VAL A 1 423 ? -12.948 -9.257 25.839 1.00 79.69 423 VAL A CA 1
ATOM 3308 C C . VAL A 1 423 ? -14.207 -10.090 25.576 1.00 79.69 423 VAL A C 1
ATOM 3310 O O . VAL A 1 423 ? -14.309 -10.765 24.546 1.00 79.69 423 VAL A O 1
ATOM 3313 N N . VAL A 1 424 ? -15.143 -10.030 26.528 1.00 81.88 424 VAL A N 1
ATOM 3314 C CA . VAL A 1 424 ? -16.413 -10.783 26.562 1.00 81.88 424 VAL A CA 1
ATOM 3315 C C . VAL A 1 424 ? -17.584 -10.061 25.935 1.00 81.88 424 VAL A C 1
ATOM 3317 O O . VAL A 1 424 ? -17.555 -8.830 25.723 1.00 81.88 424 VAL A O 1
#

Foldseek 3Di:
DDCCVPPVDDSVVVVVLLLLQVVLLVVLLVVLLVLLVVLCVVCVVVCVVFLVPDPDDPVSVLLVCLNVLLVCLSVDPDDPVCNVVSVVVNLLSLLVVLLVVLCVLQVDPDDRPDPPCVSVVLNVVLVVQLVVLVVVCVVPDDFDFDPPPCCPSDPDTRTQRDLSPLSNLVSSLVSLVVSLVSVLVSLVVLCPDPDNDVVSVCCNVLVSVLSVVLSVLSVCLNVLSNDRSRNCNSSVSSNSSSSSSSSVSVVVSVVRVQDDDDDDDPDDDCPVVRPCVVVDPPDCDLPNQDPADPLPQVRLQVQLVVLLVVLVVCVVVVNLLVNLQSLLPPQHFDDSNVNSNVSSLVSNQVSLVSDDLVCLLVSLVSHDLSSLLSNVLSLVVLVVCVPPPPDDRDNVSSVSNVVSSCVPNNCVSVVCSVSDSRHD

Sequence (424 aa):
MSLADLFGGNIIDAITSVHDQLQLTKYLAVASCTLVLYDWLTTLDLEIEFIWGTPWTLGRLTYHMNRIWPIILLGCKNSAFFYAYGTLIQFSVISGVFLVRCWALYGDRRVPEVPMGFVLGPSMLPWMFRYFSSALVKRESKAIYLVNPLPTLFTGCPILLPSGMWMVYLSPTIYESLVFILTSWKMWKMSRGHNATPLAQRLTHNGTFYFILLLALIIFACVGGTTESIRLASSGSGIAGALSSVTHLTRTHHYIVLCPTRRDTMTDTAFRKIDVDKLEEDILLATDLYDPDPRGPDGALADAKSKTGQVRTALSKGDVQGALSLILTDPPYGSEAEEAKAVTTSSVFLVLTSTKATDIPNILNSLEPEQHDTLMKYLYKGMAMQNEPTVEVNSSILLTWHEKLTEFAGTGCIVRVMTDRRVV